Protein AF-A0A7S3FZ83-F1 (afdb_monomer_lite)

Sequence (489 aa):
MMGGQDGSRRNSRKSINAGSGVDVETMQKQYRMMEENQAQYNKETQAILRKQMKTIKRIKDESEQIKEQIAVLQRQQNSGNMAQIQTKIADMQDQADQFTKKIEVEKRLLEEIDKQLKVGKARLEDKRQFVGGVNASKESTKQTMKQIRILENRLDKALVKFNESLSFNKTLRDEIDNLRRERVVFDNIYKKLGKELQEKKASMAEKVELSNLAYEARDQALAETTALRTLMDKEQSAFEDEWSELGRQLETDKKSIKDIGRGTPAKDARGDLSKDDEDKLRKKLVKGSWGLAKDKVSKAVVLERVQSYEEAFNRIQASTGIADIDELVTSFIEAEDKNFSLYNYVNEMNNEVEKLEEQNAELRVEIEKYKGQGGNTENQRKKLLKDLEDKLAKTEAKAAQYEEKALKATKTVESLISGIQNIFNRLGLNQSSVVDMLGDDGVTENNMMKVGTYPVLNPATVSVDAPVKAVIIESYFFVFSNPWFDLLA

Secondary structure (DSSP, 8-state):
-----------------------THHHHHHHHHHHHHHHHHHHHHHHHHHHHHHHHHHHHHHHHHHHHHHHHHHHHHTSTHHHHHHHHHHHHHHHHHHHHHHHHHHHHHHHHHHHHHHHHHHHHHHHHHHTT-TTHHHHHHHHHHHHHHHHHHHHHHHHHHHHHHHHHHHHHHHHHHHHHHHHHHHHHHHHHHHHHHHHHHHHHHHHHHHHHHHHHHHHHHHHHHHHHHHHHHHHHHHHHHHHHHHHHHHHHHHHHHHHH--------------HHHHHHHHHHHHHHHHHHHHHHHHHHHHHHHHHHHHHHHHHHHHHH----HHHHHHHHHHHHHHHHHHHHHHHHHHHHHHHHHHHHHHHHHHHHHHHHHHHHHHHHHHHHHHHHHHHHHHHHHHHHHHHHHHHHHHHHHHHHHHHHHHHHHHTT--SHHHHHHHSSSS--TTTHHHHHT------SS-----S-TTHHHHHHHTTS--TT-SS--

pLDDT: mean 75.82, std 20.8, range [28.14, 98.38]

Foldseek 3Di:
DDDDDDDDDDDDDDDDDDDDDDDPVVVVVVVVVVVVVVVVVVVVVVVVVVVVVVVVVVVVVVVVVVVVVVVVVVVVVPPCVVVVVVVVVVVVVVVVVVVVVVVVVVVVVVVVVVVVVVVVVVVVVVVCVVVVHPCPVVVVVVVVVVVVVVVVVVVVVVVVVVVVVVVVVVVVVVVVVVVVVVVVVVVVVVVVVVVVVVVVVVVVVVVVVVVVVVVVVVVVVVVVVVVVVVVVVVVVVVVVVVVVVVVVVVVVVVVVCVVVDPDDDDDDDDDDDDPVNVVVVVVVVVVVVVVVVVVVVVVVVVVVVVVVVVVVVVVVCVVVVDPDPVVVVVVVVVVVVVVVVVVVVVVVVVVVVVVVVVVVVVVVVVVVVVVVVVVVVVVVVVVVVVVVVVVVVVVVVVVVVVVVVVVVVVVVLVVVQVVLQVVCVVVVVQDPVVCVVQVDNGRDPVCVVVSVPDPPPDPPDDDDDDDDPPPPVVVPVVVPPDPPPPPDD

Structure (mmCIF, N/CA/C/O backbone):
data_AF-A0A7S3FZ83-F1
#
_entry.id   AF-A0A7S3FZ83-F1
#
loop_
_atom_site.group_PDB
_atom_site.id
_atom_site.type_symbol
_atom_site.label_atom_id
_atom_site.label_alt_id
_atom_site.label_comp_id
_atom_site.label_asym_id
_atom_site.label_entity_id
_atom_site.label_seq_id
_atom_site.pdbx_PDB_ins_code
_atom_site.Cartn_x
_atom_site.Cartn_y
_atom_site.Cartn_z
_atom_site.occupancy
_atom_site.B_iso_or_equiv
_atom_site.auth_seq_id
_atom_site.auth_comp_id
_atom_site.auth_asym_id
_atom_site.auth_atom_id
_atom_site.pdbx_PDB_model_num
ATOM 1 N N . MET A 1 1 ? 49.092 33.254 -133.769 1.00 37.66 1 MET A N 1
ATOM 2 C CA . MET A 1 1 ? 48.187 34.416 -133.683 1.00 37.66 1 MET A CA 1
ATOM 3 C C . MET A 1 1 ? 49.041 35.665 -133.779 1.00 37.66 1 MET A C 1
ATOM 5 O O . MET A 1 1 ? 50.034 35.722 -133.072 1.00 37.66 1 MET A O 1
ATOM 9 N N . MET A 1 2 ? 48.688 36.522 -134.745 1.00 36.62 2 MET A N 1
ATOM 10 C CA . MET A 1 2 ? 48.951 37.967 -134.907 1.00 36.62 2 MET A CA 1
ATOM 11 C C . MET A 1 2 ? 50.119 38.564 -134.106 1.00 36.62 2 MET A C 1
ATOM 13 O O . MET A 1 2 ? 50.131 38.493 -132.888 1.00 36.62 2 MET A O 1
ATOM 17 N N . GLY A 1 3 ? 51.151 39.112 -134.751 1.00 32.31 3 GLY A N 1
ATOM 18 C CA . GLY A 1 3 ? 51.134 40.435 -135.407 1.00 32.31 3 GLY A CA 1
ATOM 19 C C . GLY A 1 3 ? 51.897 41.395 -134.475 1.00 32.31 3 GLY A C 1
ATOM 20 O O . GLY A 1 3 ? 51.628 41.407 -133.287 1.00 32.31 3 GLY A O 1
ATOM 21 N N . GLY A 1 4 ? 52.958 42.102 -134.853 1.00 36.28 4 GLY A N 1
ATOM 22 C CA . GLY A 1 4 ? 53.166 42.878 -136.067 1.00 36.28 4 GLY A CA 1
ATOM 23 C C . GLY A 1 4 ? 53.135 44.361 -135.678 1.00 36.28 4 GLY A C 1
ATOM 24 O O . GLY A 1 4 ? 52.076 44.832 -135.288 1.00 36.28 4 GLY A O 1
ATOM 25 N N . GLN A 1 5 ? 54.286 45.041 -135.746 1.00 33.66 5 GLN A N 1
ATOM 26 C CA . GLN A 1 5 ? 54.505 46.454 -136.130 1.00 33.66 5 GLN A CA 1
ATOM 27 C C . GLN A 1 5 ? 56.001 46.769 -135.905 1.00 33.66 5 GLN A C 1
ATOM 29 O O . GLN A 1 5 ? 56.511 46.577 -134.804 1.00 33.66 5 GLN A O 1
ATOM 34 N N . ASP A 1 6 ? 56.813 46.932 -136.961 1.00 32.09 6 ASP A N 1
ATOM 35 C CA . ASP A 1 6 ? 57.020 48.165 -137.764 1.00 32.09 6 ASP A CA 1
ATOM 36 C C . ASP A 1 6 ? 57.403 49.359 -136.887 1.00 32.09 6 ASP A C 1
ATOM 38 O O . ASP A 1 6 ? 56.743 49.637 -135.900 1.00 32.09 6 ASP A O 1
ATOM 42 N N . GLY A 1 7 ? 58.437 50.156 -137.127 1.00 35.31 7 GLY A N 1
ATOM 43 C CA . GLY A 1 7 ? 59.276 50.538 -138.268 1.00 35.31 7 GLY A CA 1
ATOM 44 C C . GLY A 1 7 ? 60.110 51.723 -137.712 1.00 35.31 7 GLY A C 1
ATOM 45 O O . GLY A 1 7 ? 59.829 52.227 -136.634 1.00 35.31 7 GLY A O 1
ATOM 46 N N . SER A 1 8 ? 61.163 52.276 -138.292 1.00 31.64 8 SER A N 1
ATOM 47 C CA . SER A 1 8 ? 61.432 52.554 -139.683 1.00 31.64 8 SER A CA 1
ATOM 48 C C . SER A 1 8 ? 62.856 53.124 -139.754 1.00 31.64 8 SER A C 1
ATOM 50 O O . SER A 1 8 ? 63.286 53.892 -138.893 1.00 31.64 8 SER A O 1
ATOM 52 N N . ARG A 1 9 ? 63.593 52.759 -140.801 1.00 35.88 9 ARG A N 1
ATOM 53 C CA . ARG A 1 9 ? 64.824 53.439 -141.222 1.00 35.88 9 ARG A CA 1
ATOM 54 C C . ARG A 1 9 ? 64.462 54.809 -141.800 1.00 35.88 9 ARG A C 1
ATOM 56 O O . ARG A 1 9 ? 63.566 54.870 -142.637 1.00 35.88 9 ARG A O 1
ATOM 63 N N . ARG A 1 10 ? 65.297 55.835 -141.593 1.00 33.94 10 ARG A N 1
ATOM 64 C CA . ARG A 1 10 ? 65.698 56.687 -142.728 1.00 33.94 10 ARG A CA 1
ATOM 65 C C . ARG A 1 10 ? 67.019 57.417 -142.519 1.00 33.94 10 ARG A C 1
ATOM 67 O O . ARG A 1 10 ? 67.288 58.049 -141.511 1.00 33.94 10 ARG A O 1
ATOM 74 N N . ASN A 1 11 ? 67.812 57.255 -143.562 1.00 31.94 11 ASN A N 1
ATOM 75 C CA . ASN A 1 11 ? 69.109 57.806 -143.887 1.00 31.94 11 ASN A CA 1
ATOM 76 C C . ASN A 1 11 ? 68.909 59.102 -144.700 1.00 31.94 11 ASN A C 1
ATOM 78 O O . ASN A 1 11 ? 68.076 59.080 -145.603 1.00 31.94 11 ASN A O 1
ATOM 82 N N . SER A 1 12 ? 69.697 60.157 -144.471 1.00 32.31 12 SER A N 1
ATOM 83 C CA . SER A 1 12 ? 70.221 61.065 -145.521 1.00 32.31 12 SER A CA 1
ATOM 84 C C . SER A 1 12 ? 71.157 62.100 -144.876 1.00 32.31 12 SER A C 1
ATOM 86 O O . SER A 1 12 ? 70.743 62.792 -143.958 1.00 32.31 12 SER A O 1
ATOM 88 N N . ARG A 1 13 ? 72.463 62.121 -145.162 1.00 28.14 13 ARG A N 1
ATOM 89 C CA . ARG A 1 13 ? 73.170 62.614 -146.369 1.00 28.14 13 ARG A CA 1
ATOM 90 C C . ARG A 1 13 ? 73.208 64.146 -146.537 1.00 28.14 13 ARG A C 1
ATOM 92 O O . ARG A 1 13 ? 72.180 64.758 -146.781 1.00 28.14 13 ARG A O 1
ATOM 99 N N . LYS A 1 14 ? 74.464 64.613 -146.671 1.00 31.72 14 LYS A N 1
ATOM 100 C CA . LYS A 1 14 ? 75.010 65.721 -147.493 1.00 31.72 14 LYS A CA 1
ATOM 101 C C . LYS A 1 14 ? 74.986 67.153 -146.936 1.00 31.72 14 LYS A C 1
ATOM 103 O O . LYS A 1 14 ? 73.948 67.786 -146.880 1.00 31.72 14 LYS A O 1
ATOM 108 N N . SER A 1 15 ? 76.175 67.726 -146.741 1.00 30.98 15 SER A N 1
ATOM 109 C CA . SER A 1 15 ? 76.943 68.571 -147.697 1.00 30.98 15 SER A CA 1
ATOM 110 C C . SER A 1 15 ? 78.360 68.726 -147.094 1.00 30.98 15 SER A C 1
ATOM 112 O O . SER A 1 15 ? 78.470 68.719 -145.875 1.00 30.98 15 SER A O 1
ATOM 114 N N . ILE A 1 16 ? 79.526 68.643 -147.747 1.00 31.45 16 ILE A N 1
ATOM 115 C CA . ILE A 1 16 ? 80.084 69.070 -149.047 1.00 31.45 16 ILE A CA 1
ATOM 116 C C . ILE A 1 16 ? 80.039 70.586 -149.276 1.00 31.45 16 ILE A C 1
ATOM 118 O O . ILE A 1 16 ? 79.056 71.086 -149.809 1.00 31.45 16 ILE A O 1
ATOM 122 N N . ASN A 1 17 ? 81.155 71.254 -148.954 1.00 34.41 17 ASN A N 1
ATOM 123 C CA . ASN A 1 17 ? 81.839 72.279 -149.766 1.00 34.41 17 ASN A CA 1
ATOM 124 C C . ASN A 1 17 ? 83.255 72.450 -149.156 1.00 34.41 17 ASN A C 1
ATOM 126 O O . ASN A 1 17 ? 83.345 72.755 -147.974 1.00 34.41 17 ASN A O 1
ATOM 130 N N . ALA A 1 18 ? 84.392 72.041 -149.727 1.00 31.94 18 ALA A N 1
ATOM 131 C CA . ALA A 1 18 ? 85.012 72.230 -151.044 1.00 31.94 18 ALA A CA 1
ATOM 132 C C . ALA A 1 18 ? 85.552 73.652 -151.288 1.00 31.94 18 ALA A C 1
ATOM 134 O O . ALA A 1 18 ? 84.804 74.622 -151.337 1.00 31.94 18 ALA A O 1
ATOM 135 N N . GLY A 1 19 ? 86.872 73.701 -151.492 1.00 29.17 19 GLY A N 1
ATOM 136 C CA . GLY A 1 19 ? 87.674 74.834 -151.954 1.00 29.17 19 GLY A CA 1
ATOM 137 C C . GLY A 1 19 ? 88.923 74.986 -151.081 1.00 29.17 19 GLY A C 1
ATOM 138 O O . GLY A 1 19 ? 88.801 75.150 -149.878 1.00 29.17 19 GLY A O 1
ATOM 139 N N . SER A 1 20 ? 90.161 74.929 -151.556 1.00 33.75 20 SER A N 1
ATOM 140 C CA . SER A 1 20 ? 90.752 74.698 -152.879 1.00 33.75 20 SER A CA 1
ATOM 141 C C . SER A 1 20 ? 92.268 74.761 -152.655 1.00 33.75 20 SER A C 1
ATOM 143 O O . SER A 1 20 ? 92.719 75.660 -151.949 1.00 33.75 20 SER A O 1
ATOM 145 N N . GLY A 1 21 ? 93.054 73.871 -153.254 1.00 34.97 21 GLY A N 1
ATOM 146 C CA . GLY A 1 21 ? 94.515 73.962 -153.198 1.00 34.97 21 GLY A CA 1
ATOM 147 C C . GLY A 1 21 ? 95.154 72.607 -153.438 1.00 34.97 21 GLY A C 1
ATOM 148 O O . GLY A 1 21 ? 95.297 71.813 -152.518 1.00 34.97 21 GLY A O 1
ATOM 149 N N . VAL A 1 22 ? 95.434 72.324 -154.704 1.00 41.19 22 VAL A N 1
ATOM 150 C CA . VAL A 1 22 ? 95.982 71.064 -155.210 1.00 41.19 22 VAL A CA 1
ATOM 151 C C . VAL A 1 22 ? 97.456 70.948 -154.822 1.00 41.19 22 VAL A C 1
ATOM 153 O O . VAL A 1 22 ? 98.220 71.851 -155.144 1.00 41.19 22 VAL A O 1
ATOM 156 N N . ASP A 1 23 ? 97.854 69.823 -154.216 1.00 48.16 23 ASP A N 1
ATOM 157 C CA . ASP A 1 23 ? 99.258 69.401 -154.195 1.00 48.16 23 ASP A CA 1
ATOM 158 C C . ASP A 1 23 ? 99.391 67.870 -154.319 1.00 48.16 23 ASP A C 1
ATOM 160 O O . ASP A 1 23 ? 98.828 67.089 -153.541 1.00 48.16 23 ASP A O 1
ATOM 164 N N . VAL A 1 24 ? 100.093 67.446 -155.369 1.00 54.50 24 VAL A N 1
ATOM 165 C CA . VAL A 1 24 ? 100.083 66.103 -155.982 1.00 54.50 24 VAL A CA 1
ATOM 166 C C . VAL A 1 24 ? 100.733 65.026 -155.093 1.00 54.50 24 VAL A C 1
ATOM 168 O O . VAL A 1 24 ? 100.443 63.839 -155.247 1.00 54.50 24 VAL A O 1
ATOM 171 N N . GLU A 1 25 ? 101.507 65.409 -154.075 1.00 54.91 25 GLU A N 1
ATOM 172 C CA . GLU A 1 25 ? 102.080 64.480 -153.086 1.00 54.91 25 GLU A CA 1
ATOM 173 C C . GLU A 1 25 ? 101.049 63.890 -152.105 1.00 54.91 25 GLU A C 1
ATOM 175 O O . GLU A 1 25 ? 101.249 62.801 -151.554 1.00 54.91 25 GLU A O 1
ATOM 180 N N . THR A 1 26 ? 99.909 64.557 -151.897 1.00 57.53 26 THR A N 1
ATOM 181 C CA . THR A 1 26 ? 98.881 64.087 -150.949 1.00 57.53 26 THR A CA 1
ATOM 182 C C . THR A 1 26 ? 98.129 62.853 -151.459 1.00 57.53 26 THR A C 1
ATOM 184 O O . THR A 1 26 ? 97.798 61.961 -150.675 1.00 57.53 26 THR A O 1
ATOM 187 N N . MET A 1 27 ? 97.946 62.733 -152.778 1.00 55.41 27 MET A N 1
ATOM 188 C CA . MET A 1 27 ? 97.239 61.617 -153.420 1.00 55.41 27 MET A CA 1
ATOM 189 C C . MET A 1 27 ? 98.021 60.294 -153.369 1.00 55.41 27 MET A C 1
ATOM 191 O O . MET A 1 27 ? 97.418 59.237 -153.188 1.00 55.41 27 MET A O 1
ATOM 195 N N . GLN A 1 28 ? 99.358 60.320 -153.441 1.00 59.00 28 GLN A N 1
ATOM 196 C CA . GLN A 1 28 ? 100.168 59.096 -153.318 1.00 59.00 28 GLN A CA 1
ATOM 197 C C . GLN A 1 28 ? 100.251 58.585 -151.871 1.00 59.00 28 GLN A C 1
ATOM 199 O O . GLN A 1 28 ? 100.186 57.375 -151.643 1.00 59.00 28 GLN A O 1
ATOM 204 N N . LYS A 1 29 ? 100.302 59.482 -150.874 1.00 60.78 29 LYS A N 1
ATOM 205 C CA . LYS A 1 29 ? 100.183 59.092 -149.455 1.00 60.78 29 LYS A CA 1
ATOM 206 C C . LYS A 1 29 ? 98.790 58.553 -149.119 1.00 60.78 29 LYS A C 1
ATOM 208 O O . LYS A 1 29 ? 98.683 57.601 -148.347 1.00 60.78 29 LYS A O 1
ATOM 213 N N . GLN A 1 30 ? 97.735 59.108 -149.719 1.00 59.06 30 GLN A N 1
ATOM 214 C CA . GLN A 1 30 ? 96.372 58.609 -149.526 1.00 59.06 30 GLN A CA 1
ATOM 215 C C . GLN A 1 30 ? 96.143 57.228 -150.153 1.00 59.06 30 GLN A C 1
ATOM 217 O O . GLN A 1 30 ? 95.429 56.430 -149.554 1.00 59.06 30 GLN A O 1
ATOM 222 N N . TYR A 1 31 ? 96.783 56.892 -151.279 1.00 61.88 31 TYR A N 1
ATOM 223 C CA . TYR A 1 31 ? 96.646 55.557 -151.878 1.00 61.88 31 TYR A CA 1
ATOM 224 C C . TYR A 1 31 ? 97.312 54.459 -151.029 1.00 61.88 31 TYR A C 1
ATOM 226 O O . TYR A 1 31 ? 96.709 53.414 -150.797 1.00 61.88 31 TYR A O 1
ATOM 234 N N . ARG A 1 32 ? 98.500 54.726 -150.459 1.00 64.81 32 ARG A N 1
ATOM 235 C CA . ARG A 1 32 ? 99.167 53.798 -149.522 1.00 64.81 32 ARG A CA 1
ATOM 236 C C . ARG A 1 32 ? 98.382 53.599 -148.226 1.00 64.81 32 ARG A C 1
ATOM 238 O O . ARG A 1 32 ? 98.207 52.466 -147.791 1.00 64.81 32 ARG A O 1
ATOM 245 N N . MET A 1 33 ? 97.858 54.683 -147.647 1.00 62.00 33 MET A N 1
ATOM 246 C CA . MET A 1 33 ? 96.984 54.581 -146.472 1.00 62.00 33 MET A CA 1
ATOM 247 C C . MET A 1 33 ? 95.674 53.848 -146.783 1.00 62.00 33 MET A C 1
ATOM 249 O O . MET A 1 33 ? 95.117 53.201 -145.901 1.00 62.00 33 MET A O 1
ATOM 253 N N . MET A 1 34 ? 95.168 53.923 -148.018 1.00 60.78 34 MET A N 1
ATOM 254 C CA . MET A 1 34 ? 93.959 53.201 -148.410 1.00 60.78 34 MET A CA 1
ATOM 255 C C . MET A 1 34 ? 94.221 51.698 -148.578 1.00 60.78 34 MET A C 1
ATOM 257 O O . MET A 1 34 ? 93.410 50.914 -148.096 1.00 60.78 34 MET A O 1
ATOM 261 N N . GLU A 1 35 ? 95.354 51.287 -149.160 1.00 68.06 35 GLU A N 1
ATOM 262 C CA . GLU A 1 35 ? 95.756 49.869 -149.224 1.00 68.06 35 GLU A CA 1
ATOM 263 C C . GLU A 1 35 ? 96.027 49.274 -147.834 1.00 68.06 35 GLU A C 1
ATOM 265 O O . GLU A 1 35 ? 95.547 48.177 -147.534 1.00 68.06 35 GLU A O 1
ATOM 270 N N . GLU A 1 36 ? 96.725 50.002 -146.953 1.00 66.31 36 GLU A N 1
ATOM 271 C CA . GLU A 1 36 ? 96.928 49.566 -145.566 1.00 66.31 36 GLU A CA 1
ATOM 272 C C . GLU A 1 36 ? 95.596 49.452 -144.815 1.00 66.31 36 GLU A C 1
ATOM 274 O O . GLU A 1 36 ? 95.346 48.426 -144.180 1.00 66.31 36 GLU A O 1
ATOM 279 N N . ASN A 1 37 ? 94.684 50.420 -144.962 1.00 69.88 37 ASN A N 1
ATOM 280 C CA . ASN A 1 37 ? 93.352 50.346 -144.357 1.00 69.88 37 ASN A CA 1
ATOM 281 C C . ASN A 1 37 ? 92.497 49.212 -144.937 1.00 69.88 37 ASN A C 1
ATOM 283 O O . ASN A 1 37 ? 91.750 48.576 -144.196 1.00 69.88 37 ASN A O 1
ATOM 287 N N . GLN A 1 38 ? 92.599 48.911 -146.235 1.00 66.69 38 GLN A N 1
ATOM 288 C CA . GLN A 1 38 ? 91.850 47.811 -146.848 1.00 66.69 38 GLN A CA 1
ATOM 289 C C . GLN A 1 38 ? 92.364 46.446 -146.358 1.00 66.69 38 GLN A C 1
ATOM 291 O O . GLN A 1 38 ? 91.571 45.545 -146.068 1.00 66.69 38 GLN A O 1
ATOM 296 N N . ALA A 1 39 ? 93.682 46.303 -146.183 1.00 71.44 39 ALA A N 1
ATOM 297 C CA . ALA A 1 39 ? 94.294 45.117 -145.589 1.00 71.44 39 ALA A CA 1
ATOM 298 C C . ALA A 1 39 ? 93.956 44.976 -144.094 1.00 71.44 39 ALA A C 1
ATOM 300 O O . ALA A 1 39 ? 93.642 43.875 -143.629 1.00 71.44 39 ALA A O 1
ATOM 301 N N . GLN A 1 40 ? 93.965 46.079 -143.343 1.00 74.06 40 GLN A N 1
ATOM 302 C CA . GLN A 1 40 ? 93.633 46.105 -141.919 1.00 74.06 40 GLN A CA 1
ATOM 303 C C . GLN A 1 40 ? 92.146 45.799 -141.689 1.00 74.06 40 GLN A C 1
ATOM 305 O O . GLN A 1 40 ? 91.828 44.957 -140.849 1.00 74.06 40 GLN A O 1
ATOM 310 N N . TYR A 1 41 ? 91.254 46.344 -142.522 1.00 75.44 41 TYR A N 1
ATOM 311 C CA . TYR A 1 41 ? 89.822 46.036 -142.515 1.00 75.44 41 TYR A CA 1
ATOM 312 C C . TYR A 1 41 ? 89.541 44.567 -142.851 1.00 75.44 41 TYR A C 1
ATOM 314 O O . TYR A 1 41 ? 88.748 43.913 -142.171 1.00 75.44 41 TYR A O 1
ATOM 322 N N . ASN A 1 42 ? 90.226 43.989 -143.844 1.00 78.62 42 ASN A N 1
ATOM 323 C CA . ASN A 1 42 ? 90.097 42.560 -144.151 1.00 78.62 42 ASN A CA 1
ATOM 324 C C . ASN A 1 42 ? 90.600 41.672 -143.004 1.00 78.62 42 ASN A C 1
ATOM 326 O O . ASN A 1 42 ? 89.978 40.654 -142.686 1.00 78.62 42 ASN A O 1
ATOM 330 N N . LYS A 1 43 ? 91.694 42.062 -142.341 1.00 79.88 43 LYS A N 1
ATOM 331 C CA . LYS A 1 43 ? 92.245 41.337 -141.189 1.00 79.88 43 LYS A CA 1
ATOM 332 C C . LYS A 1 43 ? 91.321 41.424 -139.970 1.00 79.88 43 LYS A C 1
ATOM 334 O O . LYS A 1 43 ? 91.097 40.407 -139.312 1.00 79.88 43 LYS A O 1
ATOM 339 N N . GLU A 1 44 ? 90.730 42.589 -139.706 1.00 78.56 44 GLU A N 1
ATOM 340 C CA . GLU A 1 44 ? 89.704 42.764 -138.671 1.00 78.56 44 GLU A CA 1
ATOM 341 C C . GLU A 1 44 ? 88.430 41.978 -138.988 1.00 78.56 44 GLU A C 1
ATOM 343 O O . GLU A 1 44 ? 87.917 41.273 -138.120 1.00 78.56 44 GLU A O 1
ATOM 348 N N . THR A 1 45 ? 87.964 41.995 -140.238 1.00 78.81 45 THR A N 1
ATOM 349 C CA . THR A 1 45 ? 86.770 41.249 -140.664 1.00 78.81 45 THR A CA 1
ATOM 350 C C . THR A 1 45 ? 86.975 39.739 -140.513 1.00 78.81 45 THR A C 1
ATOM 352 O O . THR A 1 45 ? 86.115 39.043 -139.966 1.00 78.81 45 THR A O 1
ATOM 355 N N . GLN A 1 46 ? 88.145 39.210 -140.893 1.00 79.81 46 GLN A N 1
ATOM 356 C CA . GLN A 1 46 ? 88.488 37.805 -140.649 1.00 79.81 46 GLN A CA 1
ATOM 357 C C . GLN A 1 46 ? 88.639 37.478 -139.155 1.00 79.81 46 GLN A C 1
ATOM 359 O O . GLN A 1 46 ? 88.255 36.387 -138.723 1.00 79.81 46 GLN A O 1
ATOM 364 N N . ALA A 1 47 ? 89.168 38.398 -138.343 1.00 81.50 47 ALA A N 1
ATOM 365 C CA . ALA A 1 47 ? 89.253 38.217 -136.895 1.00 81.50 47 ALA A CA 1
ATOM 366 C C . ALA A 1 47 ? 87.859 38.173 -136.242 1.00 81.50 47 ALA A C 1
ATOM 368 O O . ALA A 1 47 ? 87.622 37.337 -135.365 1.00 81.50 47 ALA A O 1
ATOM 369 N N . ILE A 1 48 ? 86.925 39.012 -136.700 1.00 82.75 48 ILE A N 1
ATOM 370 C CA . ILE A 1 48 ? 85.519 39.006 -136.274 1.00 82.75 48 ILE A CA 1
ATOM 371 C C . ILE A 1 48 ? 84.845 37.694 -136.684 1.00 82.75 48 ILE A C 1
ATOM 373 O O . ILE A 1 48 ? 84.245 37.044 -135.831 1.00 82.75 48 ILE A O 1
ATOM 377 N N . LEU A 1 49 ? 85.015 37.238 -137.928 1.00 80.44 49 LEU A N 1
ATOM 378 C CA . LEU A 1 49 ? 84.481 35.953 -138.400 1.00 80.44 49 LEU A CA 1
ATOM 379 C C . LEU A 1 49 ? 85.012 34.763 -137.589 1.00 80.44 49 LEU A C 1
ATOM 381 O O . LEU A 1 49 ? 84.245 33.876 -137.217 1.00 80.44 49 LEU A O 1
ATOM 385 N N . ARG A 1 50 ? 86.305 34.751 -137.234 1.00 83.88 50 ARG A N 1
ATOM 386 C CA . ARG A 1 50 ? 86.873 33.716 -136.349 1.00 83.88 50 ARG A CA 1
ATOM 387 C C . ARG A 1 50 ? 86.288 33.772 -134.939 1.00 83.88 50 ARG A C 1
ATOM 389 O O . ARG A 1 50 ? 86.023 32.719 -134.358 1.00 83.88 50 ARG A O 1
ATOM 396 N N . LYS A 1 51 ? 86.076 34.971 -134.382 1.00 85.38 51 LYS A N 1
ATOM 397 C CA . LYS A 1 51 ? 85.399 35.138 -133.084 1.00 85.38 51 LYS A CA 1
ATOM 398 C C . LYS A 1 51 ? 83.953 34.642 -133.154 1.00 85.38 51 LYS A C 1
ATOM 400 O O . LYS A 1 51 ? 83.561 33.866 -132.290 1.00 85.38 51 LYS A O 1
ATOM 405 N N . GLN A 1 52 ? 83.212 34.997 -134.203 1.00 84.00 52 GLN A N 1
ATOM 406 C CA . GLN A 1 52 ? 81.832 34.555 -134.420 1.00 84.00 52 GLN A CA 1
ATOM 407 C C . GLN A 1 52 ? 81.726 33.032 -134.603 1.00 84.00 52 GLN A C 1
ATOM 409 O O . GLN A 1 52 ? 80.855 32.395 -134.016 1.00 84.00 52 GLN A O 1
ATOM 414 N N . MET A 1 53 ? 82.649 32.407 -135.338 1.00 84.31 53 MET A N 1
ATOM 415 C CA . MET A 1 53 ? 82.712 30.944 -135.466 1.00 84.31 53 MET A CA 1
ATOM 416 C C . MET A 1 53 ? 83.000 30.256 -134.125 1.00 84.31 53 MET A C 1
ATOM 418 O O . MET A 1 53 ? 82.363 29.254 -133.799 1.00 84.31 53 MET A O 1
ATOM 422 N N . LYS A 1 54 ? 83.904 30.812 -133.304 1.00 87.31 54 LYS A N 1
ATOM 423 C CA . LYS A 1 54 ? 84.152 30.304 -131.944 1.00 87.31 54 LYS A CA 1
ATOM 424 C C . LYS A 1 54 ? 82.924 30.443 -131.043 1.00 87.31 54 LYS A C 1
ATOM 426 O O . LYS A 1 54 ? 82.620 29.506 -130.311 1.00 87.31 54 LYS A O 1
ATOM 431 N N . THR A 1 55 ? 82.201 31.563 -131.103 1.00 85.12 55 THR A N 1
ATOM 432 C CA . THR A 1 55 ? 80.979 31.737 -130.302 1.00 85.12 55 THR A CA 1
ATOM 433 C C . THR A 1 55 ? 79.865 30.803 -130.755 1.00 85.12 55 THR A C 1
ATOM 435 O O . THR A 1 55 ? 79.190 30.239 -129.904 1.00 85.12 55 THR A O 1
ATOM 438 N N . ILE A 1 56 ? 79.701 30.575 -132.063 1.00 84.94 56 ILE A N 1
ATOM 439 C CA . ILE A 1 56 ? 78.717 29.615 -132.586 1.00 84.94 56 ILE A CA 1
ATOM 440 C C . ILE A 1 56 ? 79.046 28.193 -132.131 1.00 84.94 56 ILE A C 1
ATOM 442 O O . ILE A 1 56 ? 78.143 27.472 -131.716 1.00 84.94 56 ILE A O 1
ATOM 446 N N . LYS A 1 57 ? 80.323 27.790 -132.178 1.00 88.88 57 LYS A N 1
ATOM 447 C CA . LYS A 1 57 ? 80.734 26.466 -131.698 1.00 88.88 57 LYS A CA 1
ATOM 448 C C . LYS A 1 57 ? 80.455 26.308 -130.201 1.00 88.88 57 LYS A C 1
ATOM 450 O O . LYS A 1 57 ? 79.808 25.347 -129.821 1.00 88.88 57 LYS A O 1
ATOM 455 N N . ARG A 1 58 ? 80.813 27.311 -129.389 1.00 90.12 58 ARG A N 1
ATOM 456 C CA . ARG A 1 58 ? 80.501 27.327 -127.950 1.00 90.12 58 ARG A CA 1
ATOM 457 C C . ARG A 1 58 ? 78.999 27.196 -127.680 1.00 90.12 58 ARG A C 1
ATOM 459 O O . ARG A 1 58 ? 78.610 26.379 -126.864 1.00 90.12 58 ARG A O 1
ATOM 466 N N . ILE A 1 59 ? 78.159 27.955 -128.389 1.00 86.00 59 ILE A N 1
ATOM 467 C CA . ILE A 1 59 ? 76.696 27.891 -128.221 1.00 86.00 59 ILE A CA 1
ATOM 468 C C . ILE A 1 59 ? 76.142 26.529 -128.661 1.00 86.00 59 ILE A C 1
ATOM 470 O O . ILE A 1 59 ? 75.195 26.034 -128.056 1.00 86.00 59 ILE A O 1
ATOM 474 N N . LYS A 1 60 ? 76.710 25.905 -129.701 1.00 89.25 60 LYS A N 1
ATOM 475 C CA . LYS A 1 60 ? 76.325 24.544 -130.100 1.00 89.25 60 LYS A CA 1
ATOM 476 C C . LYS A 1 60 ? 76.677 23.522 -129.024 1.00 89.25 60 LYS A C 1
ATOM 478 O O . LYS A 1 60 ? 75.797 22.751 -128.661 1.00 89.25 60 LYS A O 1
ATOM 483 N N . ASP A 1 61 ? 77.897 23.573 -128.498 1.00 88.38 61 ASP A N 1
ATOM 484 C CA . ASP A 1 61 ? 78.356 22.664 -127.445 1.00 88.38 61 ASP A CA 1
ATOM 485 C C . ASP A 1 61 ? 77.512 22.855 -126.161 1.00 88.38 61 ASP A C 1
ATOM 487 O O . ASP A 1 61 ? 77.044 21.884 -125.572 1.00 88.38 61 ASP A O 1
ATOM 491 N N . GLU A 1 62 ? 77.210 24.103 -125.774 1.00 88.62 62 GLU A N 1
ATOM 492 C CA . GLU A 1 62 ? 76.304 24.425 -124.654 1.00 88.62 62 GLU A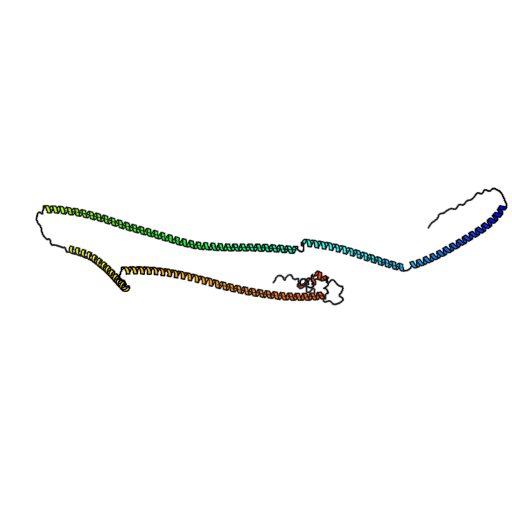 CA 1
ATOM 493 C C . GLU A 1 62 ? 74.868 23.929 -124.916 1.00 88.62 62 GLU A C 1
ATOM 495 O O . GLU A 1 62 ? 74.214 23.391 -124.023 1.00 88.62 62 GLU A O 1
ATOM 500 N N . SER A 1 63 ? 74.363 24.061 -126.147 1.00 84.88 63 SER A N 1
ATOM 501 C CA . SER A 1 63 ? 73.032 23.563 -126.513 1.00 84.88 63 SER A CA 1
ATOM 502 C C . SER A 1 63 ? 72.954 22.036 -126.479 1.00 84.88 63 SER A C 1
ATOM 504 O O . SER A 1 63 ? 71.915 21.491 -126.102 1.00 84.88 63 SER A O 1
ATOM 506 N N . GLU A 1 64 ? 74.026 21.347 -126.861 1.00 88.94 64 GLU A N 1
ATOM 507 C CA . GLU A 1 64 ? 74.122 19.890 -126.807 1.00 88.94 64 GLU A CA 1
ATOM 508 C C . GLU A 1 64 ? 74.175 19.398 -125.355 1.00 88.94 64 GLU A C 1
ATOM 510 O O . GLU A 1 64 ? 73.382 18.534 -124.982 1.00 88.94 64 GLU A O 1
ATOM 515 N N . GLN A 1 65 ? 74.967 20.053 -124.498 1.00 89.06 65 GLN A N 1
ATOM 516 C CA . GLN A 1 65 ? 74.997 19.775 -123.057 1.00 89.06 65 GLN A CA 1
ATOM 517 C C . GLN A 1 65 ? 73.633 19.985 -122.385 1.00 89.06 65 GLN A C 1
ATOM 519 O O . GLN A 1 65 ? 73.198 19.146 -121.597 1.00 89.06 65 GLN A O 1
ATOM 524 N N . ILE A 1 66 ? 72.918 21.070 -122.703 1.00 86.19 66 ILE A N 1
ATOM 525 C CA . ILE A 1 66 ? 71.580 21.320 -122.141 1.00 86.19 66 ILE A CA 1
ATOM 526 C C . ILE A 1 66 ? 70.583 20.256 -122.612 1.00 86.19 66 ILE A C 1
ATOM 528 O O . ILE A 1 66 ? 69.772 19.781 -121.818 1.00 86.19 66 ILE A O 1
ATOM 532 N N . LYS A 1 67 ? 70.637 19.840 -123.884 1.00 87.12 67 LYS A N 1
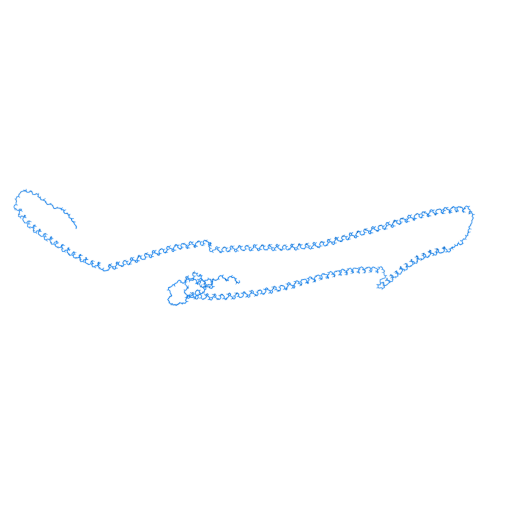ATOM 533 C CA . LYS A 1 67 ? 69.778 18.755 -124.386 1.00 87.12 67 LYS A CA 1
ATOM 534 C C . LYS A 1 67 ? 70.054 17.438 -123.671 1.00 87.12 67 LYS A C 1
ATOM 536 O O . LYS A 1 67 ? 69.109 16.729 -123.335 1.00 87.12 67 LYS A O 1
ATOM 541 N N . GLU A 1 68 ? 71.319 17.130 -123.416 1.00 85.38 68 GLU A N 1
ATOM 542 C CA . GLU A 1 68 ? 71.713 15.925 -122.693 1.00 85.38 68 GLU A CA 1
ATOM 543 C C . GLU A 1 68 ? 71.245 15.971 -121.228 1.00 85.38 68 GLU A C 1
ATOM 545 O O . GLU A 1 68 ? 70.646 15.011 -120.740 1.00 85.38 68 GLU A O 1
ATOM 550 N N . GLN A 1 69 ? 71.375 17.121 -120.555 1.00 85.25 69 GLN A N 1
ATOM 551 C CA . GLN A 1 69 ? 70.834 17.331 -119.206 1.00 85.25 69 GLN A CA 1
ATOM 552 C C . GLN A 1 69 ? 69.304 17.203 -119.157 1.00 85.25 69 GLN A C 1
ATOM 554 O O . GLN A 1 69 ? 68.776 16.547 -118.258 1.00 85.25 69 GLN A O 1
ATOM 559 N N . ILE A 1 70 ? 68.580 17.763 -120.132 1.00 81.25 70 ILE A N 1
ATOM 560 C CA . ILE A 1 70 ? 67.119 17.614 -120.231 1.00 81.25 70 ILE A CA 1
ATOM 561 C C . ILE A 1 70 ? 66.743 16.144 -120.437 1.00 81.25 70 ILE A C 1
ATOM 563 O O . ILE A 1 70 ? 65.813 15.663 -119.792 1.00 81.25 70 ILE A O 1
ATOM 567 N N . ALA A 1 71 ? 67.470 15.410 -121.281 1.00 82.06 71 ALA A N 1
ATOM 568 C CA . ALA A 1 71 ? 67.208 13.992 -121.512 1.00 82.06 71 ALA A CA 1
ATOM 569 C C . ALA A 1 71 ? 67.421 13.149 -120.241 1.00 82.06 71 ALA A C 1
ATOM 571 O O . ALA A 1 71 ? 66.629 12.247 -119.957 1.00 82.06 71 ALA A O 1
ATOM 572 N N . VAL A 1 72 ? 68.452 13.456 -119.447 1.00 81.62 72 VAL A N 1
ATOM 573 C CA . VAL A 1 72 ? 68.695 12.802 -118.151 1.00 81.62 72 VAL A CA 1
ATOM 574 C C . VAL A 1 72 ? 67.593 13.142 -117.145 1.00 81.62 72 VAL A C 1
ATOM 576 O O . VAL A 1 72 ? 67.053 12.234 -116.511 1.00 81.62 72 VAL A O 1
ATOM 579 N N . LEU A 1 73 ? 67.202 14.414 -117.037 1.00 75.75 73 LEU A N 1
ATOM 580 C CA . LEU A 1 73 ? 66.139 14.849 -116.127 1.00 75.75 73 LEU A CA 1
ATOM 581 C C . LEU A 1 73 ? 64.775 14.267 -116.509 1.00 75.75 73 LEU A C 1
ATOM 583 O O . LEU A 1 73 ? 64.059 13.800 -115.632 1.00 75.75 73 LEU A O 1
ATOM 587 N N . GLN A 1 74 ? 64.430 14.198 -117.797 1.00 74.38 74 GLN A N 1
ATOM 588 C CA . GLN A 1 74 ? 63.189 13.559 -118.251 1.00 74.38 74 GLN A CA 1
ATOM 589 C C . GLN A 1 74 ? 63.177 12.052 -117.965 1.00 74.38 74 GLN A C 1
ATOM 591 O O . GLN A 1 74 ? 62.144 11.510 -117.573 1.00 74.38 74 GLN A O 1
ATOM 596 N N . ARG A 1 75 ? 64.321 11.365 -118.096 1.00 70.12 75 ARG A N 1
ATOM 597 C CA . ARG A 1 75 ? 64.444 9.954 -117.689 1.00 70.12 75 ARG A CA 1
ATOM 598 C C . ARG A 1 75 ? 64.308 9.774 -116.176 1.00 70.12 75 ARG A C 1
ATOM 600 O O . ARG A 1 75 ? 63.694 8.803 -115.749 1.00 70.12 75 ARG A O 1
ATOM 607 N N . GLN A 1 76 ? 64.830 10.700 -115.371 1.00 68.44 76 GLN A N 1
ATOM 608 C CA . GLN A 1 76 ? 64.648 10.687 -113.915 1.00 68.44 76 GLN A CA 1
ATOM 609 C C . GLN A 1 76 ? 63.213 11.025 -113.497 1.00 68.44 76 GLN A C 1
ATOM 611 O O . GLN A 1 76 ? 62.695 10.406 -112.574 1.00 68.44 76 GLN A O 1
ATOM 616 N N . GLN A 1 77 ? 62.546 11.948 -114.189 1.00 63.81 77 GLN A N 1
ATOM 617 C CA . GLN A 1 77 ? 61.166 12.341 -113.900 1.00 63.81 77 GLN A CA 1
ATOM 618 C C . GLN A 1 77 ? 60.165 11.226 -114.251 1.00 63.81 77 GLN A C 1
ATOM 620 O O . GLN A 1 77 ? 59.169 11.059 -113.554 1.00 63.81 77 GLN A O 1
ATOM 625 N N . ASN A 1 78 ? 60.476 10.413 -115.269 1.00 60.94 78 ASN A N 1
ATOM 626 C CA . ASN A 1 78 ? 59.730 9.200 -115.627 1.00 60.94 78 ASN A CA 1
ATOM 627 C C . ASN A 1 78 ? 60.211 7.934 -114.889 1.00 60.94 78 ASN A C 1
ATOM 629 O O . ASN A 1 78 ? 59.766 6.830 -115.208 1.00 60.94 78 ASN A O 1
ATOM 633 N N . SER A 1 79 ? 61.097 8.064 -113.895 1.00 61.03 79 SER A N 1
ATOM 634 C CA . SER A 1 79 ? 61.367 6.980 -112.951 1.00 61.03 79 SER A CA 1
ATOM 635 C C . SER A 1 79 ? 60.086 6.687 -112.167 1.00 61.03 79 SER A C 1
ATOM 637 O O . SER A 1 79 ? 59.548 7.568 -111.495 1.00 61.03 79 SER A O 1
ATOM 639 N N . GLY A 1 80 ? 59.594 5.446 -112.229 1.00 61.22 80 GLY A N 1
ATOM 640 C CA . GLY A 1 80 ? 58.343 4.992 -111.597 1.00 61.22 80 GLY A CA 1
ATOM 641 C C . GLY A 1 80 ? 58.234 5.210 -110.077 1.00 61.22 80 GLY A C 1
ATOM 642 O O . GLY A 1 80 ? 57.176 4.968 -109.499 1.00 61.22 80 GLY A O 1
ATOM 643 N N . ASN A 1 81 ? 59.283 5.725 -109.430 1.00 66.38 81 ASN A N 1
ATOM 644 C CA . ASN A 1 81 ? 59.310 6.072 -108.012 1.00 66.38 81 ASN A CA 1
ATOM 645 C C . ASN A 1 81 ? 58.356 7.223 -107.641 1.00 66.38 81 ASN A C 1
ATOM 647 O O . ASN A 1 81 ? 57.858 7.236 -106.519 1.00 66.38 81 ASN A O 1
ATOM 651 N N . MET A 1 82 ? 58.048 8.166 -108.542 1.00 67.25 82 MET A N 1
ATOM 652 C CA . MET A 1 82 ? 57.140 9.280 -108.207 1.00 67.25 82 MET A CA 1
ATOM 653 C C . MET A 1 82 ? 55.695 8.805 -107.990 1.00 67.25 82 MET A C 1
ATOM 655 O O . MET A 1 82 ? 55.036 9.243 -107.050 1.00 67.25 82 MET A O 1
ATOM 659 N N . ALA A 1 83 ? 55.225 7.852 -108.802 1.00 70.88 83 ALA A N 1
ATOM 660 C CA . ALA A 1 83 ? 53.894 7.265 -108.648 1.00 70.88 83 ALA A CA 1
ATOM 661 C C . ALA A 1 83 ? 53.769 6.479 -107.330 1.00 70.88 83 ALA A C 1
ATOM 663 O O . ALA A 1 83 ? 52.769 6.609 -106.632 1.00 70.88 83 ALA A O 1
ATOM 664 N N . GLN A 1 84 ? 54.814 5.736 -106.945 1.00 76.00 84 GLN A N 1
ATOM 665 C CA . GLN A 1 84 ? 54.859 4.998 -105.674 1.00 76.00 84 GLN A CA 1
ATOM 666 C C . GLN A 1 84 ? 54.934 5.919 -104.445 1.00 76.00 84 GLN A C 1
ATOM 668 O O . GLN A 1 84 ? 54.362 5.621 -103.396 1.00 76.00 84 GLN A O 1
ATOM 673 N N . ILE A 1 85 ? 55.631 7.054 -104.553 1.00 76.88 85 ILE A N 1
ATOM 674 C CA . ILE A 1 85 ? 55.657 8.073 -103.496 1.00 76.88 85 ILE A CA 1
ATOM 675 C C . ILE A 1 85 ? 54.277 8.724 -103.365 1.00 76.88 85 ILE A C 1
ATOM 677 O O . ILE A 1 85 ? 53.806 8.926 -102.250 1.00 76.88 85 ILE A O 1
ATOM 681 N N . GLN A 1 86 ? 53.600 8.998 -104.480 1.00 78.94 86 GLN A N 1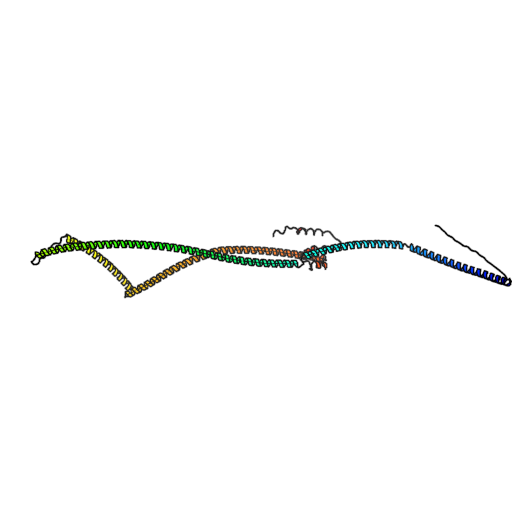
ATOM 682 C CA . GLN A 1 86 ? 52.275 9.612 -104.476 1.00 78.94 86 GLN A CA 1
ATOM 683 C C . GLN A 1 86 ? 51.204 8.688 -103.877 1.00 78.94 86 GLN A C 1
ATOM 685 O O . GLN A 1 86 ? 50.391 9.158 -103.084 1.00 78.94 86 GLN A O 1
ATOM 690 N N . THR A 1 87 ? 51.246 7.380 -104.162 1.00 83.12 87 THR A N 1
ATOM 691 C CA . THR A 1 87 ? 50.364 6.400 -103.501 1.00 83.12 87 THR A CA 1
ATOM 692 C C . THR A 1 87 ? 50.651 6.309 -102.007 1.00 83.12 87 THR A C 1
ATOM 694 O O . THR A 1 87 ? 49.728 6.340 -101.206 1.00 83.12 87 THR A O 1
ATOM 697 N N . LYS A 1 88 ? 51.928 6.299 -101.601 1.00 85.38 88 LYS A N 1
ATOM 698 C CA . LYS A 1 88 ? 52.295 6.247 -100.178 1.00 85.38 88 LYS A CA 1
ATOM 699 C C . LYS A 1 88 ? 51.892 7.514 -99.415 1.00 85.38 88 LYS A C 1
ATOM 701 O O . LYS A 1 88 ? 51.515 7.427 -98.253 1.00 85.38 88 LYS A O 1
ATOM 706 N N . ILE A 1 89 ? 51.961 8.685 -100.053 1.00 85.50 89 ILE A N 1
ATOM 707 C CA . ILE A 1 89 ? 51.467 9.946 -99.479 1.00 85.50 89 ILE A CA 1
ATOM 708 C C . ILE A 1 89 ? 49.947 9.894 -99.310 1.00 85.50 89 ILE A C 1
ATOM 710 O O . ILE A 1 89 ? 49.467 10.292 -98.253 1.00 85.50 89 ILE A O 1
ATOM 714 N N . ALA A 1 90 ? 49.210 9.377 -100.297 1.00 86.88 90 ALA A N 1
ATOM 715 C CA . ALA A 1 90 ? 47.762 9.202 -100.193 1.00 86.88 90 ALA A CA 1
ATOM 716 C C . ALA A 1 90 ? 47.390 8.235 -99.054 1.00 86.88 90 ALA A C 1
ATOM 718 O O . ALA A 1 90 ? 46.582 8.587 -98.202 1.00 86.88 90 ALA A O 1
ATOM 719 N N . ASP A 1 91 ? 48.066 7.085 -98.949 1.00 87.94 91 ASP A N 1
ATOM 720 C CA . ASP A 1 91 ? 47.848 6.127 -97.857 1.00 87.94 91 ASP A CA 1
ATOM 721 C C . ASP A 1 91 ? 48.145 6.747 -96.479 1.00 87.94 91 ASP A C 1
ATOM 723 O O . ASP A 1 91 ? 47.424 6.518 -95.507 1.00 87.94 91 ASP A O 1
ATOM 727 N N . MET A 1 92 ? 49.208 7.553 -96.371 1.00 88.19 92 MET A N 1
ATOM 728 C CA . MET A 1 92 ? 49.546 8.263 -95.133 1.00 88.19 92 MET A CA 1
ATOM 729 C C . MET A 1 92 ? 48.544 9.376 -94.800 1.00 88.19 92 MET A C 1
ATOM 731 O O . MET A 1 92 ? 48.268 9.600 -93.622 1.00 88.19 92 MET A O 1
ATOM 735 N N . GLN A 1 93 ? 47.993 10.062 -95.805 1.00 90.94 93 GLN A N 1
ATOM 736 C CA . GLN A 1 93 ? 46.924 11.048 -95.626 1.00 90.94 93 GLN A CA 1
ATOM 737 C C . GLN A 1 93 ? 45.635 10.373 -95.150 1.00 90.94 93 GLN A C 1
ATOM 739 O O . GLN A 1 93 ? 45.069 10.804 -94.150 1.00 90.94 93 GLN A O 1
ATOM 744 N N . ASP A 1 94 ? 45.245 9.254 -95.760 1.00 91.81 94 ASP A N 1
ATOM 745 C CA . ASP A 1 94 ? 44.088 8.466 -95.331 1.00 91.81 94 ASP A CA 1
ATOM 746 C C . ASP A 1 94 ? 44.256 7.949 -93.895 1.00 91.81 94 ASP A C 1
ATOM 748 O O . ASP A 1 94 ? 43.317 7.988 -93.096 1.00 91.81 94 ASP A O 1
ATOM 752 N N . GLN A 1 95 ? 45.459 7.504 -93.520 1.00 92.56 95 GLN A N 1
ATOM 753 C CA . GLN A 1 95 ? 45.761 7.113 -92.139 1.00 92.56 95 GLN A CA 1
ATOM 754 C C . GLN A 1 95 ? 45.684 8.301 -91.171 1.00 92.56 95 GLN A C 1
ATOM 756 O O . GLN A 1 95 ? 45.120 8.163 -90.082 1.00 92.56 95 GLN A O 1
ATOM 761 N N . ALA A 1 96 ? 46.207 9.469 -91.550 1.00 90.69 96 ALA A N 1
ATOM 762 C CA . ALA A 1 96 ? 46.120 10.682 -90.740 1.00 90.69 96 ALA A CA 1
ATOM 763 C C . ALA A 1 96 ? 44.661 11.120 -90.538 1.00 90.69 96 ALA A C 1
ATOM 765 O O . ALA A 1 96 ? 44.265 11.431 -89.411 1.00 90.69 96 ALA A O 1
ATOM 766 N N . ASP A 1 97 ? 43.835 11.060 -91.580 1.00 93.62 97 ASP A N 1
ATOM 767 C CA . ASP A 1 97 ? 42.406 11.366 -91.508 1.00 93.62 97 ASP A CA 1
ATOM 768 C C . ASP A 1 97 ? 41.649 10.353 -90.639 1.00 93.62 97 ASP A C 1
ATOM 770 O O . ASP A 1 97 ? 40.795 10.730 -89.830 1.00 93.62 97 ASP A O 1
ATOM 774 N N . GLN A 1 98 ? 41.982 9.062 -90.737 1.00 94.06 98 GLN A N 1
ATOM 775 C CA . GLN A 1 98 ? 41.412 8.024 -89.874 1.00 94.06 98 GLN A CA 1
ATOM 776 C C . GLN A 1 98 ? 41.763 8.244 -88.400 1.00 94.06 98 GLN A C 1
ATOM 778 O O . GLN A 1 98 ? 40.880 8.158 -87.540 1.00 94.06 98 GLN A O 1
ATOM 783 N N . PHE A 1 99 ? 43.027 8.537 -88.083 1.00 93.88 99 PHE A N 1
ATOM 784 C CA . PHE A 1 99 ? 43.433 8.833 -86.709 1.00 93.88 99 PHE A CA 1
ATOM 785 C C . PHE A 1 99 ? 42.821 10.137 -86.204 1.00 93.88 99 PHE A C 1
ATOM 787 O O . PHE A 1 99 ? 42.394 10.186 -85.054 1.00 93.88 99 PHE A O 1
ATOM 794 N N . THR A 1 100 ? 42.682 11.152 -87.055 1.00 94.75 100 THR A N 1
ATOM 795 C CA . THR A 1 100 ? 42.025 12.415 -86.697 1.00 94.75 100 THR A CA 1
ATOM 796 C C . THR A 1 100 ? 40.560 12.183 -86.322 1.00 94.75 100 THR A C 1
ATOM 798 O O . THR A 1 100 ? 40.123 12.635 -85.264 1.00 94.75 100 THR A O 1
ATOM 801 N N . LYS A 1 101 ? 39.825 11.382 -87.108 1.00 95.00 101 LYS A N 1
ATOM 802 C CA . LYS A 1 101 ? 38.446 10.971 -86.782 1.00 95.00 101 LYS A CA 1
ATOM 803 C C . LYS A 1 101 ? 38.369 10.180 -85.475 1.00 95.00 101 LYS A C 1
ATOM 805 O O . LYS A 1 101 ? 37.493 10.448 -84.659 1.00 95.00 101 LYS A O 1
ATOM 810 N N . LYS A 1 102 ? 39.284 9.230 -85.243 1.00 95.56 102 LYS A N 1
ATOM 811 C CA . LYS A 1 102 ? 39.342 8.467 -83.980 1.00 95.56 102 LYS A CA 1
ATOM 812 C C . LYS A 1 102 ? 39.603 9.373 -82.777 1.00 95.56 102 LYS A C 1
ATOM 814 O O . LYS A 1 102 ? 38.894 9.268 -81.786 1.00 95.56 102 LYS A O 1
ATOM 819 N N . ILE A 1 103 ? 40.558 10.298 -82.880 1.00 94.75 103 ILE A N 1
ATOM 820 C CA . ILE A 1 103 ? 40.854 11.278 -81.825 1.00 94.75 103 ILE A CA 1
ATOM 821 C C . ILE A 1 103 ? 39.627 12.149 -81.540 1.00 94.75 103 ILE A C 1
ATOM 823 O O . ILE A 1 103 ? 39.348 12.451 -80.384 1.00 94.75 103 ILE A O 1
ATOM 827 N N . GLU A 1 104 ? 38.881 12.555 -82.568 1.00 94.75 104 GLU A N 1
ATOM 828 C CA . GLU A 1 104 ? 37.668 13.350 -82.380 1.00 94.75 104 GLU A CA 1
ATOM 829 C C . GLU A 1 104 ? 36.560 12.563 -81.664 1.00 94.75 104 GLU A C 1
ATOM 831 O O . GLU A 1 104 ? 35.916 13.094 -80.760 1.00 94.75 104 GLU A O 1
ATOM 836 N N . VAL A 1 105 ? 36.373 11.285 -82.009 1.00 95.44 105 VAL A N 1
ATOM 837 C CA . VAL A 1 105 ? 35.430 10.395 -81.313 1.00 95.44 105 VAL A CA 1
ATOM 838 C C . VAL A 1 105 ? 35.833 10.200 -79.849 1.00 95.44 105 VAL A C 1
ATOM 840 O O . VAL A 1 105 ? 34.990 10.359 -78.969 1.00 95.44 105 VAL A O 1
ATOM 843 N N . GLU A 1 106 ? 37.110 9.933 -79.574 1.00 92.25 106 GLU A N 1
ATOM 844 C CA . GLU A 1 106 ? 37.622 9.780 -78.205 1.00 92.25 106 GLU A CA 1
ATOM 845 C C . GLU A 1 106 ? 37.486 11.073 -77.388 1.00 92.25 106 GLU A C 1
ATOM 847 O O . GLU A 1 106 ? 37.107 11.034 -76.221 1.00 92.25 106 GLU A O 1
ATOM 852 N N . LYS A 1 107 ? 37.705 12.248 -77.997 1.00 95.12 107 LYS A N 1
ATOM 853 C CA . LYS A 1 107 ? 37.456 13.541 -77.337 1.00 95.12 107 LYS A CA 1
ATOM 854 C C . LYS A 1 107 ? 35.990 13.708 -76.943 1.00 95.12 107 LYS A C 1
ATOM 856 O O . LYS A 1 107 ? 35.714 14.123 -75.822 1.00 95.12 107 LYS A O 1
ATOM 861 N N . ARG A 1 108 ? 35.052 13.347 -77.826 1.00 94.50 108 ARG A N 1
ATOM 862 C CA . ARG A 1 108 ? 33.613 13.387 -77.507 1.00 94.50 108 ARG A CA 1
ATOM 863 C C . ARG A 1 108 ? 33.255 12.411 -76.386 1.00 94.50 108 ARG A C 1
ATOM 865 O O . ARG A 1 108 ? 32.441 12.748 -75.531 1.00 94.50 108 ARG A O 1
ATOM 872 N N . LEU A 1 109 ? 33.871 11.227 -76.366 1.00 95.75 109 LEU A N 1
ATOM 873 C CA . LEU A 1 109 ? 33.683 10.254 -75.291 1.00 95.75 109 LEU A CA 1
ATOM 874 C C . LEU A 1 109 ? 34.223 10.779 -73.954 1.00 95.75 109 LEU A C 1
ATOM 876 O O . LEU A 1 109 ? 33.530 10.676 -72.944 1.00 95.75 109 LEU A O 1
ATOM 880 N N . LEU A 1 110 ? 35.412 11.386 -73.944 1.00 94.00 110 LEU A N 1
ATOM 881 C CA . LEU A 1 110 ? 35.984 12.017 -72.752 1.00 94.00 110 LEU A CA 1
ATOM 882 C C . LEU A 1 110 ? 35.084 13.131 -72.212 1.00 94.00 110 LEU A C 1
ATOM 884 O O . LEU A 1 110 ? 34.816 13.163 -71.014 1.00 94.00 110 LEU A O 1
ATOM 888 N N . GLU A 1 111 ? 34.559 13.997 -73.081 1.00 95.56 111 GLU A N 1
ATOM 889 C CA . GLU A 1 111 ? 33.619 15.049 -72.676 1.00 95.56 111 GLU A CA 1
ATOM 890 C C . GLU A 1 111 ? 32.331 14.483 -72.064 1.00 95.56 111 GLU A C 1
ATOM 892 O O . GLU A 1 111 ? 31.794 15.047 -71.107 1.00 95.56 111 GLU A O 1
ATOM 897 N N . GLU A 1 112 ? 31.821 13.374 -72.600 1.00 95.00 112 GLU A N 1
ATOM 898 C CA . GLU A 1 112 ? 30.636 12.708 -72.061 1.00 95.00 112 GLU A CA 1
ATOM 899 C C . GLU A 1 112 ? 30.919 12.056 -70.702 1.00 95.00 112 GLU A C 1
ATOM 901 O O . GLU A 1 112 ? 30.155 12.245 -69.753 1.00 95.00 112 GLU A O 1
ATOM 906 N N . ILE A 1 113 ? 32.054 11.369 -70.560 1.00 95.12 113 ILE A N 1
ATOM 907 C CA . ILE A 1 113 ? 32.491 10.807 -69.277 1.00 95.12 113 ILE A CA 1
ATOM 908 C C . ILE A 1 113 ? 32.688 11.925 -68.247 1.00 95.12 113 ILE A C 1
ATOM 910 O O . ILE A 1 113 ? 32.222 11.793 -67.117 1.00 95.12 113 ILE A O 1
ATOM 914 N N . ASP A 1 114 ? 33.286 13.058 -68.618 1.00 95.19 114 ASP A N 1
ATOM 915 C CA . ASP A 1 114 ? 33.461 14.208 -67.725 1.00 95.19 114 ASP A CA 1
ATOM 916 C C . ASP A 1 114 ? 32.123 14.806 -67.270 1.00 95.19 114 ASP A C 1
ATOM 918 O O . ASP A 1 114 ? 31.976 15.198 -66.105 1.00 95.19 114 ASP A O 1
ATOM 922 N N . LYS A 1 115 ? 31.114 14.857 -68.151 1.00 95.81 115 LYS A N 1
ATOM 923 C CA . LYS A 1 115 ? 29.748 15.253 -67.769 1.00 95.81 115 LYS A CA 1
ATOM 924 C C . LYS A 1 115 ? 29.151 14.267 -66.772 1.00 95.81 115 LYS A C 1
ATOM 926 O O . LYS A 1 115 ? 28.632 14.692 -65.738 1.00 95.81 115 LYS A O 1
ATOM 931 N N . GLN A 1 116 ? 29.259 12.967 -67.035 1.00 95.06 116 GLN A N 1
ATOM 932 C CA . GLN A 1 116 ? 28.757 11.932 -66.129 1.00 95.06 116 GLN A CA 1
ATOM 933 C C . GLN A 1 116 ? 29.474 11.964 -64.777 1.00 95.06 116 GLN A C 1
ATOM 935 O O . GLN A 1 116 ? 28.835 11.838 -63.734 1.00 95.06 116 GLN A O 1
ATOM 940 N N . LEU A 1 117 ? 30.779 12.227 -64.773 1.00 94.00 117 LEU A N 1
ATOM 941 C CA . LEU A 1 117 ? 31.595 12.356 -63.573 1.00 94.00 117 LEU A CA 1
ATOM 942 C C . LEU A 1 117 ? 31.184 13.593 -62.760 1.00 94.00 117 LEU A C 1
ATOM 944 O O . LEU A 1 117 ? 31.045 13.504 -61.538 1.00 94.00 117 LEU A O 1
ATOM 948 N N . LYS A 1 118 ? 30.897 14.728 -63.413 1.00 95.94 118 LYS A N 1
ATOM 949 C CA . LYS A 1 118 ? 30.335 15.922 -62.754 1.00 95.94 118 LYS A CA 1
ATOM 950 C C . LYS A 1 118 ? 28.973 15.639 -62.120 1.00 95.94 118 LYS A C 1
ATOM 952 O O . LYS A 1 118 ? 28.774 15.974 -60.954 1.00 95.94 118 LYS A O 1
ATOM 957 N N . VAL A 1 119 ? 28.064 14.981 -62.842 1.00 95.69 119 VAL A N 1
ATOM 958 C CA . VAL A 1 119 ? 26.743 14.596 -62.311 1.00 95.69 119 VAL A CA 1
ATOM 959 C C . VAL A 1 119 ? 26.884 13.612 -61.147 1.00 95.69 119 VAL A C 1
ATOM 961 O O . VAL A 1 119 ? 26.219 13.765 -60.123 1.00 95.69 119 VAL A O 1
ATOM 964 N N . GLY A 1 120 ? 27.772 12.624 -61.266 1.00 93.19 120 GLY A N 1
ATOM 965 C CA . GLY A 1 120 ? 28.061 11.658 -60.208 1.00 93.19 120 GLY A CA 1
ATOM 966 C C . GLY A 1 120 ? 28.606 12.322 -58.943 1.00 93.19 120 GLY A C 1
ATOM 967 O O . GLY A 1 120 ? 28.127 12.031 -57.848 1.00 93.19 120 GLY A O 1
ATOM 968 N N . LYS A 1 121 ? 29.546 13.265 -59.087 1.00 93.38 121 LYS A N 1
ATOM 969 C CA . LYS A 1 121 ? 30.086 14.059 -57.972 1.00 93.38 121 LYS A CA 1
ATOM 970 C C . LYS A 1 121 ? 29.018 14.927 -57.309 1.00 93.38 121 LYS A C 1
ATOM 972 O O . LYS A 1 121 ? 28.938 14.916 -56.087 1.00 93.38 121 LYS A O 1
ATOM 977 N N . ALA A 1 122 ? 28.179 15.614 -58.087 1.00 92.31 122 ALA A N 1
ATOM 978 C CA . ALA A 1 122 ? 27.083 16.419 -57.545 1.00 92.31 122 ALA A CA 1
ATOM 979 C C . ALA A 1 122 ? 26.101 15.557 -56.732 1.00 92.31 122 ALA A C 1
ATOM 981 O O . ALA A 1 122 ? 25.819 15.861 -55.579 1.00 92.31 122 ALA A O 1
ATOM 982 N N . ARG A 1 123 ? 25.683 14.402 -57.269 1.00 92.81 123 ARG A N 1
ATOM 983 C CA . ARG A 1 123 ? 24.816 13.453 -56.547 1.00 92.81 123 ARG A CA 1
ATOM 984 C C . ARG A 1 123 ? 25.460 12.900 -55.274 1.00 92.81 123 ARG A C 1
ATOM 986 O O . ARG A 1 123 ? 24.756 12.620 -54.305 1.00 92.81 123 ARG A O 1
ATOM 993 N N . LEU A 1 124 ? 26.774 12.668 -55.285 1.00 86.56 124 LEU A N 1
ATOM 994 C CA . LEU A 1 124 ? 27.504 12.213 -54.102 1.00 86.56 124 LEU A CA 1
ATOM 995 C C . LEU A 1 124 ? 27.533 13.301 -53.024 1.00 86.56 124 LEU A C 1
ATOM 997 O O . LEU A 1 124 ? 27.349 12.985 -51.851 1.00 86.56 124 LEU A O 1
ATOM 1001 N N . GLU A 1 125 ? 27.745 14.552 -53.423 1.00 85.56 125 GLU A N 1
ATOM 1002 C CA . GLU A 1 125 ? 27.758 15.698 -52.519 1.00 85.56 125 GLU A CA 1
ATOM 1003 C C . GLU A 1 125 ? 26.376 15.936 -51.897 1.00 85.56 125 GLU A C 1
ATOM 1005 O O . GLU A 1 125 ? 26.274 16.003 -50.674 1.00 85.56 125 GLU A O 1
ATOM 1010 N N . ASP A 1 126 ? 25.303 15.906 -52.694 1.00 86.62 126 ASP A N 1
ATOM 1011 C CA . ASP A 1 126 ? 23.922 16.014 -52.199 1.00 86.62 126 ASP A CA 1
ATOM 1012 C C . ASP A 1 126 ? 23.609 14.929 -51.156 1.00 86.62 126 ASP A C 1
ATOM 1014 O O . ASP A 1 126 ? 23.055 15.200 -50.088 1.00 86.62 126 ASP A O 1
ATOM 1018 N N . LYS A 1 127 ? 24.017 13.679 -51.423 1.00 83.00 127 LYS A N 1
ATOM 1019 C CA . LYS A 1 127 ? 23.855 12.578 -50.463 1.00 83.00 127 LYS A CA 1
ATOM 1020 C C . LYS A 1 127 ? 24.701 12.784 -49.208 1.00 83.00 127 LYS A C 1
ATOM 1022 O O . LYS A 1 127 ? 24.220 12.509 -48.115 1.00 83.00 127 LYS A O 1
ATOM 1027 N N . ARG A 1 128 ? 25.943 13.258 -49.328 1.00 77.44 128 ARG A N 1
ATOM 1028 C CA . ARG A 1 128 ? 26.815 13.531 -48.171 1.00 77.44 128 ARG A CA 1
ATOM 1029 C C . ARG A 1 128 ? 26.252 14.633 -47.278 1.00 77.44 128 ARG A C 1
ATOM 1031 O O . ARG A 1 128 ? 26.287 14.472 -46.058 1.00 77.44 128 ARG A O 1
ATOM 1038 N N . GLN A 1 129 ? 25.699 15.690 -47.872 1.00 77.06 129 GLN A N 1
ATOM 1039 C CA . GLN A 1 129 ? 25.008 16.755 -47.146 1.00 77.06 129 GLN A CA 1
ATOM 1040 C C . GLN A 1 129 ? 23.741 16.231 -46.462 1.00 77.06 129 GLN A C 1
ATOM 1042 O O . GLN A 1 129 ? 23.533 16.503 -45.283 1.00 77.06 129 GLN A O 1
ATOM 1047 N N . PHE A 1 130 ? 22.945 15.403 -47.149 1.00 76.69 130 PHE A N 1
ATOM 1048 C CA . PHE A 1 130 ? 21.739 14.801 -46.573 1.00 76.69 130 PHE A CA 1
ATOM 1049 C C . PHE A 1 130 ? 22.032 13.872 -45.385 1.00 76.69 130 PHE A C 1
ATOM 1051 O O . PHE A 1 130 ? 21.317 13.898 -44.387 1.00 76.69 130 PHE A O 1
ATOM 1058 N N . VAL A 1 131 ? 23.090 13.057 -45.460 1.00 73.88 131 VAL A N 1
ATOM 1059 C CA . VAL A 1 131 ? 23.423 12.086 -44.397 1.00 73.88 131 VAL A CA 1
ATOM 1060 C C . VAL A 1 131 ? 24.130 12.772 -43.207 1.00 73.88 131 VAL A C 1
ATOM 1062 O O . VAL A 1 131 ? 24.386 12.133 -42.191 1.00 73.88 131 VAL A O 1
ATOM 1065 N N . GLY A 1 132 ? 24.428 14.077 -43.288 1.00 69.50 132 GLY A N 1
ATOM 1066 C CA . GLY A 1 132 ? 24.955 14.861 -42.161 1.00 69.50 132 GLY A CA 1
ATOM 1067 C C . GLY A 1 132 ? 26.360 14.450 -41.698 1.00 69.50 132 GLY A C 1
ATOM 1068 O O . GLY A 1 132 ? 26.768 14.758 -40.581 1.00 69.50 132 GLY A O 1
ATOM 1069 N N . GLY A 1 133 ? 27.118 13.751 -42.547 1.00 75.44 133 GLY A N 1
ATOM 1070 C CA . GLY A 1 133 ? 28.441 13.215 -42.223 1.00 75.44 133 GLY A CA 1
ATOM 1071 C C . GLY A 1 133 ? 28.420 11.875 -41.472 1.00 75.44 133 GLY A C 1
ATOM 1072 O O . GLY A 1 133 ? 27.426 11.447 -40.893 1.00 75.44 133 GLY A O 1
ATOM 1073 N N . VAL A 1 134 ? 29.569 11.191 -41.465 1.00 68.94 134 VAL A N 1
ATOM 1074 C CA . VAL A 1 134 ? 29.722 9.810 -40.948 1.00 68.94 134 VAL A CA 1
ATOM 1075 C C . VAL A 1 134 ? 29.405 9.690 -39.445 1.00 68.94 134 VAL A C 1
ATOM 1077 O O . VAL A 1 134 ? 29.038 8.618 -38.963 1.00 68.94 134 VAL A O 1
ATOM 1080 N N . ASN A 1 135 ? 29.490 10.796 -38.699 1.00 75.44 135 ASN A N 1
ATOM 1081 C CA . ASN A 1 135 ? 29.246 10.824 -37.257 1.00 75.44 135 ASN A CA 1
ATOM 1082 C C . ASN A 1 135 ? 27.810 11.202 -36.862 1.00 75.44 135 ASN A C 1
ATOM 1084 O O . ASN A 1 135 ? 27.437 10.920 -35.724 1.00 75.44 135 ASN A O 1
ATOM 1088 N N . ALA A 1 136 ? 26.987 11.751 -37.764 1.00 78.94 136 ALA A N 1
ATOM 1089 C CA . ALA A 1 136 ? 25.624 12.177 -37.426 1.00 78.94 136 ALA A CA 1
ATOM 1090 C C . ALA A 1 136 ? 24.742 11.011 -36.958 1.00 78.94 136 ALA A C 1
ATOM 1092 O O . ALA A 1 136 ? 24.024 11.134 -35.969 1.00 78.94 136 ALA A O 1
ATOM 1093 N N . SER A 1 137 ? 24.859 9.840 -37.591 1.00 78.94 137 SER A N 1
ATOM 1094 C CA . SER A 1 137 ? 24.126 8.637 -37.169 1.00 78.94 137 SER A CA 1
ATOM 1095 C C . SER A 1 137 ? 24.561 8.145 -35.776 1.00 78.94 137 SER A C 1
ATOM 1097 O O . SER A 1 137 ? 23.733 7.845 -34.910 1.00 78.94 137 SER A O 1
ATOM 1099 N N . LYS A 1 138 ? 25.873 8.151 -35.494 1.00 84.06 138 LYS A N 1
ATOM 1100 C CA . LYS A 1 138 ? 26.412 7.776 -34.173 1.00 84.06 138 LYS A CA 1
ATOM 1101 C C . LYS A 1 138 ? 26.030 8.780 -33.082 1.00 84.06 138 LYS A C 1
ATOM 1103 O O . LYS A 1 138 ? 25.845 8.399 -31.930 1.00 84.06 138 LYS A O 1
ATOM 1108 N N . GLU A 1 139 ? 25.937 10.062 -33.411 1.00 84.56 139 GLU A N 1
ATOM 1109 C CA . GLU A 1 139 ? 25.522 11.090 -32.460 1.00 84.56 139 GLU A CA 1
ATOM 1110 C C . GLU A 1 139 ? 24.014 11.047 -32.194 1.00 84.56 139 GLU A C 1
ATOM 1112 O O . GLU A 1 139 ? 23.609 11.075 -31.032 1.00 84.56 139 GLU A O 1
ATOM 1117 N N . SER A 1 140 ? 23.198 10.865 -33.236 1.00 83.12 140 SER A N 1
ATOM 1118 C CA . SER A 1 140 ? 21.746 10.687 -33.122 1.00 83.12 140 SER A CA 1
ATOM 1119 C C . SER A 1 140 ? 21.397 9.490 -32.233 1.00 83.12 140 SER A C 1
ATOM 1121 O O . SER A 1 140 ? 20.682 9.641 -31.246 1.00 83.12 140 SER A O 1
ATOM 1123 N N . THR A 1 141 ? 22.005 8.327 -32.478 1.00 87.56 141 THR A N 1
ATOM 1124 C CA . THR A 1 141 ? 21.817 7.133 -31.632 1.00 87.56 141 THR A CA 1
ATOM 1125 C C . THR A 1 141 ? 22.244 7.365 -30.179 1.00 87.56 141 THR A C 1
ATOM 1127 O O . THR A 1 141 ? 21.525 6.978 -29.257 1.00 87.56 141 THR A O 1
ATOM 1130 N N . LYS A 1 142 ? 23.365 8.062 -29.931 1.00 91.88 142 LYS A N 1
ATOM 1131 C CA . LYS A 1 142 ? 23.774 8.459 -28.569 1.00 91.88 142 LYS A CA 1
ATOM 1132 C C . LYS A 1 142 ? 22.767 9.403 -27.904 1.00 91.88 142 LYS A C 1
ATOM 1134 O O . LYS A 1 142 ? 22.533 9.274 -26.703 1.00 91.88 142 LYS A O 1
ATOM 1139 N N . GLN A 1 143 ? 22.190 10.353 -28.640 1.00 91.38 143 GLN A N 1
ATOM 1140 C CA . GLN A 1 143 ? 21.155 11.252 -28.120 1.00 91.38 143 GLN A CA 1
ATOM 1141 C C . GLN A 1 143 ? 19.874 10.483 -27.777 1.00 91.38 143 GLN A C 1
ATOM 1143 O O . GLN A 1 143 ? 19.352 10.654 -26.675 1.00 91.38 143 GLN A O 1
ATOM 1148 N N . THR A 1 144 ? 19.427 9.574 -28.647 1.00 93.69 144 THR A N 1
ATOM 1149 C CA . THR A 1 144 ? 18.281 8.693 -28.384 1.00 93.69 144 THR A CA 1
ATOM 1150 C C . THR A 1 144 ? 18.516 7.830 -27.146 1.00 93.69 144 THR A C 1
ATOM 1152 O O . THR A 1 144 ? 17.665 7.790 -26.264 1.00 93.69 144 THR A O 1
ATOM 1155 N N . MET A 1 145 ? 19.698 7.223 -26.994 1.00 94.88 145 MET A N 1
ATOM 1156 C CA . MET A 1 145 ? 20.035 6.433 -25.799 1.00 94.88 145 MET A CA 1
ATOM 1157 C C . MET A 1 145 ? 20.017 7.265 -24.509 1.00 94.88 145 MET A C 1
ATOM 1159 O O . MET A 1 145 ? 19.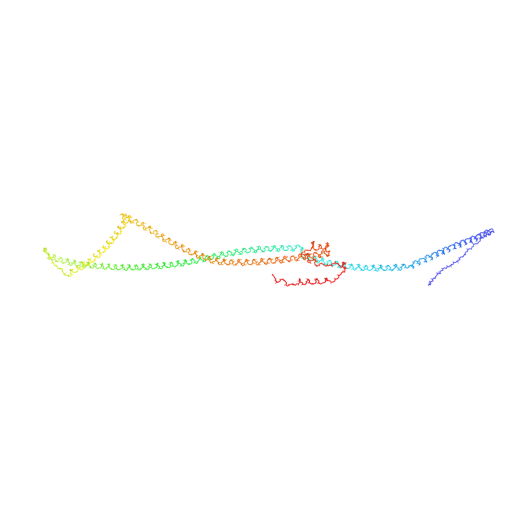569 6.789 -23.466 1.00 94.88 145 MET A O 1
ATOM 1163 N N . LYS A 1 146 ? 20.466 8.527 -24.559 1.00 96.44 146 LYS A N 1
ATOM 1164 C CA . LYS A 1 146 ? 20.350 9.444 -23.412 1.00 96.44 146 LYS A CA 1
ATOM 1165 C C . LYS A 1 146 ? 18.889 9.744 -23.081 1.00 96.44 146 LYS A C 1
ATOM 1167 O O . LYS A 1 146 ? 18.539 9.760 -21.904 1.00 96.44 146 LYS A O 1
ATOM 1172 N N . GLN A 1 147 ? 18.047 9.967 -24.089 1.00 96.00 147 GLN A N 1
ATOM 1173 C CA . GLN A 1 147 ? 16.615 10.197 -23.887 1.00 96.00 147 GLN A CA 1
ATOM 1174 C C . GLN A 1 147 ? 15.923 8.971 -23.285 1.00 96.00 147 GLN A C 1
ATOM 1176 O O . GLN A 1 147 ? 15.187 9.131 -22.315 1.00 96.00 147 GLN A O 1
ATOM 1181 N N . ILE A 1 148 ? 16.221 7.766 -23.785 1.00 96.25 148 ILE A N 1
ATOM 1182 C CA . ILE A 1 148 ? 15.721 6.500 -23.226 1.00 96.25 148 ILE A CA 1
ATOM 1183 C C . ILE A 1 148 ? 16.065 6.420 -21.737 1.00 96.25 148 ILE A C 1
ATOM 1185 O O . ILE A 1 148 ? 15.163 6.311 -20.913 1.00 96.25 148 ILE A O 1
ATOM 1189 N N . ARG A 1 149 ? 17.335 6.633 -21.368 1.00 97.56 149 ARG A N 1
ATOM 1190 C CA . ARG A 1 149 ? 17.770 6.590 -19.962 1.00 97.56 149 ARG A CA 1
ATOM 1191 C C . ARG A 1 149 ? 17.070 7.629 -19.075 1.00 97.56 149 ARG A C 1
ATOM 1193 O O . ARG A 1 149 ? 16.800 7.376 -17.904 1.00 97.56 149 ARG A O 1
ATOM 1200 N N . ILE A 1 150 ? 16.790 8.827 -19.594 1.00 97.44 150 ILE A N 1
ATOM 1201 C CA . ILE A 1 150 ? 16.052 9.860 -18.844 1.00 97.44 150 ILE A CA 1
ATOM 1202 C C . ILE A 1 150 ? 14.597 9.432 -18.621 1.00 97.44 150 ILE A C 1
ATOM 1204 O O . ILE A 1 150 ? 14.064 9.637 -17.529 1.00 97.44 150 ILE A O 1
ATOM 1208 N N . LEU A 1 151 ? 13.960 8.850 -19.638 1.00 97.31 151 LEU A N 1
ATOM 1209 C CA . LEU A 1 151 ? 12.585 8.365 -19.551 1.00 97.31 151 LEU A CA 1
ATOM 1210 C C . LEU A 1 151 ? 12.467 7.164 -18.610 1.00 97.31 151 LEU A C 1
ATOM 1212 O O . LEU A 1 151 ? 11.559 7.159 -17.785 1.00 97.31 151 LEU A O 1
ATOM 1216 N N . GLU A 1 152 ? 13.411 6.224 -18.659 1.00 96.50 152 GLU A N 1
ATOM 1217 C CA . GLU A 1 152 ? 13.514 5.101 -17.716 1.00 96.50 152 GLU A CA 1
ATOM 1218 C C . GLU A 1 152 ? 13.627 5.608 -16.274 1.00 96.50 152 GLU A C 1
ATOM 1220 O O . GLU A 1 152 ? 12.781 5.302 -15.441 1.00 96.50 152 GLU A O 1
ATOM 1225 N N . ASN A 1 153 ? 14.567 6.519 -15.999 1.00 98.00 153 ASN A N 1
ATOM 1226 C CA . ASN A 1 153 ? 14.715 7.114 -14.667 1.00 98.00 153 ASN A CA 1
ATOM 1227 C C . ASN A 1 153 ? 13.455 7.860 -14.196 1.00 98.00 153 ASN A C 1
ATOM 1229 O O . ASN A 1 153 ? 13.173 7.940 -12.997 1.00 98.00 153 ASN A O 1
ATOM 1233 N N . ARG A 1 154 ? 12.711 8.482 -15.117 1.00 97.88 154 ARG A N 1
ATOM 1234 C CA . ARG A 1 154 ? 11.455 9.168 -14.790 1.00 97.88 154 ARG A CA 1
ATOM 1235 C C . ARG A 1 154 ? 10.341 8.167 -14.492 1.00 97.88 154 ARG A C 1
ATOM 1237 O O . ARG A 1 154 ? 9.559 8.423 -13.578 1.00 97.88 154 ARG A O 1
ATOM 1244 N N . LEU A 1 155 ? 10.285 7.062 -15.233 1.00 97.75 155 LEU A N 1
ATOM 1245 C CA . LEU A 1 155 ? 9.359 5.962 -14.993 1.00 97.75 155 LEU A CA 1
ATOM 1246 C C . LEU A 1 155 ? 9.634 5.320 -13.632 1.00 97.75 155 LEU A C 1
ATOM 1248 O O . LEU A 1 155 ? 8.710 5.214 -12.833 1.00 97.75 155 LEU A O 1
ATOM 1252 N N . ASP A 1 156 ? 10.891 5.015 -13.317 1.00 98.00 156 ASP A N 1
ATOM 1253 C CA . ASP A 1 156 ? 11.276 4.432 -12.030 1.00 98.00 156 ASP A CA 1
ATOM 1254 C C . ASP A 1 156 ? 10.882 5.337 -10.862 1.00 98.00 156 ASP A C 1
ATOM 1256 O O . ASP A 1 156 ? 10.250 4.896 -9.903 1.00 98.00 156 ASP A O 1
ATOM 1260 N N . LYS A 1 157 ? 11.153 6.644 -10.964 1.00 98.06 157 LYS A N 1
ATOM 1261 C CA . LYS A 1 157 ? 10.716 7.615 -9.947 1.00 98.06 157 LYS A CA 1
ATOM 1262 C C . LYS A 1 157 ? 9.194 7.677 -9.808 1.00 98.06 157 LYS A C 1
ATOM 1264 O O . LYS A 1 157 ? 8.698 7.878 -8.701 1.00 98.06 157 LYS A O 1
ATOM 1269 N N . ALA A 1 158 ? 8.452 7.548 -10.906 1.00 97.88 158 ALA A N 1
ATOM 1270 C CA . ALA A 1 158 ? 6.993 7.512 -10.866 1.00 97.88 158 ALA A CA 1
ATOM 1271 C C . ALA A 1 158 ? 6.480 6.217 -10.217 1.00 97.88 158 ALA A C 1
ATOM 1273 O O . ALA A 1 158 ? 5.559 6.279 -9.406 1.00 97.88 158 ALA A O 1
ATOM 1274 N N . LEU A 1 159 ? 7.106 5.073 -10.508 1.00 97.75 159 LEU A N 1
ATOM 1275 C CA . LEU A 1 159 ? 6.781 3.778 -9.911 1.00 97.75 159 LEU A CA 1
ATOM 1276 C C . LEU A 1 159 ? 7.061 3.752 -8.408 1.00 97.75 159 LEU A C 1
ATOM 1278 O O . LEU A 1 159 ? 6.217 3.290 -7.646 1.00 97.75 159 LEU A O 1
ATOM 1282 N N . VAL A 1 160 ? 8.194 4.303 -7.964 1.00 98.19 160 VAL A N 1
ATOM 1283 C CA . VAL A 1 160 ? 8.505 4.435 -6.532 1.00 98.19 160 VAL A CA 1
ATOM 1284 C C . VAL A 1 160 ? 7.432 5.269 -5.830 1.00 98.19 160 VAL A C 1
ATOM 1286 O O . VAL A 1 160 ? 6.825 4.786 -4.880 1.00 98.19 160 VAL A O 1
ATOM 1289 N N . LYS A 1 161 ? 7.098 6.456 -6.354 1.00 98.06 161 LYS A N 1
ATOM 1290 C CA . LYS A 1 161 ? 6.036 7.309 -5.785 1.00 98.06 161 LYS A CA 1
ATOM 1291 C C . LYS A 1 161 ? 4.663 6.639 -5.779 1.00 98.06 161 LYS A C 1
ATOM 1293 O O . LYS A 1 161 ? 3.877 6.834 -4.851 1.00 98.06 161 LYS A O 1
ATOM 1298 N N . PHE A 1 162 ? 4.354 5.871 -6.820 1.00 97.75 162 PHE A N 1
ATOM 1299 C CA . PHE A 1 162 ? 3.111 5.114 -6.905 1.00 97.75 162 PHE A CA 1
ATOM 1300 C C . PHE A 1 162 ? 3.056 4.019 -5.833 1.00 97.75 162 PHE A C 1
ATOM 1302 O O . PHE A 1 162 ? 2.058 3.913 -5.124 1.00 97.75 162 PHE A O 1
ATOM 1309 N N . ASN A 1 163 ? 4.141 3.266 -5.654 1.00 97.81 163 ASN A N 1
ATOM 1310 C CA . ASN A 1 163 ? 4.246 2.232 -4.627 1.00 97.81 163 ASN A CA 1
ATOM 1311 C C . ASN A 1 163 ? 4.217 2.819 -3.207 1.00 97.81 163 ASN A C 1
ATOM 1313 O O . ASN A 1 163 ? 3.542 2.271 -2.339 1.00 97.81 163 ASN A O 1
ATOM 1317 N N . GLU A 1 164 ? 4.877 3.957 -2.975 1.00 98.00 164 GLU A N 1
ATOM 1318 C CA . GLU A 1 164 ? 4.788 4.713 -1.717 1.00 98.00 164 GLU A CA 1
ATOM 1319 C C . GLU A 1 164 ? 3.342 5.131 -1.429 1.00 98.00 164 GLU A C 1
ATOM 1321 O O . GLU A 1 164 ? 2.827 4.888 -0.338 1.00 98.00 164 GLU A O 1
ATOM 1326 N N . SER A 1 165 ? 2.651 5.684 -2.431 1.00 97.94 165 SER A N 1
ATOM 1327 C CA . SER A 1 165 ? 1.245 6.087 -2.312 1.00 97.94 165 SER A CA 1
ATOM 1328 C C . SER A 1 165 ? 0.326 4.890 -2.054 1.00 97.94 165 SER A C 1
ATOM 1330 O O . SER A 1 165 ? -0.603 4.992 -1.256 1.00 97.94 165 SER A O 1
ATOM 1332 N N . LEU A 1 166 ? 0.586 3.741 -2.685 1.00 98.12 166 LEU A N 1
ATOM 1333 C CA . LEU A 1 166 ? -0.142 2.497 -2.428 1.00 98.12 166 LEU A CA 1
ATOM 1334 C C . LEU A 1 166 ? 0.088 1.983 -1.007 1.00 98.12 166 LEU A C 1
ATOM 1336 O O . LEU A 1 166 ? -0.872 1.586 -0.348 1.00 98.12 166 LEU A O 1
ATOM 1340 N N . SER A 1 167 ? 1.333 2.008 -0.527 1.00 98.00 167 SER A N 1
ATOM 1341 C CA . SER A 1 167 ? 1.665 1.615 0.843 1.00 98.00 167 SER A CA 1
ATOM 1342 C C . SER A 1 167 ? 0.973 2.527 1.852 1.00 98.00 167 SER A C 1
ATOM 1344 O O . SER A 1 167 ? 0.341 2.036 2.782 1.00 98.00 167 SER A O 1
ATOM 1346 N N . PHE A 1 168 ? 1.014 3.842 1.632 1.00 98.25 168 PHE A N 1
ATOM 1347 C CA . PHE A 1 168 ? 0.323 4.813 2.477 1.00 98.25 168 PHE A CA 1
ATOM 1348 C C . PHE A 1 168 ? -1.202 4.638 2.438 1.00 98.25 168 PHE A C 1
ATOM 1350 O O . PHE A 1 168 ? -1.887 4.718 3.455 1.00 98.25 168 PHE A O 1
ATOM 1357 N N . ASN A 1 169 ? -1.769 4.333 1.270 1.00 98.00 169 ASN A N 1
ATOM 1358 C CA . ASN A 1 169 ? -3.196 4.052 1.169 1.00 98.00 169 ASN A CA 1
ATOM 1359 C C . ASN A 1 169 ? -3.576 2.756 1.899 1.00 98.00 169 ASN A C 1
ATOM 1361 O O . ASN A 1 169 ? -4.639 2.689 2.509 1.00 98.00 169 ASN A O 1
ATOM 1365 N N . LYS A 1 170 ? -2.703 1.742 1.873 1.00 98.38 170 LYS A N 1
ATOM 1366 C CA . LYS A 1 170 ? -2.886 0.509 2.640 1.00 98.38 170 LYS A CA 1
ATOM 1367 C C . LYS A 1 170 ? -2.887 0.791 4.143 1.00 98.38 170 LYS A C 1
ATOM 1369 O O . LYS A 1 170 ? -3.826 0.375 4.808 1.00 98.38 170 LYS A O 1
ATOM 1374 N N . THR A 1 171 ? -1.921 1.557 4.653 1.00 98.06 171 THR A N 1
ATOM 1375 C CA . THR A 1 171 ? -1.880 1.907 6.084 1.00 98.06 171 THR A CA 1
ATOM 1376 C C . THR A 1 171 ? -3.114 2.693 6.519 1.00 98.06 171 THR A C 1
ATOM 1378 O O . THR A 1 171 ? -3.673 2.401 7.568 1.00 98.06 171 THR A O 1
ATOM 1381 N N . LEU A 1 172 ? -3.600 3.629 5.693 1.00 98.31 172 LEU A N 1
ATOM 1382 C CA . LEU A 1 172 ? -4.842 4.356 5.978 1.00 98.31 172 LEU A CA 1
ATOM 1383 C C . LEU A 1 172 ? -6.074 3.442 5.987 1.00 98.31 172 LEU A C 1
ATOM 1385 O O . LEU A 1 172 ? -6.976 3.637 6.794 1.00 98.31 172 LEU A O 1
ATOM 1389 N N . ARG A 1 173 ? -6.141 2.445 5.095 1.00 98.19 173 ARG A N 1
ATOM 1390 C CA . ARG A 1 173 ? -7.230 1.453 5.112 1.00 98.19 173 ARG A CA 1
ATOM 1391 C C . ARG A 1 173 ? -7.194 0.612 6.383 1.00 98.19 173 ARG A C 1
ATOM 1393 O O . ARG A 1 173 ? -8.237 0.443 7.005 1.00 98.19 173 ARG A O 1
ATOM 1400 N N . ASP A 1 174 ? -6.010 0.159 6.784 1.00 97.94 174 ASP A N 1
ATOM 1401 C CA . ASP A 1 174 ? -5.829 -0.607 8.018 1.00 97.94 174 ASP A CA 1
ATOM 1402 C C . ASP A 1 174 ? -6.226 0.235 9.250 1.00 97.94 174 ASP A C 1
ATOM 1404 O O . ASP A 1 174 ? -6.911 -0.259 10.146 1.00 97.94 174 ASP A O 1
ATOM 1408 N N . GLU A 1 175 ? -5.882 1.528 9.272 1.00 98.38 175 GLU A N 1
ATOM 1409 C CA . GLU A 1 175 ? -6.303 2.472 10.316 1.00 98.38 175 GLU A CA 1
ATOM 1410 C C . GLU A 1 175 ? -7.828 2.666 10.340 1.00 98.38 175 GLU A C 1
ATOM 1412 O O . GLU A 1 175 ? -8.445 2.583 11.401 1.00 98.38 175 GLU A O 1
ATOM 1417 N N . ILE A 1 176 ? -8.465 2.842 9.178 1.00 98.12 176 ILE A N 1
ATOM 1418 C CA . ILE A 1 176 ? -9.928 2.939 9.071 1.00 98.12 176 ILE A CA 1
ATOM 1419 C C . ILE A 1 176 ? -10.599 1.669 9.608 1.00 98.12 176 ILE A C 1
ATOM 1421 O O . ILE A 1 176 ? -11.597 1.758 10.326 1.00 98.12 176 ILE A O 1
ATOM 1425 N N . ASP A 1 177 ? -10.075 0.491 9.280 1.00 98.12 177 ASP A N 1
ATOM 1426 C CA . ASP A 1 177 ? -10.638 -0.777 9.743 1.00 98.12 177 ASP A CA 1
ATOM 1427 C C . ASP A 1 177 ? -10.411 -0.997 11.248 1.00 98.12 177 ASP A C 1
ATOM 1429 O O . ASP A 1 177 ? -11.284 -1.548 11.927 1.00 98.12 177 ASP A O 1
ATOM 1433 N N . ASN A 1 178 ? -9.300 -0.510 11.807 1.00 97.75 178 ASN A N 1
ATOM 1434 C CA . ASN A 1 178 ? -9.087 -0.463 13.257 1.00 97.75 178 ASN A CA 1
ATOM 1435 C C . ASN A 1 178 ? -10.116 0.443 13.940 1.00 97.75 178 ASN A C 1
ATOM 1437 O O . ASN A 1 178 ? -10.839 -0.022 14.820 1.00 97.75 178 ASN A O 1
ATOM 1441 N N . LEU A 1 179 ? -10.276 1.682 13.467 1.00 97.88 179 LEU A N 1
ATOM 1442 C CA . LEU A 1 179 ? -11.253 2.631 14.008 1.00 97.88 179 LEU A CA 1
ATOM 1443 C C . LEU A 1 179 ? -12.692 2.106 13.899 1.00 97.88 179 LEU A C 1
ATOM 1445 O O . LEU A 1 179 ? -13.513 2.315 14.792 1.00 97.88 179 LEU A O 1
ATOM 1449 N N . ARG A 1 180 ? -13.024 1.381 12.825 1.00 98.19 180 ARG A N 1
ATOM 1450 C CA . ARG A 1 180 ? -14.332 0.722 12.678 1.00 98.19 180 ARG A CA 1
ATOM 1451 C C . ARG A 1 180 ? -14.538 -0.383 13.707 1.00 98.19 180 ARG A C 1
ATOM 1453 O O . ARG A 1 180 ? -15.624 -0.461 14.281 1.00 98.19 180 ARG A O 1
ATOM 1460 N N . ARG A 1 181 ? -13.526 -1.221 13.953 1.00 97.56 181 ARG A N 1
ATOM 1461 C CA . ARG A 1 181 ? -13.583 -2.263 14.992 1.00 97.56 181 ARG A CA 1
ATOM 1462 C C . ARG A 1 181 ? -13.749 -1.650 16.377 1.00 97.56 181 ARG A C 1
ATOM 1464 O O . ARG A 1 181 ? -14.651 -2.058 17.105 1.00 97.56 181 ARG A O 1
ATOM 1471 N N . GLU A 1 182 ? -12.961 -0.629 16.699 1.00 97.25 182 GLU A N 1
ATOM 1472 C CA . GLU A 1 182 ? -13.084 0.119 17.952 1.00 97.25 182 GLU A CA 1
ATOM 1473 C C . GLU A 1 182 ? -14.483 0.713 18.111 1.00 97.25 182 GLU A C 1
ATOM 1475 O O . GLU A 1 182 ? -15.121 0.518 19.143 1.00 97.25 182 GLU A O 1
ATOM 1480 N N . ARG A 1 183 ? -15.026 1.351 17.066 1.00 97.88 183 ARG A N 1
ATOM 1481 C CA . ARG A 1 183 ? -16.385 1.905 17.089 1.00 97.88 183 ARG A CA 1
ATOM 1482 C C . ARG A 1 183 ? -17.444 0.844 17.391 1.00 97.88 183 ARG A C 1
ATOM 1484 O O . ARG A 1 183 ? -18.366 1.117 18.150 1.00 97.88 183 ARG A O 1
ATOM 1491 N N . VAL A 1 184 ? -17.324 -0.361 16.832 1.00 98.00 184 VAL A N 1
ATOM 1492 C CA . VAL A 1 184 ? -18.253 -1.466 17.132 1.00 98.00 184 VAL A CA 1
ATOM 1493 C C . VAL A 1 184 ? -18.155 -1.888 18.601 1.00 98.00 184 VAL A C 1
ATOM 1495 O O . VAL A 1 184 ? -19.182 -2.119 19.240 1.00 98.00 184 VAL A O 1
ATOM 1498 N N . VAL A 1 185 ? -16.943 -1.956 19.158 1.00 97.50 185 VAL A N 1
ATOM 1499 C CA . VAL A 1 185 ? -16.736 -2.246 20.586 1.00 97.50 185 VAL A CA 1
ATOM 1500 C C . VAL A 1 185 ? -17.358 -1.148 21.454 1.00 97.50 185 VAL A C 1
ATOM 1502 O O . VAL A 1 185 ? -18.120 -1.464 22.370 1.00 97.50 185 VAL A O 1
ATOM 1505 N N . PHE A 1 186 ? -17.123 0.127 21.131 1.00 97.31 186 PHE A N 1
ATOM 1506 C CA . PHE A 1 186 ? -17.726 1.262 21.833 1.00 97.31 186 PHE A CA 1
ATOM 1507 C C . PHE A 1 186 ? -19.255 1.251 21.761 1.00 97.31 186 PHE A C 1
ATOM 1509 O O . PHE A 1 186 ? -19.904 1.397 22.795 1.00 97.31 186 PHE A O 1
ATOM 1516 N N . ASP A 1 187 ? -19.845 1.012 20.587 1.00 97.75 187 ASP A N 1
ATOM 1517 C CA . ASP A 1 187 ? -21.301 0.925 20.423 1.00 97.75 187 ASP A CA 1
ATOM 1518 C C . ASP A 1 187 ? -21.889 -0.216 21.276 1.00 97.75 187 ASP A C 1
ATOM 1520 O O . ASP A 1 187 ? -22.965 -0.076 21.864 1.00 97.75 187 ASP A O 1
ATOM 1524 N N . ASN A 1 188 ? -21.183 -1.346 21.386 1.00 97.75 188 ASN A N 1
ATOM 1525 C CA . ASN A 1 188 ? -21.603 -2.467 22.228 1.00 97.75 188 ASN A CA 1
ATOM 1526 C C . ASN A 1 188 ? -21.537 -2.128 23.722 1.00 97.75 188 ASN A C 1
ATOM 1528 O O . ASN A 1 188 ? -22.484 -2.431 24.451 1.00 97.75 188 ASN A O 1
ATOM 1532 N N . ILE A 1 189 ? -20.461 -1.481 24.178 1.00 97.56 189 ILE A N 1
ATOM 1533 C CA . ILE A 1 189 ? -20.327 -1.015 25.567 1.00 97.56 189 ILE A CA 1
ATOM 1534 C C . ILE A 1 189 ? -21.411 0.020 25.880 1.00 97.56 189 ILE A C 1
ATOM 1536 O O . ILE A 1 189 ? -22.094 -0.099 26.894 1.00 97.56 189 ILE A O 1
ATOM 1540 N N . TYR A 1 190 ? -21.642 0.980 24.984 1.00 98.06 190 TYR A N 1
ATOM 1541 C CA . TYR A 1 190 ? -22.672 2.003 25.150 1.00 98.06 190 TYR A CA 1
ATOM 1542 C C . TYR A 1 190 ? -24.071 1.390 25.277 1.00 98.06 190 TYR A C 1
ATOM 1544 O O . TYR A 1 190 ? -24.846 1.778 26.148 1.00 98.06 190 TYR A O 1
ATOM 1552 N N . LYS A 1 191 ? -24.393 0.375 24.463 1.00 98.06 191 LYS A N 1
ATOM 1553 C CA . LYS A 1 191 ? -25.659 -0.367 24.579 1.00 98.06 191 LYS A CA 1
ATOM 1554 C C . LYS A 1 191 ? -25.780 -1.123 25.903 1.00 98.06 191 LYS A C 1
ATOM 1556 O O . LYS A 1 191 ? -26.869 -1.130 26.472 1.00 98.06 191 LYS A O 1
ATOM 1561 N N . LYS A 1 192 ? -24.705 -1.760 26.385 1.00 97.94 192 LYS A N 1
ATOM 1562 C CA . LYS A 1 192 ? -24.692 -2.449 27.690 1.00 97.94 192 LYS A CA 1
ATOM 1563 C C . LYS A 1 192 ? -24.924 -1.461 28.832 1.00 97.94 192 LYS A C 1
ATOM 1565 O O . LYS A 1 192 ? -25.884 -1.626 29.573 1.00 97.94 192 LYS A O 1
ATOM 1570 N N . LEU A 1 193 ? -24.149 -0.377 28.877 1.00 97.06 193 LEU A N 1
ATOM 1571 C CA . LEU A 1 193 ? -24.311 0.693 29.866 1.00 97.06 193 LEU A CA 1
ATOM 1572 C C . LEU A 1 193 ? -25.704 1.332 29.804 1.00 97.06 193 LEU A C 1
ATOM 1574 O O . LEU A 1 193 ? -26.300 1.624 30.835 1.00 97.06 193 LEU A O 1
ATOM 1578 N N . GLY A 1 194 ? -26.259 1.516 28.604 1.00 97.56 194 GLY A N 1
ATOM 1579 C CA . GLY A 1 194 ? -27.623 2.011 28.424 1.00 97.56 194 GLY A CA 1
ATOM 1580 C C . GLY A 1 194 ? -28.684 1.073 29.011 1.00 97.56 194 GLY A C 1
ATOM 1581 O O . GLY A 1 194 ? -29.630 1.545 29.641 1.00 97.56 194 GLY A O 1
ATOM 1582 N N . LYS A 1 195 ? -28.519 -0.248 28.849 1.00 98.00 195 LYS A N 1
ATOM 1583 C CA . LYS A 1 195 ? -29.399 -1.252 29.469 1.00 98.00 195 LYS A CA 1
ATOM 1584 C C . LYS A 1 195 ? -29.261 -1.264 30.987 1.00 98.00 195 LYS A C 1
ATOM 1586 O O . LYS A 1 195 ? -30.272 -1.150 31.670 1.00 98.00 195 LYS A O 1
ATOM 1591 N N . GLU A 1 196 ? -28.035 -1.309 31.503 1.00 97.81 196 GLU A N 1
ATOM 1592 C CA . GLU A 1 196 ? -27.764 -1.277 32.945 1.00 97.81 196 GLU A CA 1
ATOM 1593 C C . GLU A 1 196 ? -28.345 -0.017 33.597 1.00 97.81 196 GLU A C 1
ATOM 1595 O O . GLU A 1 196 ? -28.978 -0.086 34.649 1.00 97.81 196 GLU A O 1
ATOM 1600 N N . LEU A 1 197 ? -28.208 1.144 32.948 1.00 97.81 197 LEU A N 1
ATOM 1601 C CA . LEU A 1 197 ? -28.807 2.388 33.424 1.00 97.81 197 LEU A CA 1
ATOM 1602 C C . LEU A 1 197 ? -30.335 2.284 33.503 1.00 97.81 197 LEU A C 1
ATOM 1604 O O . LEU A 1 197 ? -30.935 2.765 34.466 1.00 97.81 197 LEU A O 1
ATOM 1608 N N . GLN A 1 198 ? -30.969 1.673 32.503 1.00 97.69 198 GLN A N 1
ATOM 1609 C CA . GLN A 1 198 ? -32.417 1.499 32.482 1.00 97.69 198 GLN A CA 1
ATOM 1610 C C . GLN A 1 198 ? -32.888 0.518 33.565 1.00 97.69 198 GLN A C 1
ATOM 1612 O O . GLN A 1 198 ? -33.863 0.804 34.257 1.00 97.69 198 GLN A O 1
ATOM 1617 N N . GLU A 1 199 ? -32.167 -0.583 33.771 1.00 97.75 199 GLU A N 1
ATOM 1618 C CA . GLU A 1 199 ? -32.424 -1.544 34.849 1.00 97.75 199 GLU A CA 1
ATOM 1619 C C . GLU A 1 199 ? -32.275 -0.894 36.230 1.00 97.75 199 GLU A C 1
ATOM 1621 O O . GLU A 1 199 ? -33.135 -1.058 37.095 1.00 97.75 199 GLU A O 1
ATOM 1626 N N . LYS A 1 200 ? -31.233 -0.078 36.439 1.00 97.25 200 LYS A N 1
ATOM 1627 C CA . LYS A 1 200 ? -31.048 0.659 37.698 1.00 97.25 200 LYS A CA 1
ATOM 1628 C C . LYS A 1 200 ? -32.145 1.692 37.932 1.00 97.25 200 LYS A C 1
ATOM 1630 O O . LYS A 1 200 ? -32.602 1.822 39.065 1.00 97.25 200 LYS A O 1
ATOM 1635 N N . LYS A 1 201 ? -32.608 2.392 36.892 1.00 97.31 201 LYS A N 1
ATOM 1636 C CA . LYS A 1 201 ? -33.765 3.298 36.994 1.00 97.31 201 LYS A CA 1
ATOM 1637 C C . LYS A 1 201 ? -35.044 2.547 37.358 1.00 97.31 201 LYS A C 1
ATOM 1639 O O . LYS A 1 201 ? -35.789 3.032 38.203 1.00 97.31 201 LYS A O 1
ATOM 1644 N N . ALA A 1 202 ? -35.272 1.374 36.767 1.00 97.69 202 ALA A N 1
ATOM 1645 C CA . ALA A 1 202 ? -36.422 0.533 37.091 1.00 97.69 202 ALA A CA 1
ATOM 1646 C C . ALA A 1 202 ? -36.368 0.038 38.545 1.00 97.69 202 ALA A C 1
ATOM 1648 O O . ALA A 1 202 ? -37.326 0.231 39.284 1.00 97.69 202 ALA A O 1
ATOM 1649 N N . SER A 1 203 ? -35.222 -0.485 38.995 1.00 96.81 203 SER A N 1
ATOM 1650 C CA . SER A 1 203 ? -35.033 -0.906 40.392 1.00 96.81 203 SER A CA 1
ATOM 1651 C C . SER A 1 203 ? -35.152 0.264 41.377 1.00 96.81 203 SER A C 1
ATOM 1653 O O . SER A 1 203 ? -35.668 0.106 42.481 1.00 96.81 203 SER A O 1
ATOM 1655 N N . MET A 1 204 ? -34.703 1.465 40.996 1.00 96.19 204 MET A N 1
ATOM 1656 C CA . MET A 1 204 ? -34.905 2.666 41.807 1.00 96.19 204 MET A CA 1
ATOM 1657 C C . MET A 1 204 ? -36.392 3.021 41.919 1.00 96.19 204 MET A C 1
ATOM 1659 O O . MET A 1 204 ? -36.851 3.303 43.021 1.00 96.19 204 MET A O 1
ATOM 1663 N N . ALA A 1 205 ? -37.142 2.981 40.814 1.00 97.31 205 ALA A N 1
ATOM 1664 C CA . ALA A 1 205 ? -38.583 3.230 40.819 1.00 97.31 205 ALA A CA 1
ATOM 1665 C C . ALA A 1 205 ? -39.337 2.203 41.681 1.00 97.31 205 ALA A C 1
ATOM 1667 O O . ALA A 1 205 ? -40.145 2.595 42.515 1.00 97.31 205 ALA A O 1
ATOM 1668 N N . GLU A 1 206 ? -38.996 0.918 41.557 1.00 97.50 206 GLU A N 1
ATOM 1669 C CA . GLU A 1 206 ? -39.542 -0.166 42.383 1.00 97.50 206 GLU A CA 1
ATOM 1670 C C . GLU A 1 206 ? -39.281 0.069 43.879 1.00 97.50 206 GLU A C 1
ATOM 1672 O O . GLU A 1 206 ? -40.187 -0.038 44.701 1.00 97.50 206 GLU A O 1
ATOM 1677 N N . LYS A 1 207 ? -38.055 0.456 44.259 1.00 96.38 207 LYS A N 1
ATOM 1678 C CA . LYS A 1 207 ? -37.732 0.775 45.660 1.00 96.38 207 LYS A CA 1
ATOM 1679 C C . LYS A 1 207 ? -38.497 1.987 46.183 1.00 96.38 207 LYS A C 1
ATOM 1681 O O . LYS A 1 207 ? -38.867 2.000 47.354 1.00 96.38 207 LYS A O 1
ATOM 1686 N N . VAL A 1 208 ? -38.721 2.999 45.345 1.00 96.81 208 VAL A N 1
ATOM 1687 C CA . VAL A 1 208 ? -39.542 4.162 45.709 1.00 96.81 208 VAL A CA 1
ATOM 1688 C C . VAL A 1 208 ? -40.996 3.742 45.923 1.00 96.81 208 VAL A C 1
ATOM 1690 O O . VAL A 1 208 ? -41.596 4.147 46.913 1.00 96.81 208 VAL A O 1
ATOM 1693 N N . GLU A 1 209 ? -41.545 2.888 45.059 1.00 96.81 209 GLU A N 1
ATOM 1694 C CA . GLU A 1 209 ? -42.901 2.353 45.209 1.00 96.81 209 GLU A CA 1
ATOM 1695 C C . GLU A 1 209 ? -43.042 1.514 46.485 1.00 96.81 209 GLU A C 1
ATOM 1697 O O . GLU A 1 209 ? -43.941 1.761 47.288 1.00 96.81 209 GLU A O 1
ATOM 1702 N N . LEU A 1 210 ? -42.098 0.603 46.745 1.00 97.06 210 LEU A N 1
ATOM 1703 C CA . LEU A 1 210 ? -42.061 -0.173 47.986 1.00 97.06 210 LEU A CA 1
ATOM 1704 C C . LEU A 1 210 ? -41.955 0.734 49.221 1.00 97.06 210 LEU A C 1
ATOM 1706 O O . LEU A 1 210 ? -42.613 0.487 50.231 1.00 97.06 210 LEU A O 1
ATOM 1710 N N . SER A 1 211 ? -41.149 1.797 49.144 1.00 97.25 211 SER A N 1
ATOM 1711 C CA . SER A 1 211 ? -41.042 2.779 50.223 1.00 97.25 211 SER A CA 1
ATOM 1712 C C . SER A 1 211 ? -42.366 3.506 50.451 1.00 97.25 211 SER A C 1
ATOM 1714 O O . SER A 1 211 ? -42.743 3.699 51.603 1.00 97.25 211 SER A O 1
ATOM 1716 N N . ASN A 1 212 ? -43.082 3.887 49.390 1.00 96.31 212 ASN A N 1
ATOM 1717 C CA . ASN A 1 212 ? -44.396 4.522 49.504 1.00 96.31 212 ASN A CA 1
ATOM 1718 C C . ASN A 1 212 ? -45.416 3.577 50.147 1.00 96.31 212 ASN A C 1
ATOM 1720 O O . ASN A 1 212 ? -46.095 3.980 51.085 1.00 96.31 212 ASN A O 1
ATOM 1724 N N . LEU A 1 213 ? -45.452 2.306 49.733 1.00 97.25 213 LEU A N 1
ATOM 1725 C CA . LEU A 1 213 ? -46.315 1.289 50.345 1.00 97.25 213 LEU A CA 1
ATOM 1726 C C . LEU A 1 213 ? -46.011 1.099 51.839 1.00 97.25 213 LEU A C 1
ATOM 1728 O O . LEU A 1 213 ? -46.924 0.993 52.656 1.00 97.25 213 LEU A O 1
ATOM 1732 N N . ALA A 1 214 ? -44.731 1.097 52.222 1.00 96.44 214 ALA A N 1
ATOM 1733 C CA . ALA A 1 214 ? -44.337 1.023 53.627 1.00 96.44 214 ALA A CA 1
ATOM 1734 C C . ALA A 1 214 ? -44.768 2.270 54.423 1.00 96.44 214 ALA A C 1
ATOM 1736 O O . ALA A 1 214 ? -45.180 2.142 55.578 1.00 96.44 214 ALA A O 1
ATOM 1737 N N . TYR A 1 215 ? -44.707 3.465 53.820 1.00 96.19 215 TYR A N 1
ATOM 1738 C CA . TYR A 1 215 ? -45.225 4.691 54.434 1.00 96.19 215 TYR A CA 1
ATOM 1739 C C . TYR A 1 215 ? -46.745 4.649 54.606 1.00 96.19 215 TYR A C 1
ATOM 1741 O O . TYR A 1 215 ? -47.221 4.962 55.692 1.00 96.19 215 TYR A O 1
ATOM 1749 N N . GLU A 1 216 ? -47.494 4.193 53.601 1.00 96.50 216 GLU A N 1
ATOM 1750 C CA . GLU A 1 216 ? -48.949 4.026 53.699 1.00 96.50 216 GLU A CA 1
ATOM 1751 C C . GLU A 1 216 ? -49.332 3.036 54.804 1.00 96.50 216 GLU A C 1
ATOM 1753 O O . GLU A 1 216 ? -50.187 3.342 55.635 1.00 96.50 216 GLU A O 1
ATOM 1758 N N . ALA A 1 217 ? -48.661 1.882 54.875 1.00 96.44 217 ALA A N 1
ATOM 1759 C CA . ALA A 1 217 ? -48.898 0.889 55.921 1.00 96.44 217 ALA A CA 1
ATOM 1760 C C . ALA A 1 217 ? -48.588 1.442 57.323 1.00 96.44 217 ALA A C 1
ATOM 1762 O O . ALA A 1 217 ? -49.344 1.222 58.272 1.00 96.44 217 ALA A O 1
ATOM 1763 N N . ARG A 1 218 ? -47.491 2.199 57.463 1.00 97.06 218 ARG A N 1
ATOM 1764 C CA . ARG A 1 218 ? -47.148 2.881 58.717 1.00 97.06 218 ARG A CA 1
ATOM 1765 C C . ARG A 1 218 ? -48.212 3.909 59.095 1.00 97.06 218 ARG A C 1
ATOM 1767 O O . ARG A 1 218 ? -48.608 3.964 60.255 1.00 97.06 218 ARG A O 1
ATOM 1774 N N . ASP A 1 219 ? -48.655 4.724 58.147 1.00 97.06 219 ASP A N 1
ATOM 1775 C CA . ASP A 1 219 ? -49.622 5.790 58.399 1.00 97.06 219 ASP A CA 1
ATOM 1776 C C . ASP A 1 219 ? -51.003 5.215 58.756 1.00 97.06 219 ASP A C 1
ATOM 1778 O O . ASP A 1 219 ? -51.652 5.727 59.670 1.00 97.06 219 ASP A O 1
ATOM 1782 N N . GLN A 1 220 ? -51.406 4.092 58.148 1.00 96.50 220 GLN A N 1
ATOM 1783 C CA . GLN A 1 220 ? -52.585 3.319 58.561 1.00 96.50 220 GLN A CA 1
ATOM 1784 C C . GLN A 1 220 ? -52.454 2.812 60.003 1.00 96.50 220 GLN A C 1
ATOM 1786 O O . GLN A 1 220 ? -53.334 3.068 60.824 1.00 96.50 220 GLN A O 1
ATOM 1791 N N . ALA A 1 221 ? -51.334 2.173 60.352 1.00 95.75 221 ALA A N 1
ATOM 1792 C CA . ALA A 1 221 ? -51.105 1.690 61.714 1.00 95.75 221 ALA A CA 1
ATOM 1793 C C . ALA A 1 221 ? -51.088 2.838 62.742 1.00 95.75 221 ALA A C 1
ATOM 1795 O O . ALA A 1 221 ? -51.631 2.707 63.840 1.00 95.75 221 ALA A O 1
ATOM 1796 N N . LEU A 1 222 ? -50.508 3.993 62.399 1.00 96.19 222 LEU A N 1
ATOM 1797 C CA . LEU A 1 222 ? -50.544 5.189 63.246 1.00 96.19 222 LEU A CA 1
ATOM 1798 C C . LEU A 1 222 ? -51.972 5.730 63.409 1.00 96.19 222 LEU A C 1
ATOM 1800 O O . LEU A 1 222 ? -52.357 6.097 64.523 1.00 96.19 222 LEU A O 1
ATOM 1804 N N . ALA A 1 223 ? -52.773 5.748 62.342 1.00 96.44 223 ALA A N 1
ATOM 1805 C CA . ALA A 1 223 ? -54.180 6.140 62.401 1.00 96.44 223 ALA A CA 1
ATOM 1806 C C . ALA A 1 223 ? -54.999 5.200 63.305 1.00 96.44 223 ALA A C 1
ATOM 1808 O O . ALA A 1 223 ? -55.759 5.665 64.151 1.00 96.44 223 ALA A O 1
ATOM 1809 N N . GLU A 1 224 ? -54.790 3.886 63.211 1.00 95.81 224 GLU A N 1
ATOM 1810 C CA . GLU A 1 224 ? -55.427 2.908 64.103 1.00 95.81 224 GLU A CA 1
ATOM 1811 C C . GLU A 1 224 ? -54.988 3.093 65.560 1.00 95.81 224 GLU A C 1
ATOM 1813 O O . GLU A 1 224 ? -55.818 3.121 66.469 1.00 95.81 224 GLU A O 1
ATOM 1818 N N . THR A 1 225 ? -53.688 3.290 65.798 1.00 94.50 225 THR A N 1
ATOM 1819 C CA . THR A 1 225 ? -53.146 3.483 67.152 1.00 94.50 225 THR A CA 1
ATOM 1820 C C . THR A 1 225 ? -53.689 4.762 67.792 1.00 94.50 225 THR A C 1
ATOM 1822 O O . THR A 1 225 ? -54.010 4.780 68.981 1.00 94.50 225 THR A O 1
ATOM 1825 N N . THR A 1 226 ? -53.805 5.845 67.021 1.00 96.00 226 THR A N 1
ATOM 1826 C CA . THR A 1 226 ? -54.394 7.102 67.505 1.00 96.00 226 THR A CA 1
ATOM 1827 C C . THR A 1 226 ? -55.889 6.953 67.762 1.00 96.00 226 THR A C 1
ATOM 1829 O O . THR A 1 226 ? -56.346 7.370 68.824 1.00 96.00 226 THR A O 1
ATOM 1832 N N . ALA A 1 227 ? -56.637 6.283 66.882 1.00 95.94 227 ALA A N 1
ATOM 1833 C CA . ALA A 1 227 ? -58.049 5.986 67.109 1.00 95.94 227 ALA A CA 1
ATOM 1834 C C . ALA A 1 227 ? -58.264 5.158 68.389 1.00 95.94 227 ALA A C 1
ATOM 1836 O O . ALA A 1 227 ? -59.083 5.533 69.230 1.00 95.94 227 ALA A O 1
ATOM 1837 N N . LEU A 1 228 ? -57.479 4.095 68.593 1.00 94.88 228 LEU A N 1
ATOM 1838 C CA . LEU A 1 228 ? -57.528 3.276 69.808 1.00 94.88 228 LEU A CA 1
ATOM 1839 C C . LEU A 1 228 ? -57.198 4.084 71.065 1.00 94.88 228 LEU A C 1
ATOM 1841 O O . LEU A 1 228 ? -57.907 3.952 72.056 1.00 94.88 228 LEU A O 1
ATOM 1845 N N . ARG A 1 229 ? -56.186 4.962 71.025 1.00 94.56 229 ARG A N 1
ATOM 1846 C CA . ARG A 1 229 ? -55.898 5.876 72.144 1.00 94.56 229 ARG A CA 1
ATOM 1847 C C . ARG A 1 229 ? -57.088 6.772 72.460 1.00 94.56 229 ARG A C 1
ATOM 1849 O O . ARG A 1 229 ? -57.503 6.826 73.606 1.00 94.56 229 ARG A O 1
ATOM 1856 N N . THR A 1 230 ? -57.695 7.400 71.451 1.00 95.12 230 THR A N 1
ATOM 1857 C CA . THR A 1 230 ? -58.869 8.257 71.686 1.00 95.12 230 THR A CA 1
ATOM 1858 C C . THR A 1 230 ? -60.072 7.487 72.231 1.00 95.12 230 THR A C 1
ATOM 1860 O O . THR A 1 230 ? -60.869 8.057 72.972 1.00 95.12 230 THR A O 1
ATOM 1863 N N . LEU A 1 231 ? -60.226 6.206 71.874 1.00 95.38 231 LEU A N 1
ATOM 1864 C CA . LEU A 1 231 ? -61.257 5.342 72.443 1.00 95.38 231 LEU A CA 1
ATOM 1865 C C . LEU A 1 231 ? -60.945 5.017 73.906 1.00 95.38 231 LEU A C 1
ATOM 1867 O O . LEU A 1 231 ? -61.818 5.183 74.750 1.00 95.38 231 LEU A O 1
ATOM 1871 N N . MET A 1 232 ? -59.704 4.626 74.206 1.00 93.12 232 MET A N 1
ATOM 1872 C CA . MET A 1 232 ? -59.257 4.353 75.572 1.00 93.12 232 MET A CA 1
ATOM 1873 C C . MET A 1 232 ? -59.404 5.572 76.483 1.00 93.12 232 MET A C 1
ATOM 1875 O O . MET A 1 232 ? -59.901 5.427 77.591 1.00 93.12 232 MET A O 1
ATOM 1879 N N . ASP A 1 233 ? -59.040 6.767 76.015 1.00 94.00 233 ASP A N 1
ATOM 1880 C CA . ASP A 1 233 ? -59.185 8.004 76.789 1.00 94.00 233 ASP A CA 1
ATOM 1881 C C . ASP A 1 233 ? -60.666 8.307 77.083 1.00 94.00 233 ASP A C 1
ATOM 1883 O O . ASP A 1 233 ? -61.013 8.733 78.184 1.00 94.00 233 ASP A O 1
ATOM 1887 N N . LYS A 1 234 ? -61.567 8.045 76.123 1.00 95.31 234 LYS A N 1
ATOM 1888 C CA . LYS A 1 234 ? -63.019 8.181 76.326 1.00 95.31 234 LYS A CA 1
ATOM 1889 C C . LYS A 1 234 ? -63.567 7.148 77.305 1.00 95.31 234 LYS A C 1
ATOM 1891 O O . LYS A 1 234 ? -64.368 7.512 78.158 1.00 95.31 234 LYS A O 1
ATOM 1896 N N . GLU A 1 235 ? -63.163 5.885 77.182 1.00 93.12 235 GLU A N 1
ATOM 1897 C CA . GLU A 1 235 ? -63.562 4.821 78.110 1.00 93.12 235 GLU A CA 1
ATOM 1898 C C . GLU A 1 235 ? -63.034 5.089 79.520 1.00 93.12 235 GLU A C 1
ATOM 1900 O O . GLU A 1 235 ? -63.766 4.907 80.488 1.00 93.12 235 GLU A O 1
ATOM 1905 N N . GLN A 1 236 ? -61.799 5.581 79.645 1.00 92.88 236 GLN A N 1
ATOM 1906 C CA . GLN A 1 236 ? -61.221 5.974 80.924 1.00 92.88 236 GLN A CA 1
ATOM 1907 C C . GLN A 1 236 ? -61.971 7.163 81.529 1.00 92.88 236 GLN A C 1
ATOM 1909 O O . GLN A 1 236 ? -62.326 7.104 82.701 1.00 92.88 236 GLN A O 1
ATOM 1914 N N . SER A 1 237 ? -62.266 8.203 80.744 1.00 93.44 237 SER A N 1
ATOM 1915 C CA . SER A 1 237 ? -63.075 9.337 81.207 1.00 93.44 237 SER A CA 1
ATOM 1916 C C . SER A 1 237 ? -64.464 8.883 81.660 1.00 93.44 237 SER A C 1
ATOM 1918 O O . SER A 1 237 ? -64.910 9.281 82.728 1.00 93.44 237 SER A O 1
ATOM 1920 N N . ALA A 1 238 ? -65.131 8.018 80.889 1.00 92.81 238 ALA A N 1
ATOM 1921 C CA . ALA A 1 238 ? -66.437 7.476 81.258 1.00 92.81 238 ALA A CA 1
ATOM 1922 C C . ALA A 1 238 ? -66.364 6.635 82.543 1.00 92.81 238 ALA A C 1
ATOM 1924 O O . ALA A 1 238 ? -67.228 6.753 83.407 1.00 92.81 238 ALA A O 1
ATOM 1925 N N . PHE A 1 239 ? -65.313 5.826 82.704 1.00 92.44 239 PHE A N 1
ATOM 1926 C CA . PHE A 1 239 ? -65.076 5.063 83.927 1.00 92.44 239 PHE A CA 1
ATOM 1927 C C . PHE A 1 239 ? -64.800 5.972 85.131 1.00 92.44 239 PHE A C 1
ATOM 1929 O O . PHE A 1 239 ? -65.304 5.705 86.217 1.00 92.44 239 PHE A O 1
ATOM 1936 N N . GLU A 1 240 ? -64.021 7.042 84.965 1.00 91.69 240 GLU A N 1
ATOM 1937 C CA . GLU A 1 240 ? -63.768 8.033 86.017 1.00 91.69 240 GLU A CA 1
ATOM 1938 C C . GLU A 1 240 ? -65.056 8.770 86.418 1.00 91.69 240 GLU A C 1
ATOM 1940 O O . GLU A 1 240 ? -65.294 8.962 87.614 1.00 91.69 240 GLU A O 1
ATOM 1945 N N . ASP A 1 241 ? -65.919 9.107 85.455 1.00 91.44 241 ASP A N 1
ATOM 1946 C CA . ASP A 1 241 ? -67.238 9.701 85.703 1.00 91.44 241 ASP A CA 1
ATOM 1947 C C . ASP A 1 241 ? -68.157 8.734 86.473 1.00 91.44 241 ASP A C 1
ATOM 1949 O O . ASP A 1 241 ? -68.738 9.108 87.497 1.00 91.44 241 ASP A O 1
ATOM 1953 N N . GLU A 1 242 ? -68.252 7.472 86.036 1.00 91.50 242 GLU A N 1
ATOM 1954 C CA . GLU A 1 242 ? -69.008 6.422 86.734 1.00 91.50 242 GLU A CA 1
ATOM 1955 C C . GLU A 1 242 ? -68.457 6.161 88.143 1.00 91.50 242 GLU A C 1
ATOM 1957 O O . GLU A 1 242 ? -69.220 6.030 89.103 1.00 91.50 242 GLU A O 1
ATOM 1962 N N . TRP A 1 243 ? -67.131 6.123 88.293 1.00 88.81 243 TRP A N 1
ATOM 1963 C CA . TRP A 1 243 ? -66.453 5.946 89.574 1.00 88.81 243 TRP A CA 1
ATOM 1964 C C . TRP A 1 243 ? -66.723 7.110 90.526 1.00 88.81 243 TRP A C 1
ATOM 1966 O O . TRP A 1 243 ? -66.976 6.898 91.714 1.00 88.81 243 TRP A O 1
ATOM 1976 N N . SER A 1 244 ? -66.700 8.340 90.013 1.00 90.00 244 SER A N 1
ATOM 1977 C CA . SER A 1 244 ? -67.031 9.546 90.769 1.00 90.00 244 SER A CA 1
ATOM 1978 C C . SER A 1 244 ? -68.488 9.528 91.236 1.00 90.00 244 SER A C 1
ATOM 1980 O O . SER A 1 244 ? -68.757 9.795 92.409 1.00 90.00 244 SER A O 1
ATOM 1982 N N . GLU A 1 245 ? -69.434 9.134 90.374 1.00 88.00 245 GLU A N 1
ATOM 1983 C CA . GLU A 1 245 ? -70.852 9.044 90.742 1.00 88.00 245 GLU A CA 1
ATOM 1984 C C . GLU A 1 245 ? -71.120 7.918 91.752 1.00 88.00 245 GLU A C 1
ATOM 1986 O O . GLU A 1 245 ? -71.808 8.148 92.748 1.00 88.00 245 GLU A O 1
ATOM 1991 N N . LEU A 1 246 ? -70.523 6.733 91.576 1.00 86.12 246 LEU A N 1
ATOM 1992 C CA . LEU A 1 246 ? -70.580 5.652 92.571 1.00 86.12 246 LEU A CA 1
ATOM 1993 C C . LEU A 1 246 ? -69.931 6.069 93.898 1.00 86.12 246 LEU A C 1
ATOM 1995 O O . LEU A 1 246 ? -70.463 5.774 94.968 1.00 86.12 246 LEU A O 1
ATOM 1999 N N . GLY A 1 247 ? -68.812 6.793 93.850 1.00 85.00 247 GLY A N 1
ATOM 2000 C CA . GLY A 1 247 ? -68.164 7.375 95.023 1.00 85.00 247 GLY A CA 1
ATOM 2001 C C . GLY A 1 247 ? -69.059 8.390 95.734 1.00 85.00 247 GLY A C 1
ATOM 2002 O O . GLY A 1 247 ? -69.147 8.383 96.962 1.00 85.00 247 GLY A O 1
ATOM 2003 N N . ARG A 1 248 ? -69.787 9.220 94.978 1.00 85.38 248 ARG A N 1
ATOM 2004 C CA . ARG A 1 248 ? -70.768 10.172 95.511 1.00 85.38 248 ARG A CA 1
ATOM 2005 C C . ARG A 1 248 ? -71.939 9.452 96.177 1.00 85.38 248 ARG A C 1
ATOM 2007 O O . ARG A 1 248 ? -72.308 9.837 97.284 1.00 85.38 248 ARG A O 1
ATOM 2014 N N . GLN A 1 249 ? -72.466 8.398 95.550 1.00 82.38 249 GLN A N 1
ATOM 2015 C CA . GLN A 1 249 ? -73.526 7.550 96.108 1.00 82.38 249 GLN A CA 1
ATOM 2016 C C . GLN A 1 249 ? -73.073 6.842 97.393 1.00 82.38 249 GLN A C 1
ATOM 2018 O O . GLN A 1 249 ? -73.785 6.862 98.397 1.00 82.38 249 GLN A O 1
ATOM 2023 N N . LEU A 1 250 ? -71.850 6.306 97.416 1.00 76.88 250 LEU A N 1
ATOM 2024 C CA . LEU A 1 250 ? -71.249 5.721 98.614 1.00 76.88 250 LEU A CA 1
ATOM 2025 C C . LEU A 1 250 ? -71.010 6.751 99.716 1.00 76.88 250 LEU A C 1
ATOM 2027 O O . LEU A 1 250 ? -71.195 6.422 100.878 1.00 76.88 250 LEU A O 1
ATOM 2031 N N . GLU A 1 251 ? -70.603 7.982 99.406 1.00 76.56 251 GLU A N 1
ATOM 2032 C CA . GLU A 1 251 ? -70.424 9.031 100.416 1.00 76.56 251 GLU A CA 1
ATOM 2033 C C . GLU A 1 251 ? -71.777 9.507 100.970 1.00 76.56 251 GLU A C 1
ATOM 2035 O O . GLU A 1 251 ? -71.882 9.782 102.167 1.00 76.56 251 GLU A O 1
ATOM 2040 N N . THR A 1 252 ? -72.834 9.552 100.146 1.00 74.19 252 THR A N 1
ATOM 2041 C CA . THR A 1 252 ? -74.205 9.785 100.628 1.00 74.19 252 THR A CA 1
ATOM 2042 C C . THR A 1 252 ? -74.711 8.638 101.496 1.00 74.19 252 THR A C 1
ATOM 2044 O O . THR A 1 252 ? -75.265 8.906 102.561 1.00 74.19 252 THR A O 1
ATOM 2047 N N . ASP A 1 253 ? -74.445 7.387 101.118 1.00 68.25 253 ASP A N 1
ATOM 2048 C CA . ASP A 1 253 ? -74.781 6.206 101.919 1.00 68.25 253 ASP A CA 1
ATOM 2049 C C . ASP A 1 253 ? -73.942 6.129 103.195 1.00 68.25 253 ASP A C 1
ATOM 2051 O O . ASP A 1 253 ? -74.422 5.777 104.264 1.00 68.25 253 ASP A O 1
ATOM 2055 N N . LYS A 1 254 ? -72.674 6.526 103.144 1.00 69.31 254 LYS A N 1
ATOM 2056 C CA . LYS A 1 254 ? -71.801 6.582 104.312 1.00 69.31 254 LYS A CA 1
ATOM 2057 C C . LYS A 1 254 ? -72.207 7.715 105.238 1.00 69.31 254 LYS A C 1
ATOM 2059 O O . LYS A 1 254 ? -72.147 7.518 106.443 1.00 69.31 254 LYS A O 1
ATOM 2064 N N . LYS A 1 255 ? -72.640 8.873 104.727 1.00 64.00 255 LYS A N 1
ATOM 2065 C CA . LYS A 1 255 ? -73.253 9.932 105.545 1.00 64.00 255 LYS A CA 1
ATOM 2066 C C . LYS A 1 255 ? -74.560 9.457 106.170 1.00 64.00 255 LYS A C 1
ATOM 2068 O O . LYS A 1 255 ? -74.705 9.616 107.374 1.00 64.00 255 LYS A O 1
ATOM 2073 N N . SER A 1 256 ? -75.442 8.798 105.420 1.00 61.19 256 SER A N 1
ATOM 2074 C CA . SER A 1 256 ? -76.695 8.265 105.970 1.00 61.19 256 SER A CA 1
ATOM 2075 C C . SER A 1 256 ? -76.451 7.159 107.010 1.00 61.19 256 SER A C 1
ATOM 2077 O O . SER A 1 256 ? -77.103 7.139 108.049 1.00 61.19 256 SER A O 1
ATOM 2079 N N . ILE A 1 257 ? -75.434 6.310 106.822 1.00 58.28 257 ILE A N 1
ATOM 2080 C CA . ILE A 1 257 ? -74.984 5.310 107.804 1.00 58.28 257 ILE A CA 1
ATOM 2081 C C . ILE A 1 257 ? -74.287 5.967 109.008 1.00 58.28 257 ILE A C 1
ATOM 2083 O O . ILE A 1 257 ? -74.465 5.516 110.138 1.00 58.28 257 ILE A O 1
ATOM 2087 N N . LYS A 1 258 ? -73.514 7.043 108.817 1.00 52.97 258 LYS A N 1
ATOM 2088 C CA . LYS A 1 258 ? -72.834 7.781 109.899 1.00 52.97 258 LYS A CA 1
ATOM 2089 C C . LYS A 1 258 ? -73.817 8.612 110.733 1.00 52.97 258 LYS A C 1
ATOM 2091 O O . LYS A 1 258 ? -73.579 8.779 111.927 1.00 52.97 258 LYS A O 1
ATOM 2096 N N . ASP A 1 259 ? -74.930 9.035 110.139 1.00 50.31 259 ASP A N 1
ATOM 2097 C CA . ASP A 1 259 ? -76.054 9.678 110.827 1.00 50.31 259 ASP A CA 1
ATOM 2098 C C . ASP A 1 259 ? -76.957 8.660 111.564 1.00 50.31 259 ASP A C 1
ATOM 2100 O O . ASP A 1 259 ? -77.668 9.036 112.494 1.00 50.31 259 ASP A O 1
ATOM 2104 N N . ILE A 1 260 ? -76.881 7.361 111.231 1.00 52.78 260 ILE A N 1
ATOM 2105 C CA . ILE A 1 260 ? -77.668 6.279 111.866 1.00 52.78 260 ILE A CA 1
ATOM 2106 C C . ILE A 1 260 ? -76.833 5.404 112.839 1.00 52.78 260 ILE A C 1
ATOM 2108 O O . ILE A 1 260 ? -77.389 4.769 113.734 1.00 52.78 260 ILE A O 1
ATOM 2112 N N . GLY A 1 261 ? -75.499 5.382 112.747 1.00 40.22 261 GLY A N 1
ATOM 2113 C CA . GLY A 1 261 ? -74.653 4.358 113.381 1.00 40.22 261 GLY A CA 1
ATOM 2114 C C . GLY A 1 261 ? -73.646 4.852 114.423 1.00 40.22 261 GLY A C 1
ATOM 2115 O O . GLY A 1 261 ? -72.437 4.737 114.224 1.00 40.22 261 GLY A O 1
ATOM 2116 N N . ARG A 1 262 ? -74.111 5.337 115.582 1.00 39.00 262 ARG A N 1
ATOM 2117 C CA . ARG A 1 262 ? -73.287 5.470 116.799 1.00 39.00 262 ARG A CA 1
ATOM 2118 C C . ARG A 1 262 ? -73.371 4.157 117.592 1.00 39.00 262 ARG A C 1
ATOM 2120 O O . ARG A 1 262 ? -74.238 4.019 118.444 1.00 39.00 262 ARG A O 1
ATOM 2127 N N . GLY A 1 263 ? -72.487 3.192 117.323 1.00 31.48 263 GLY A N 1
ATOM 2128 C CA . GLY A 1 263 ? -72.426 1.961 118.123 1.00 31.48 263 GLY A CA 1
ATOM 2129 C C . GLY A 1 263 ? -71.632 0.804 117.515 1.00 31.48 263 GLY A C 1
ATOM 2130 O O . GLY A 1 263 ? -72.156 0.102 116.669 1.00 31.48 263 GLY A O 1
ATOM 2131 N N . THR A 1 264 ? -70.414 0.613 118.038 1.00 32.47 264 THR A N 1
ATOM 2132 C CA . THR A 1 264 ? -69.697 -0.653 118.344 1.00 32.47 264 THR A CA 1
ATOM 2133 C C . THR A 1 264 ? -69.538 -1.793 117.310 1.00 32.47 264 THR A C 1
ATOM 2135 O O . THR A 1 264 ? -70.341 -1.963 116.403 1.00 32.47 264 THR A O 1
ATOM 2138 N N . PRO A 1 265 ? -68.456 -2.595 117.443 1.00 48.34 265 PRO A N 1
ATOM 2139 C CA . PRO A 1 265 ? -67.866 -3.358 116.346 1.00 48.34 265 PRO A CA 1
ATOM 2140 C C . PRO A 1 265 ? -68.292 -4.836 116.299 1.00 48.34 265 PRO A C 1
ATOM 2142 O O . PRO A 1 265 ? -68.906 -5.360 117.224 1.00 48.34 265 PRO A O 1
ATOM 2145 N N . ALA A 1 266 ? -67.783 -5.493 115.250 1.00 32.28 266 ALA A N 1
ATOM 2146 C CA . ALA A 1 266 ? -67.673 -6.934 115.015 1.00 32.28 266 ALA A CA 1
ATOM 2147 C C . ALA A 1 266 ? -68.907 -7.637 114.428 1.00 32.28 266 ALA A C 1
ATOM 2149 O O . ALA A 1 266 ? -69.954 -7.731 115.059 1.00 32.28 266 ALA A O 1
ATOM 2150 N N . LYS A 1 267 ? -68.709 -8.298 113.281 1.00 32.56 267 LYS A N 1
ATOM 2151 C CA . LYS A 1 267 ? -68.524 -9.757 113.248 1.00 32.56 267 LYS A CA 1
ATOM 2152 C C . LYS A 1 267 ? -68.230 -10.267 111.842 1.00 32.56 267 LYS A C 1
ATOM 2154 O O . LYS A 1 267 ? -68.689 -9.717 110.847 1.00 32.56 267 LYS A O 1
ATOM 2159 N N . ASP A 1 268 ? -67.462 -11.347 111.838 1.00 41.94 268 ASP A N 1
ATOM 2160 C CA . ASP A 1 268 ? -67.169 -12.229 110.722 1.00 41.94 268 ASP A CA 1
ATOM 2161 C C . ASP A 1 268 ? -68.425 -12.605 109.928 1.00 41.94 268 ASP A C 1
ATOM 2163 O O . ASP A 1 268 ? -69.392 -13.129 110.485 1.00 41.94 268 ASP A O 1
ATOM 2167 N N . ALA A 1 269 ? -68.366 -12.412 108.612 1.00 36.09 269 ALA A N 1
ATOM 2168 C CA . ALA A 1 269 ? -69.300 -12.994 107.661 1.00 36.09 269 ALA A CA 1
ATOM 2169 C C . ALA A 1 269 ? -68.514 -13.933 106.738 1.00 36.09 269 ALA A C 1
ATOM 2171 O O . ALA A 1 269 ? -67.919 -13.534 105.740 1.00 36.09 269 ALA A O 1
ATOM 2172 N N . ARG A 1 270 ? -68.474 -15.203 107.150 1.00 39.75 270 ARG A N 1
ATOM 2173 C CA . ARG A 1 270 ? -68.241 -16.343 106.262 1.00 39.75 270 ARG A CA 1
ATOM 2174 C C . ARG A 1 270 ? -69.473 -16.537 105.371 1.00 39.75 270 ARG A C 1
ATOM 2176 O O . ARG A 1 270 ? -70.592 -16.425 105.862 1.00 39.75 270 ARG A O 1
ATOM 2183 N N . GLY A 1 271 ? -69.230 -16.948 104.129 1.00 36.75 271 GLY A N 1
ATOM 2184 C CA . GLY A 1 271 ? -70.233 -17.318 103.123 1.00 36.75 271 GLY A CA 1
ATOM 2185 C C . GLY A 1 271 ? -70.168 -16.345 101.946 1.00 36.75 271 GLY A C 1
ATOM 2186 O O . GLY A 1 271 ? -70.057 -15.149 102.156 1.00 36.75 271 GLY A O 1
ATOM 2187 N N . ASP A 1 272 ? -70.182 -16.743 100.686 1.00 42.53 272 ASP A N 1
ATOM 2188 C CA . ASP A 1 272 ? -70.568 -18.005 100.069 1.00 42.53 272 ASP A CA 1
ATOM 2189 C C . ASP A 1 272 ? -70.060 -17.895 98.620 1.00 42.53 272 ASP A C 1
ATOM 2191 O O . ASP A 1 272 ? -70.451 -16.964 97.913 1.00 42.53 272 ASP A O 1
ATOM 2195 N N . LEU A 1 273 ? -69.107 -18.735 98.195 1.00 40.94 273 LEU A N 1
ATOM 2196 C CA . LEU A 1 273 ? -68.700 -18.743 96.787 1.00 40.94 273 LEU A CA 1
ATOM 2197 C C . LEU A 1 273 ? -69.702 -19.603 96.021 1.00 40.94 273 LEU A C 1
ATOM 2199 O O . LEU A 1 273 ? -69.736 -20.823 96.172 1.00 40.94 273 LEU A O 1
ATOM 2203 N N . SER A 1 274 ? -70.485 -18.958 95.160 1.00 59.56 274 SER A N 1
ATOM 2204 C CA . SER A 1 274 ? -71.242 -19.650 94.124 1.00 59.56 274 SER A CA 1
ATOM 2205 C C . SER A 1 274 ? -70.283 -20.458 93.240 1.00 59.56 274 SER A C 1
ATOM 2207 O O . SER A 1 274 ? -69.201 -19.982 92.882 1.00 59.56 274 SER A O 1
ATOM 2209 N N . LYS A 1 275 ? -70.697 -21.669 92.844 1.00 56.75 275 LYS A N 1
ATOM 2210 C CA . LYS A 1 275 ? -69.968 -22.549 91.907 1.00 56.75 275 LYS A CA 1
ATOM 2211 C C . LYS A 1 275 ? -69.520 -21.828 90.625 1.00 56.75 275 LYS A C 1
ATOM 2213 O O . LYS A 1 275 ? -68.479 -22.168 90.069 1.00 56.75 275 LYS A O 1
ATOM 2218 N N . ASP A 1 276 ? -70.245 -20.791 90.206 1.00 57.69 276 ASP A N 1
ATOM 2219 C CA . ASP A 1 276 ? -69.917 -19.993 89.020 1.00 57.69 276 ASP A CA 1
ATOM 2220 C C . ASP A 1 276 ? -68.705 -19.059 89.205 1.00 57.69 276 ASP A C 1
ATOM 2222 O O . ASP A 1 276 ? -68.006 -18.753 88.231 1.00 57.69 276 ASP A O 1
ATOM 2226 N N . ASP A 1 277 ? -68.411 -18.623 90.433 1.00 57.19 277 ASP A N 1
ATOM 2227 C CA . ASP A 1 277 ? -67.237 -17.791 90.724 1.00 57.19 277 ASP A CA 1
ATOM 2228 C C . ASP A 1 277 ? -65.972 -18.642 90.913 1.00 57.19 277 ASP A C 1
ATOM 2230 O O . ASP A 1 277 ? -64.884 -18.228 90.497 1.00 57.19 277 ASP A O 1
ATOM 2234 N N . GLU A 1 278 ? -66.110 -19.875 91.416 1.00 55.69 278 GLU A N 1
ATOM 2235 C CA . GLU A 1 278 ? -65.023 -20.862 91.451 1.00 55.69 278 GLU A CA 1
ATOM 2236 C C . GLU A 1 278 ? -64.613 -21.306 90.031 1.00 55.69 278 GLU A C 1
ATOM 2238 O O . GLU A 1 278 ? -63.418 -21.407 89.732 1.00 55.69 278 GLU A O 1
ATOM 2243 N N . ASP A 1 279 ? -65.570 -21.460 89.109 1.00 60.59 279 ASP A N 1
ATOM 2244 C CA . ASP A 1 279 ? -65.289 -21.820 87.714 1.00 60.59 279 ASP A CA 1
ATOM 2245 C C . ASP A 1 279 ? -64.665 -20.671 86.906 1.00 60.59 279 ASP A C 1
ATOM 2247 O O . ASP A 1 279 ? -63.759 -20.901 86.095 1.00 60.59 279 ASP A O 1
ATOM 2251 N N . LYS A 1 280 ? -65.053 -19.412 87.151 1.00 64.50 280 LYS A N 1
ATOM 2252 C CA . LYS A 1 280 ? -64.389 -18.243 86.539 1.00 64.50 280 LYS A CA 1
ATOM 2253 C C . LYS A 1 280 ? -62.964 -18.051 87.059 1.00 64.50 280 LYS A C 1
ATOM 2255 O O . LYS A 1 280 ? -62.070 -17.738 86.260 1.00 64.50 280 LYS A O 1
ATOM 2260 N N . LEU A 1 281 ? -62.723 -18.275 88.355 1.00 58.41 281 LEU A N 1
ATOM 2261 C CA . LEU A 1 281 ? -61.371 -18.258 88.921 1.00 58.41 281 LEU A CA 1
ATOM 2262 C C . LEU A 1 281 ? -60.521 -19.405 88.372 1.00 58.41 281 LEU A C 1
ATOM 2264 O O . LEU A 1 281 ? -59.395 -19.153 87.948 1.00 58.41 281 LEU A O 1
ATOM 2268 N N . ARG A 1 282 ? -61.063 -20.627 88.266 1.00 59.66 282 ARG A N 1
ATOM 2269 C CA . ARG A 1 282 ? -60.388 -21.764 87.613 1.00 59.66 282 ARG A CA 1
ATOM 2270 C C . ARG A 1 282 ? -60.048 -21.465 86.156 1.00 59.66 282 ARG A C 1
ATOM 2272 O O . ARG A 1 282 ? -58.930 -21.737 85.733 1.00 59.66 282 ARG A O 1
ATOM 2279 N N . LYS A 1 283 ? -60.944 -20.838 85.391 1.00 62.94 283 LYS A N 1
ATOM 2280 C CA . LYS A 1 283 ? -60.696 -20.490 83.980 1.00 62.94 283 LYS A CA 1
ATOM 2281 C C . LYS A 1 283 ? -59.610 -19.417 83.821 1.00 62.94 283 LYS A C 1
ATOM 2283 O O . LYS A 1 283 ? -58.802 -19.512 82.897 1.00 62.94 283 LYS A O 1
ATOM 2288 N N . LYS A 1 284 ? -59.531 -18.439 84.736 1.00 62.03 284 LYS A N 1
ATOM 2289 C CA . LYS A 1 284 ? -58.416 -17.470 84.807 1.00 62.03 284 LYS A CA 1
ATOM 2290 C C . LYS A 1 284 ? -57.105 -18.129 85.255 1.00 62.03 284 LYS A C 1
ATOM 2292 O O . LYS A 1 284 ? -56.073 -17.854 84.647 1.00 62.03 284 LYS A O 1
ATOM 2297 N N . LEU A 1 285 ? -57.139 -19.037 86.236 1.00 56.19 285 LEU A N 1
ATOM 2298 C CA . LEU A 1 285 ? -55.963 -19.788 86.692 1.00 56.19 285 LEU A CA 1
ATOM 2299 C C . LEU A 1 285 ? -55.409 -20.704 85.591 1.00 56.19 285 LEU A C 1
ATOM 2301 O O . LEU A 1 285 ? -54.200 -20.778 85.409 1.00 56.19 285 LEU A O 1
ATOM 2305 N N . VAL A 1 286 ? -56.281 -21.351 84.810 1.00 59.94 286 VAL A N 1
ATOM 2306 C CA . VAL A 1 286 ? -55.908 -22.195 83.662 1.00 59.94 286 VAL A CA 1
ATOM 2307 C C . VAL A 1 286 ? -55.329 -21.352 82.519 1.00 59.94 286 VAL A C 1
ATOM 2309 O O . VAL A 1 286 ? -54.323 -21.740 81.928 1.00 59.94 286 VAL A O 1
ATOM 2312 N N . LYS A 1 287 ? -55.875 -20.154 82.249 1.00 60.53 287 LYS A N 1
ATOM 2313 C CA . LYS A 1 287 ? -55.291 -19.211 81.273 1.00 60.53 287 LYS A CA 1
ATOM 2314 C C . LYS A 1 287 ? -53.917 -18.683 81.714 1.00 60.53 287 LYS A C 1
ATOM 2316 O O . LYS A 1 287 ? -53.014 -18.603 80.887 1.00 60.53 287 LYS A O 1
ATOM 2321 N N . GLY A 1 288 ? -53.738 -18.378 83.002 1.00 57.03 288 GLY A N 1
ATOM 2322 C CA . GLY A 1 288 ? -52.438 -17.997 83.574 1.00 57.03 288 GLY A CA 1
ATOM 2323 C C . GLY A 1 288 ? -51.431 -19.154 83.602 1.00 57.03 288 GLY A C 1
ATOM 2324 O O . GLY A 1 288 ? -50.252 -18.963 83.314 1.00 57.03 288 GLY A O 1
ATOM 2325 N N . SER A 1 289 ? -51.903 -20.377 83.857 1.00 54.03 289 SER A N 1
ATOM 2326 C CA . SER A 1 289 ? -51.102 -21.606 83.825 1.00 54.03 289 SER A CA 1
ATOM 2327 C C . SER A 1 289 ? -50.593 -21.933 82.415 1.00 54.03 289 SER A C 1
ATOM 2329 O O . SER A 1 289 ? -49.458 -22.380 82.271 1.00 54.03 289 SER A O 1
ATOM 2331 N N . TRP A 1 290 ? -51.364 -21.628 81.364 1.00 54.56 290 TRP A N 1
ATOM 2332 C CA . TRP A 1 290 ? -50.927 -21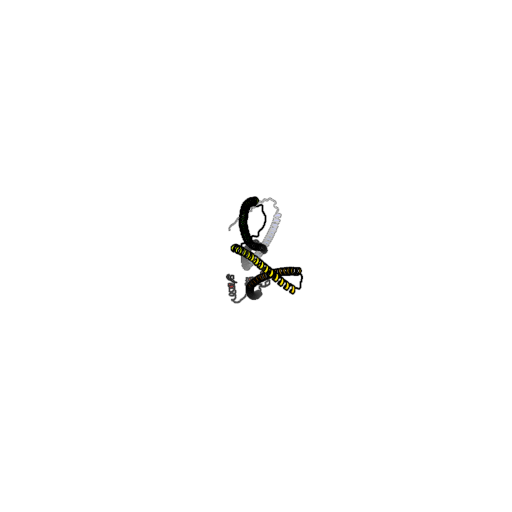.826 79.978 1.00 54.56 290 TRP A CA 1
ATOM 2333 C C . TRP A 1 290 ? -49.837 -20.830 79.542 1.00 54.56 290 TRP A C 1
ATOM 2335 O O . TRP A 1 290 ? -48.899 -21.219 78.846 1.00 54.56 290 TRP A O 1
ATOM 2345 N N . GLY A 1 291 ? -49.888 -19.581 80.023 1.00 60.50 291 GLY A N 1
ATOM 2346 C CA . GLY A 1 291 ? -48.803 -18.603 79.849 1.00 60.50 291 GLY A CA 1
ATOM 2347 C C . GLY A 1 291 ? -47.516 -19.015 80.575 1.00 60.50 291 GLY A C 1
ATOM 2348 O O . GLY A 1 291 ? -46.441 -19.008 79.984 1.00 60.50 291 GLY A O 1
ATOM 2349 N N . LEU A 1 292 ? -47.638 -19.496 81.818 1.00 56.75 292 LEU A N 1
ATOM 2350 C CA . LEU A 1 292 ? -46.517 -20.027 82.608 1.00 56.75 292 LEU A CA 1
ATOM 2351 C C . LEU A 1 292 ? -45.920 -21.317 82.025 1.00 56.75 292 LEU A C 1
ATOM 2353 O O . LEU A 1 292 ? -44.715 -21.530 82.125 1.00 56.75 292 LEU A O 1
ATOM 2357 N N . ALA A 1 293 ? -46.734 -22.184 81.420 1.00 58.38 293 ALA A N 1
ATOM 2358 C CA . ALA A 1 293 ? -46.260 -23.384 80.735 1.00 58.38 293 ALA A CA 1
ATOM 2359 C C . ALA A 1 293 ? -45.511 -23.033 79.443 1.00 58.38 293 ALA A C 1
ATOM 2361 O O . ALA A 1 293 ? -44.454 -23.603 79.188 1.00 58.38 293 ALA A O 1
ATOM 2362 N N . LYS A 1 294 ? -45.997 -22.053 78.669 1.00 61.00 294 LYS A N 1
ATOM 2363 C CA . LYS A 1 294 ? -45.302 -21.552 77.476 1.00 61.00 294 LYS A CA 1
ATOM 2364 C C . LYS A 1 294 ? -43.958 -20.910 77.833 1.00 61.00 294 LYS A C 1
ATOM 2366 O O . LYS A 1 294 ? -42.973 -21.212 77.170 1.00 61.00 294 LYS A O 1
ATOM 2371 N N . ASP A 1 295 ? -43.906 -20.131 78.915 1.00 58.00 295 ASP A N 1
ATOM 2372 C CA . ASP A 1 295 ? -42.665 -19.538 79.433 1.00 58.00 295 ASP A CA 1
ATOM 2373 C C . ASP A 1 295 ? -41.705 -20.569 80.043 1.00 58.00 295 ASP A C 1
ATOM 2375 O O . ASP A 1 295 ? -40.488 -20.416 79.964 1.00 58.00 295 ASP A O 1
ATOM 2379 N N . LYS A 1 296 ? -42.219 -21.650 80.642 1.00 61.91 296 LYS A N 1
ATOM 2380 C CA . LYS A 1 296 ? -41.386 -22.774 81.097 1.00 61.91 296 LYS A CA 1
ATOM 2381 C C . LYS A 1 296 ? -40.827 -23.582 79.932 1.00 61.91 296 LYS A C 1
ATOM 2383 O O . LYS A 1 296 ? -39.674 -23.988 80.003 1.00 61.91 296 LYS A O 1
ATOM 2388 N N . VAL A 1 297 ? -41.604 -23.793 78.870 1.00 64.38 297 VAL A N 1
ATOM 2389 C CA . VAL A 1 297 ? -41.149 -24.495 77.661 1.00 64.38 297 VAL A CA 1
ATOM 2390 C C . VAL A 1 297 ? -40.131 -23.651 76.898 1.00 64.38 297 VAL A C 1
ATOM 2392 O O . VAL A 1 297 ? -39.096 -24.177 76.509 1.00 64.38 297 VAL A O 1
ATOM 2395 N N . SER A 1 298 ? -40.341 -22.342 76.742 1.00 64.75 298 SER A N 1
ATOM 2396 C CA . SER A 1 298 ? -39.341 -21.467 76.117 1.00 64.75 298 SER A CA 1
ATOM 2397 C C . SER A 1 298 ? -38.064 -21.366 76.956 1.00 64.75 298 SER A C 1
ATOM 2399 O O . SER A 1 298 ? -36.975 -21.437 76.394 1.00 64.75 298 SER A O 1
ATOM 2401 N N . LYS A 1 299 ? -38.160 -21.314 78.293 1.00 64.75 299 LYS A N 1
ATOM 2402 C CA . LYS A 1 299 ? -36.982 -21.415 79.174 1.00 64.75 299 LYS A CA 1
ATOM 2403 C C . LYS A 1 299 ? -36.289 -22.775 79.088 1.00 64.75 299 LYS A C 1
ATOM 2405 O O . LYS A 1 299 ? -35.066 -22.805 79.117 1.00 64.75 299 LYS A O 1
ATOM 2410 N N . ALA A 1 300 ? -37.031 -23.872 78.950 1.00 67.81 300 ALA A N 1
ATOM 2411 C CA . ALA A 1 300 ? -36.459 -25.204 78.759 1.00 67.81 300 ALA A CA 1
ATOM 2412 C C . ALA A 1 300 ? -35.721 -25.319 77.415 1.00 67.81 300 ALA A C 1
ATOM 2414 O O . ALA A 1 300 ? -34.608 -25.821 77.393 1.00 67.81 300 ALA A O 1
ATOM 2415 N N . VAL A 1 301 ? -36.273 -24.765 76.329 1.00 72.00 301 VAL A N 1
ATOM 2416 C CA . VAL A 1 301 ? -35.612 -24.715 75.010 1.00 72.00 301 VAL A CA 1
ATOM 2417 C C . VAL A 1 301 ? -34.360 -23.831 75.038 1.00 72.00 301 VAL A C 1
ATOM 2419 O O . VAL A 1 301 ? -33.358 -24.146 74.399 1.00 72.00 301 VAL A O 1
ATOM 2422 N N . VAL A 1 302 ? -34.385 -22.723 75.786 1.00 71.25 302 VAL A N 1
ATOM 2423 C CA . VAL A 1 302 ? -33.192 -21.885 75.987 1.00 71.25 302 VAL A CA 1
ATOM 2424 C C . VAL A 1 302 ? -32.143 -22.629 76.816 1.00 71.25 302 VAL A C 1
ATOM 2426 O O . VAL A 1 302 ? -30.978 -22.611 76.440 1.00 71.25 302 VAL A O 1
ATOM 2429 N N . LEU A 1 303 ? -32.535 -23.324 77.886 1.00 72.06 303 LEU A N 1
ATOM 2430 C CA . LEU A 1 303 ? -31.628 -24.140 78.700 1.00 72.06 303 LEU A CA 1
ATOM 2431 C C . LEU A 1 303 ? -31.017 -25.299 77.909 1.00 72.06 303 LEU A C 1
ATOM 2433 O O . LEU A 1 303 ? -29.822 -25.530 78.025 1.00 72.06 303 LEU A O 1
ATOM 2437 N N . GLU A 1 304 ? -31.796 -25.976 77.069 1.00 75.44 304 GLU A N 1
ATOM 2438 C CA . GLU A 1 304 ? -31.307 -27.041 76.189 1.00 75.44 304 GLU A CA 1
ATOM 2439 C C . GLU A 1 304 ? -30.320 -26.495 75.148 1.00 75.44 304 GLU A C 1
ATOM 2441 O O . GLU A 1 304 ? -29.281 -27.102 74.898 1.00 75.44 304 GLU A O 1
ATOM 2446 N N . ARG A 1 305 ? -30.569 -25.294 74.605 1.00 74.12 305 ARG A N 1
ATOM 2447 C CA . ARG A 1 305 ? -29.595 -24.603 73.746 1.00 74.12 305 ARG A CA 1
ATOM 2448 C C . ARG A 1 305 ? -28.313 -24.253 74.492 1.00 74.12 305 ARG A C 1
ATOM 2450 O O . ARG A 1 305 ? -27.239 -24.512 73.960 1.00 74.12 305 ARG A O 1
ATOM 2457 N N . VAL A 1 306 ? -28.405 -23.708 75.706 1.00 77.44 306 VAL A N 1
ATOM 2458 C CA . VAL A 1 306 ? -27.220 -23.400 76.524 1.00 77.44 306 VAL A CA 1
ATOM 2459 C C . VAL A 1 306 ? -26.439 -24.673 76.847 1.00 77.44 306 VAL A C 1
ATOM 2461 O O . VAL A 1 306 ? -25.231 -24.679 76.654 1.00 77.44 306 VAL A O 1
ATOM 2464 N N . GLN A 1 307 ? -27.114 -25.765 77.212 1.00 79.69 307 GLN A N 1
ATOM 2465 C CA . GLN A 1 307 ? -26.476 -27.065 77.445 1.00 79.69 307 GLN A CA 1
ATOM 2466 C C . GLN A 1 307 ? -25.818 -27.618 76.178 1.00 79.69 307 GLN A C 1
ATOM 2468 O O . GLN A 1 307 ? -24.689 -28.091 76.236 1.00 79.69 307 GLN A O 1
ATOM 2473 N N . SER A 1 308 ? -26.467 -27.501 75.015 1.00 82.44 308 SER A N 1
ATOM 2474 C CA . SER A 1 308 ? -25.873 -27.929 73.743 1.00 82.44 308 SER A CA 1
ATOM 2475 C C . SER A 1 308 ? -24.619 -27.125 73.386 1.00 82.44 308 SER A C 1
ATOM 2477 O O . SER A 1 308 ? -23.653 -27.687 72.868 1.00 82.44 308 SER A O 1
ATOM 2479 N N . TYR A 1 309 ? -24.607 -25.825 73.704 1.00 79.00 309 TYR A N 1
ATOM 2480 C CA . TYR A 1 309 ? -23.439 -24.975 73.514 1.00 79.00 309 TYR A CA 1
ATOM 2481 C C . TYR A 1 309 ? -22.344 -25.293 74.529 1.00 79.00 309 TYR A C 1
ATOM 2483 O O . TYR A 1 309 ? -21.199 -25.402 74.115 1.00 79.00 309 TYR A O 1
ATOM 2491 N N . GLU A 1 310 ? -22.674 -25.530 75.801 1.00 79.31 310 GLU A N 1
ATOM 2492 C CA . GLU A 1 310 ? -21.728 -25.991 76.829 1.00 79.31 310 GLU A CA 1
ATOM 2493 C C . GLU A 1 310 ? -21.097 -27.341 76.467 1.00 79.31 310 GLU A C 1
ATOM 2495 O O . GLU A 1 310 ? -19.886 -27.510 76.586 1.00 79.31 310 GLU A O 1
ATOM 2500 N N . GLU A 1 311 ? -21.876 -28.307 75.975 1.00 82.25 311 GLU A N 1
ATOM 2501 C CA . GLU A 1 311 ? -21.356 -29.603 75.530 1.00 82.25 311 GLU A CA 1
ATOM 2502 C C . GLU A 1 311 ? -20.450 -29.475 74.301 1.00 82.25 311 GLU A C 1
ATOM 2504 O O . GLU A 1 311 ? -19.403 -30.126 74.235 1.00 82.25 311 GLU A O 1
ATOM 2509 N N . ALA A 1 312 ? -20.825 -28.637 73.329 1.00 79.69 312 ALA A N 1
ATOM 2510 C CA . ALA A 1 312 ? -19.982 -28.341 72.176 1.00 79.69 312 ALA A CA 1
ATOM 2511 C C . ALA A 1 312 ? -18.681 -27.641 72.603 1.00 79.69 312 ALA A C 1
ATOM 2513 O O . ALA A 1 312 ? -17.608 -28.013 72.127 1.00 79.69 312 ALA A O 1
ATOM 2514 N N . PHE A 1 313 ? -18.757 -26.705 73.552 1.00 74.38 313 PHE A N 1
ATOM 2515 C CA . PHE A 1 313 ? -17.599 -26.000 74.100 1.00 74.38 313 PHE A CA 1
ATOM 2516 C C . PHE A 1 313 ? -16.660 -26.945 74.843 1.00 74.38 313 PHE A C 1
ATOM 2518 O O . PHE A 1 313 ? -15.464 -26.946 74.578 1.00 74.38 313 PHE A O 1
ATOM 2525 N N . ASN A 1 314 ? -17.200 -27.817 75.696 1.00 77.50 314 ASN A N 1
ATOM 2526 C CA . ASN A 1 314 ? -16.420 -28.808 76.435 1.00 77.50 314 ASN A CA 1
ATOM 2527 C C . ASN A 1 314 ? -15.724 -29.803 75.495 1.00 77.50 314 ASN A C 1
ATOM 2529 O O . ASN A 1 314 ? -14.584 -30.195 75.744 1.00 77.50 314 ASN A O 1
ATOM 2533 N N . ARG A 1 315 ? -16.365 -30.191 74.381 1.00 79.88 315 ARG A N 1
ATOM 2534 C CA . ARG A 1 315 ? -15.708 -31.008 73.345 1.00 79.88 315 ARG A CA 1
ATOM 2535 C C . ARG A 1 315 ? -14.566 -30.257 72.674 1.00 79.88 315 ARG A C 1
ATOM 2537 O O . ARG A 1 315 ? -13.506 -30.844 72.468 1.00 79.88 315 ARG A O 1
ATOM 2544 N N . ILE A 1 316 ? -14.765 -28.983 72.341 1.00 74.69 316 ILE A N 1
ATOM 2545 C CA . ILE A 1 316 ? -13.728 -28.160 71.714 1.00 74.69 316 ILE A CA 1
ATOM 2546 C C . ILE A 1 316 ? -12.562 -27.957 72.690 1.00 74.69 316 ILE A C 1
ATOM 2548 O O . ILE A 1 316 ? -11.431 -28.247 72.322 1.00 74.69 316 ILE A O 1
ATOM 2552 N N . GLN A 1 317 ? -12.831 -27.605 73.948 1.00 76.00 317 GLN A N 1
ATOM 2553 C CA . GLN A 1 317 ? -11.839 -27.458 75.018 1.00 76.00 317 GLN A CA 1
ATOM 2554 C C . GLN A 1 317 ? -11.038 -28.746 75.262 1.00 76.00 317 GLN A C 1
ATOM 2556 O O . GLN A 1 317 ? -9.819 -28.694 75.407 1.00 76.00 317 GLN A O 1
ATOM 2561 N N . ALA A 1 318 ? -11.690 -29.913 75.250 1.00 78.75 318 ALA A N 1
ATOM 2562 C CA . ALA A 1 318 ? -11.009 -31.205 75.368 1.00 78.75 318 ALA A CA 1
ATOM 2563 C C . ALA A 1 318 ? -10.112 -31.529 74.157 1.00 78.75 318 ALA A C 1
ATOM 2565 O O . ALA A 1 318 ? -9.154 -32.287 74.290 1.00 78.75 318 ALA A O 1
ATOM 2566 N N . SER A 1 319 ? -10.421 -30.963 72.986 1.00 75.94 319 SER A N 1
ATOM 2567 C CA . SER A 1 319 ? -9.674 -31.170 71.738 1.00 75.94 319 SER A CA 1
ATOM 2568 C C . SER A 1 319 ? -8.505 -30.193 71.585 1.00 75.94 319 SER A C 1
ATOM 2570 O O . SER A 1 319 ? -7.457 -30.569 71.068 1.00 75.94 319 SER A O 1
ATOM 2572 N N . THR A 1 320 ? -8.690 -28.937 72.002 1.00 73.56 320 THR A N 1
ATOM 2573 C CA . THR A 1 320 ? -7.724 -27.843 71.817 1.00 73.56 320 THR A CA 1
ATOM 2574 C C . THR A 1 320 ? -6.839 -27.609 73.040 1.00 73.56 320 THR A C 1
ATOM 2576 O O . THR A 1 320 ? -5.742 -27.079 72.893 1.00 73.56 320 THR A O 1
ATOM 2579 N N . GLY A 1 321 ? -7.277 -28.011 74.240 1.00 72.06 321 GLY A N 1
ATOM 2580 C CA . GLY A 1 321 ? -6.531 -27.861 75.494 1.00 72.06 321 GLY A CA 1
ATOM 2581 C C . GLY A 1 321 ? -6.493 -26.437 76.067 1.00 72.06 321 GLY A C 1
ATOM 2582 O O . GLY A 1 321 ? -5.824 -26.215 77.074 1.00 72.06 321 GLY A O 1
ATOM 2583 N N . ILE A 1 322 ? -7.199 -25.481 75.455 1.00 72.75 322 ILE A N 1
ATOM 2584 C CA . ILE A 1 322 ? -7.246 -24.073 75.879 1.00 72.75 322 ILE A CA 1
ATOM 2585 C C . ILE A 1 322 ? -8.364 -23.911 76.913 1.00 72.75 322 ILE A C 1
ATOM 2587 O O . ILE A 1 322 ? -9.522 -24.203 76.623 1.00 72.75 322 ILE A O 1
ATOM 2591 N N . ALA A 1 323 ? -8.019 -23.489 78.132 1.00 70.31 323 ALA A N 1
ATOM 2592 C CA . ALA A 1 323 ? -8.969 -23.384 79.242 1.00 70.31 323 ALA A CA 1
ATOM 2593 C C . ALA A 1 323 ? -9.719 -22.043 79.308 1.00 70.31 323 ALA A C 1
ATOM 2595 O O . ALA A 1 323 ? -10.759 -21.977 79.962 1.00 70.31 323 ALA A O 1
ATOM 2596 N N . ASP A 1 324 ? -9.197 -21.005 78.649 1.00 78.06 324 ASP A N 1
ATOM 2597 C CA . ASP A 1 324 ? -9.795 -19.673 78.614 1.00 78.06 324 ASP A CA 1
ATOM 2598 C C . ASP A 1 324 ? -10.713 -19.508 77.390 1.00 78.06 324 ASP A C 1
ATOM 2600 O O . ASP A 1 324 ? -10.324 -19.758 76.245 1.00 78.06 324 ASP A O 1
ATOM 2604 N N . ILE A 1 325 ? -11.959 -19.108 77.649 1.00 71.25 325 ILE A N 1
ATOM 2605 C CA . ILE A 1 325 ? -13.024 -18.974 76.648 1.00 71.25 325 ILE A CA 1
ATOM 2606 C C . ILE A 1 325 ? -12.699 -17.833 75.681 1.00 71.25 325 ILE A C 1
ATOM 2608 O O . ILE A 1 325 ? -12.892 -17.982 74.473 1.00 71.25 325 ILE A O 1
ATOM 2612 N N . ASP A 1 326 ? -12.169 -16.724 76.196 1.00 78.94 326 ASP A N 1
ATOM 2613 C CA . ASP A 1 326 ? -11.853 -15.547 75.388 1.00 78.94 326 ASP A CA 1
ATOM 2614 C C . ASP A 1 326 ? -10.663 -15.824 74.452 1.00 78.94 326 ASP A C 1
ATOM 2616 O O . ASP A 1 326 ? -10.669 -15.420 73.285 1.00 78.94 326 ASP A O 1
ATOM 2620 N N . GLU A 1 327 ? -9.679 -16.603 74.911 1.00 80.06 327 GLU A N 1
ATOM 2621 C CA . GLU A 1 327 ? -8.545 -17.052 74.095 1.00 80.06 327 GLU A CA 1
ATOM 2622 C C . GLU A 1 327 ? -8.989 -18.025 72.990 1.00 80.06 327 GLU A C 1
ATOM 2624 O O . GLU A 1 327 ? -8.574 -17.888 71.835 1.00 80.06 327 GLU A O 1
ATOM 2629 N N . LEU A 1 328 ? -9.898 -18.960 73.300 1.00 78.56 328 LEU A N 1
ATOM 2630 C CA . LEU A 1 328 ? -10.459 -19.879 72.309 1.00 78.56 328 LEU A CA 1
ATOM 2631 C C . LEU A 1 328 ? -11.203 -19.119 71.204 1.00 78.56 328 LEU A C 1
ATOM 2633 O O . LEU A 1 328 ? -10.943 -19.362 70.025 1.00 78.56 328 LEU A O 1
ATOM 2637 N N . VAL A 1 329 ? -12.093 -18.192 71.575 1.00 81.44 329 VAL A N 1
ATOM 2638 C CA . VAL A 1 329 ? -12.869 -17.385 70.619 1.00 81.44 329 VAL A CA 1
ATOM 2639 C C . VAL A 1 329 ? -11.942 -16.544 69.748 1.00 81.44 329 VAL A C 1
ATOM 2641 O O . VAL A 1 329 ? -12.109 -16.529 68.531 1.00 81.44 329 VAL A O 1
ATOM 2644 N N . THR A 1 330 ? -10.920 -15.919 70.335 1.00 84.12 330 THR A N 1
ATOM 2645 C CA . THR A 1 330 ? -9.941 -15.125 69.578 1.00 84.12 330 THR A CA 1
ATOM 2646 C C . THR A 1 330 ? -9.170 -16.000 68.585 1.00 84.12 330 THR A C 1
ATOM 2648 O O . THR A 1 330 ? -9.068 -15.654 67.410 1.00 84.12 330 THR A O 1
ATOM 2651 N N . SER A 1 331 ? -8.714 -17.186 69.009 1.00 82.12 331 SER A N 1
ATOM 2652 C CA . SER A 1 331 ? -8.030 -18.136 68.121 1.00 82.12 331 SER A CA 1
ATOM 2653 C C . SER A 1 331 ? -8.928 -18.636 66.984 1.00 82.12 331 SER A C 1
ATOM 2655 O O . SER A 1 331 ? -8.454 -18.859 65.869 1.00 82.12 331 SER A O 1
ATOM 2657 N N . PHE A 1 332 ? -10.230 -18.788 67.249 1.00 83.12 332 PHE A N 1
ATOM 2658 C CA . PHE A 1 332 ? -11.201 -19.258 66.271 1.00 83.12 332 PHE A CA 1
ATOM 2659 C C . PHE A 1 332 ? -11.522 -18.175 65.246 1.00 83.12 332 PHE A C 1
ATOM 2661 O O . PHE A 1 332 ? -11.561 -18.483 64.062 1.00 83.12 332 PHE A O 1
ATOM 2668 N N . ILE A 1 333 ? -11.667 -16.919 65.680 1.00 86.50 333 ILE A N 1
ATOM 2669 C CA . ILE A 1 333 ? -11.828 -15.765 64.786 1.00 86.50 333 ILE A CA 1
ATOM 2670 C C . ILE A 1 333 ? -10.590 -15.622 63.898 1.00 86.50 333 ILE A C 1
ATOM 2672 O O . ILE A 1 333 ? -10.721 -15.505 62.687 1.00 86.50 333 ILE A O 1
ATOM 2676 N N . GLU A 1 334 ? -9.379 -15.724 64.452 1.00 88.31 334 GLU A N 1
ATOM 2677 C CA . GLU A 1 334 ? -8.159 -15.676 63.639 1.00 88.31 334 GLU A CA 1
ATOM 2678 C C . GLU A 1 334 ? -8.054 -16.846 62.650 1.00 88.31 334 GLU A C 1
ATOM 2680 O O . GLU A 1 334 ? -7.560 -16.681 61.531 1.00 88.31 334 GLU A O 1
ATOM 2685 N N . ALA A 1 335 ? -8.471 -18.047 63.055 1.00 86.44 335 ALA A N 1
ATOM 2686 C CA . ALA A 1 335 ? -8.512 -19.208 62.176 1.00 86.44 335 ALA A CA 1
ATOM 2687 C C . ALA A 1 335 ? -9.587 -19.050 61.090 1.00 86.44 335 ALA A C 1
ATOM 2689 O O . ALA A 1 335 ? -9.338 -19.417 59.943 1.00 86.44 335 ALA A O 1
ATOM 2690 N N . GLU A 1 336 ? -10.741 -18.473 61.424 1.00 88.81 336 GLU A N 1
ATOM 2691 C CA . GLU A 1 336 ? -11.829 -18.160 60.500 1.00 88.81 336 GLU A CA 1
ATOM 2692 C C . GLU A 1 336 ? -11.406 -17.083 59.496 1.00 88.81 336 GLU A C 1
ATOM 2694 O O . GLU A 1 336 ? -11.565 -17.297 58.298 1.00 88.81 336 GLU A O 1
ATOM 2699 N N . ASP A 1 337 ? -10.757 -16.006 59.938 1.00 89.38 337 ASP A N 1
ATOM 2700 C CA . ASP A 1 337 ? -10.215 -14.951 59.074 1.00 89.38 337 ASP A CA 1
ATOM 2701 C C . ASP A 1 337 ? -9.146 -15.497 58.116 1.00 89.38 337 ASP A C 1
ATOM 2703 O O . ASP A 1 337 ? -9.137 -15.182 56.917 1.00 89.38 337 ASP A O 1
ATOM 2707 N N . LYS A 1 338 ? -8.255 -16.368 58.611 1.00 89.94 338 LYS A N 1
ATOM 2708 C CA . LYS A 1 338 ? -7.270 -17.071 57.771 1.00 89.94 338 LYS A CA 1
ATOM 2709 C C . LYS A 1 338 ? -7.957 -17.997 56.771 1.00 89.94 338 LYS A C 1
ATOM 2711 O O . LYS A 1 338 ? -7.557 -18.031 55.609 1.00 89.94 338 LYS A O 1
ATOM 2716 N N . ASN A 1 339 ? -8.990 -18.720 57.193 1.00 90.25 339 ASN A N 1
ATOM 2717 C CA . ASN A 1 339 ? -9.740 -19.623 56.326 1.00 90.25 339 ASN A CA 1
ATOM 2718 C C . ASN A 1 339 ? -10.527 -18.849 55.257 1.00 90.25 339 ASN A C 1
ATOM 2720 O O . ASN A 1 339 ? -10.518 -19.228 54.091 1.00 90.25 339 ASN A O 1
ATOM 2724 N N . PHE A 1 340 ? -11.122 -17.711 55.616 1.00 91.31 340 PHE A N 1
ATOM 2725 C CA . PHE A 1 340 ? -11.801 -16.811 54.689 1.00 91.31 340 PHE A CA 1
ATOM 2726 C C . PHE A 1 340 ? -10.826 -16.225 53.661 1.00 91.31 340 PHE A C 1
ATOM 2728 O O . PHE A 1 340 ? -11.104 -16.215 52.462 1.00 91.31 340 PHE A O 1
ATOM 2735 N N . SER A 1 341 ? -9.640 -15.811 54.111 1.00 91.69 341 SER A N 1
ATOM 2736 C CA . SER A 1 341 ? -8.569 -15.324 53.235 1.00 91.69 341 SER A CA 1
ATOM 2737 C C . SER A 1 341 ? -8.084 -16.409 52.268 1.00 91.69 341 SER A C 1
ATOM 2739 O O . SER A 1 341 ? -7.937 -16.151 51.074 1.00 91.69 341 SER A O 1
ATOM 2741 N N . LEU A 1 342 ? -7.895 -17.639 52.756 1.00 91.56 342 LEU A N 1
ATOM 2742 C CA . LEU A 1 342 ? -7.535 -18.791 51.927 1.00 91.56 342 LEU A CA 1
ATOM 2743 C C . LEU A 1 342 ? -8.639 -19.150 50.931 1.00 91.56 342 LEU A C 1
ATOM 2745 O O . LEU A 1 342 ? -8.337 -19.456 49.783 1.00 91.56 342 LEU A O 1
ATOM 2749 N N . TYR A 1 343 ? -9.906 -19.077 51.333 1.00 92.50 343 TYR A N 1
ATOM 2750 C CA . TYR A 1 343 ? -11.037 -19.347 50.449 1.00 92.50 343 TYR A CA 1
ATOM 2751 C C . TYR A 1 343 ? -11.118 -18.323 49.311 1.00 92.50 343 TYR A C 1
ATOM 2753 O O . TYR A 1 343 ? -11.309 -18.692 48.153 1.00 92.50 343 TYR A O 1
ATOM 2761 N N . ASN A 1 344 ? -10.898 -17.042 49.618 1.00 92.12 344 ASN A N 1
ATOM 2762 C CA . ASN A 1 344 ? -10.806 -15.994 48.602 1.00 92.12 344 ASN A CA 1
ATOM 2763 C C . ASN A 1 344 ? -9.625 -16.229 47.658 1.00 92.12 344 ASN A C 1
ATOM 2765 O O . ASN A 1 344 ? -9.801 -16.137 46.447 1.00 92.12 344 ASN A O 1
ATOM 2769 N N . TYR A 1 345 ? -8.461 -16.610 48.190 1.00 94.12 345 TYR A N 1
ATOM 2770 C CA . TYR A 1 345 ? -7.293 -16.933 47.375 1.00 94.12 345 TYR A CA 1
ATOM 2771 C C . TYR A 1 345 ? -7.531 -18.145 46.464 1.00 94.12 345 TYR A C 1
ATOM 2773 O O . TYR A 1 345 ? -7.187 -18.108 45.288 1.00 94.12 345 TYR A O 1
ATOM 2781 N N . VAL A 1 346 ? -8.172 -19.205 46.965 1.00 94.69 346 VAL A N 1
ATOM 2782 C CA . VAL A 1 346 ? -8.543 -20.377 46.155 1.00 94.69 346 VAL A CA 1
ATOM 2783 C C . VAL A 1 346 ? -9.533 -19.994 45.057 1.00 94.69 346 VAL A C 1
ATOM 2785 O O . VAL A 1 346 ? -9.381 -20.447 43.926 1.00 94.69 346 VAL A O 1
ATOM 2788 N N . ASN A 1 347 ? -10.513 -19.134 45.344 1.00 92.94 347 ASN A N 1
ATOM 2789 C CA . ASN A 1 347 ? -11.443 -18.644 44.325 1.00 92.94 347 ASN A CA 1
ATOM 2790 C C . ASN A 1 347 ? -10.744 -17.782 43.271 1.00 92.94 347 ASN A C 1
ATOM 2792 O O . ASN A 1 347 ? -11.016 -17.930 42.083 1.00 92.94 347 ASN A O 1
ATOM 2796 N N . GLU A 1 348 ? -9.836 -16.900 43.684 1.00 92.94 348 GLU A N 1
ATOM 2797 C CA . GLU A 1 348 ? -9.045 -16.085 42.763 1.00 92.94 348 GLU A CA 1
ATOM 2798 C C . GLU A 1 348 ? -8.147 -16.962 41.885 1.00 92.94 348 GLU A C 1
ATOM 2800 O O . GLU A 1 348 ? -8.106 -16.778 40.670 1.00 92.94 348 GLU A O 1
ATOM 2805 N N . MET A 1 349 ? -7.532 -17.991 42.470 1.00 92.06 349 MET A N 1
ATOM 2806 C CA . MET A 1 349 ? -6.727 -18.950 41.725 1.00 92.06 349 MET A CA 1
ATOM 2807 C C . MET A 1 349 ? -7.551 -19.796 40.764 1.00 92.06 349 MET A C 1
ATOM 2809 O O . MET A 1 349 ? -7.120 -20.000 39.634 1.00 92.06 349 MET A O 1
ATOM 2813 N N . ASN A 1 350 ? -8.746 -20.236 41.154 1.00 94.81 350 ASN A N 1
ATOM 2814 C CA . ASN A 1 350 ? -9.648 -20.941 40.245 1.00 94.81 350 ASN A CA 1
ATOM 2815 C C . ASN A 1 350 ? -10.084 -20.047 39.075 1.00 94.81 350 ASN A C 1
ATOM 2817 O O . ASN A 1 350 ? -10.065 -20.499 37.934 1.00 94.81 350 ASN A O 1
ATOM 2821 N N . ASN A 1 351 ? -10.384 -18.769 39.324 1.00 94.44 351 ASN A N 1
ATOM 2822 C CA . ASN A 1 351 ? -10.691 -17.813 38.256 1.00 94.44 351 ASN A CA 1
ATOM 2823 C C . ASN A 1 351 ? -9.493 -17.600 37.314 1.00 94.44 351 ASN A C 1
ATOM 2825 O O . ASN A 1 351 ? -9.663 -17.465 36.101 1.00 94.44 351 ASN A O 1
ATOM 2829 N N . GLU A 1 352 ? -8.272 -17.556 37.850 1.00 95.50 352 GLU A N 1
ATOM 2830 C CA . GLU A 1 352 ? -7.061 -17.436 37.037 1.00 95.50 352 GLU A CA 1
ATOM 2831 C C . GLU A 1 352 ? -6.798 -18.706 36.216 1.00 95.50 352 GLU A C 1
ATOM 2833 O O . GLU A 1 352 ? -6.443 -18.604 35.041 1.00 95.50 352 GLU A O 1
ATOM 2838 N N . VAL A 1 353 ? -7.050 -19.890 36.784 1.00 95.25 353 VAL A N 1
ATOM 2839 C CA . VAL A 1 353 ? -6.999 -21.172 36.066 1.00 95.25 353 VAL A CA 1
ATOM 2840 C C . VAL A 1 353 ? -7.998 -21.182 34.911 1.00 95.25 353 VAL A C 1
ATOM 2842 O O . VAL A 1 353 ? -7.584 -21.439 33.783 1.00 95.25 353 VAL A O 1
ATOM 2845 N N . GLU A 1 354 ? -9.267 -20.829 35.139 1.00 95.44 354 GLU A N 1
ATOM 2846 C CA . GLU A 1 354 ? -10.282 -20.768 34.074 1.00 95.44 354 GLU A CA 1
ATOM 2847 C C . GLU A 1 354 ? -9.869 -19.809 32.949 1.00 95.44 354 GLU A C 1
ATOM 2849 O O . GLU A 1 354 ? -9.952 -20.143 31.765 1.00 95.44 354 GLU A O 1
ATOM 2854 N N . LYS A 1 355 ? -9.337 -18.635 33.305 1.00 94.88 355 LYS A N 1
ATOM 2855 C CA . LYS A 1 355 ? -8.855 -17.651 32.331 1.00 94.88 355 LYS A CA 1
ATOM 2856 C C . LYS A 1 355 ? -7.664 -18.168 31.520 1.00 94.88 355 LYS A C 1
ATOM 2858 O O . LYS A 1 355 ? -7.588 -17.934 30.313 1.00 94.88 355 LYS A O 1
ATOM 2863 N N . LEU A 1 356 ? -6.721 -18.857 32.160 1.00 93.38 356 LEU A N 1
ATOM 2864 C CA . LEU A 1 356 ? -5.572 -19.461 31.482 1.00 93.38 356 LEU A CA 1
ATOM 2865 C C . LEU A 1 356 ? -5.984 -20.647 30.600 1.00 93.38 356 LEU A C 1
ATOM 2867 O O . LEU A 1 356 ? -5.387 -20.858 29.542 1.00 93.38 356 LEU A O 1
ATOM 2871 N N . GLU A 1 357 ? -6.996 -21.416 30.999 1.00 94.75 357 GLU A N 1
ATOM 2872 C CA . GLU A 1 357 ? -7.571 -22.488 30.186 1.00 94.75 357 GLU A CA 1
ATOM 2873 C C . GLU A 1 357 ? -8.274 -21.938 28.939 1.00 94.75 357 GLU A C 1
ATOM 2875 O O . GLU A 1 357 ? -8.054 -22.462 27.843 1.00 94.75 357 GLU A O 1
ATOM 2880 N N . GLU A 1 358 ? -9.027 -20.842 29.068 1.00 94.19 358 GLU A N 1
ATOM 2881 C CA . GLU A 1 358 ? -9.644 -20.136 27.939 1.00 94.19 358 GLU A CA 1
ATOM 2882 C C . GLU A 1 358 ? -8.579 -19.621 26.957 1.00 94.19 358 GLU A C 1
ATOM 2884 O O . GLU A 1 358 ? -8.643 -19.909 25.759 1.00 94.19 358 GLU A O 1
ATOM 2889 N N . GLN A 1 359 ? -7.525 -18.969 27.460 1.00 93.94 359 GLN A N 1
ATOM 2890 C CA . GLN A 1 359 ? -6.397 -18.521 26.634 1.00 93.94 359 GLN A CA 1
ATOM 2891 C C . GLN A 1 359 ? -5.680 -19.686 25.938 1.00 93.94 359 GLN A C 1
ATOM 2893 O O . GLN A 1 359 ? -5.313 -19.589 24.765 1.00 93.94 359 GLN A O 1
ATOM 2898 N N . ASN A 1 360 ? -5.493 -20.814 26.627 1.00 91.31 360 ASN A N 1
ATOM 2899 C CA . ASN A 1 360 ? -4.922 -22.016 26.020 1.00 91.31 360 ASN A CA 1
ATOM 2900 C C . ASN A 1 360 ? -5.815 -22.574 24.906 1.00 91.31 360 ASN A C 1
ATOM 2902 O O . ASN A 1 360 ? -5.302 -23.041 23.885 1.00 91.31 360 ASN A O 1
ATOM 2906 N N . ALA A 1 361 ? -7.135 -22.551 25.088 1.00 94.44 361 ALA A N 1
ATOM 2907 C CA . ALA A 1 361 ? -8.082 -22.986 24.071 1.00 94.44 361 ALA A CA 1
ATOM 2908 C C . ALA A 1 361 ? -8.030 -22.073 22.835 1.00 94.44 361 ALA A C 1
ATOM 2910 O O . ALA A 1 361 ? -7.923 -22.578 21.714 1.00 94.44 361 ALA A O 1
ATOM 2911 N N . GLU A 1 362 ? -8.012 -20.751 23.026 1.00 92.50 362 GLU A N 1
ATOM 2912 C CA . GLU A 1 362 ? -7.861 -19.774 21.939 1.00 92.50 362 GLU A CA 1
ATOM 2913 C C . GLU A 1 362 ? -6.554 -19.977 21.163 1.00 92.50 362 GLU A C 1
ATOM 2915 O O . GLU A 1 362 ? -6.572 -20.106 19.935 1.00 92.50 362 GLU A O 1
ATOM 2920 N N . LEU A 1 363 ? -5.425 -20.102 21.867 1.00 90.50 363 LEU A N 1
ATOM 2921 C CA . LEU A 1 363 ? -4.119 -20.336 21.245 1.00 90.50 363 LEU A CA 1
ATOM 2922 C C . LEU A 1 363 ? -4.078 -21.653 20.463 1.00 90.50 363 LEU A C 1
ATOM 2924 O O . LEU A 1 363 ? -3.486 -21.717 19.385 1.00 90.50 363 LEU A O 1
ATOM 2928 N N . ARG A 1 364 ? -4.731 -22.716 20.950 1.00 91.75 364 ARG A N 1
ATOM 2929 C CA . ARG A 1 364 ? -4.835 -23.987 20.212 1.00 91.75 364 ARG A CA 1
ATOM 2930 C C . ARG A 1 364 ? -5.633 -23.840 18.918 1.00 91.75 364 ARG A C 1
ATOM 2932 O O . ARG A 1 364 ? -5.224 -24.395 17.897 1.00 91.75 364 ARG A O 1
ATOM 2939 N N . VAL A 1 365 ? -6.734 -23.089 18.942 1.00 91.38 365 VAL A N 1
ATOM 2940 C CA . VAL A 1 365 ? -7.521 -22.786 17.735 1.00 91.38 365 VAL A CA 1
ATOM 2941 C C . VAL A 1 365 ? -6.690 -21.977 16.740 1.00 91.38 365 VAL A C 1
ATOM 2943 O O . VAL A 1 365 ? -6.706 -22.260 15.540 1.00 91.38 365 VAL A O 1
ATOM 2946 N N . GLU A 1 366 ? -5.917 -21.006 17.223 1.00 86.69 366 GLU A N 1
ATOM 2947 C CA . GLU A 1 366 ? -5.039 -20.198 16.384 1.00 86.69 366 GLU A CA 1
ATOM 2948 C C . GLU A 1 366 ? -3.907 -21.030 15.755 1.00 86.69 366 GLU A C 1
ATOM 2950 O O . GLU A 1 366 ? -3.662 -20.928 14.549 1.00 86.69 366 GLU A O 1
ATOM 2955 N N . ILE A 1 367 ? -3.287 -21.937 16.517 1.00 82.06 367 ILE A N 1
ATOM 2956 C CA . ILE A 1 367 ? -2.294 -22.890 15.999 1.00 82.06 367 ILE A CA 1
ATOM 2957 C C . ILE A 1 367 ? -2.887 -23.747 14.876 1.00 82.06 367 ILE A C 1
ATOM 2959 O O . ILE A 1 367 ? -2.245 -23.906 13.836 1.00 82.06 367 ILE A O 1
ATOM 2963 N N . GLU A 1 368 ? -4.099 -24.284 15.038 1.00 83.00 368 GLU A N 1
ATOM 2964 C CA . GLU A 1 368 ? -4.707 -25.097 13.977 1.00 83.00 368 GLU A CA 1
ATOM 2965 C C . GLU A 1 368 ? -5.117 -24.282 12.751 1.00 83.00 368 GLU A C 1
ATOM 2967 O O . GLU A 1 368 ? -4.973 -24.748 11.617 1.00 83.00 368 GLU A O 1
ATOM 2972 N N . LYS A 1 369 ? -5.517 -23.021 12.931 1.00 81.00 369 LYS A N 1
ATOM 2973 C CA . LYS A 1 369 ? -5.732 -22.101 11.810 1.00 81.00 369 LYS A CA 1
ATOM 2974 C C . LYS A 1 369 ? -4.446 -21.893 11.004 1.00 81.00 369 LYS A C 1
ATOM 2976 O O . LYS A 1 369 ? -4.474 -21.999 9.775 1.00 81.00 369 LYS A O 1
ATOM 2981 N N . TYR A 1 370 ? -3.317 -21.652 11.672 1.00 75.75 370 TYR A N 1
ATOM 2982 C CA . TYR A 1 370 ? -2.031 -21.469 10.995 1.00 75.75 370 TYR A CA 1
ATOM 2983 C C . TYR A 1 370 ? -1.475 -22.765 10.403 1.00 75.75 370 TYR A C 1
ATOM 2985 O O . TYR A 1 370 ? -0.905 -22.721 9.315 1.00 75.75 370 TYR A O 1
ATOM 2993 N N . LYS A 1 371 ? -1.684 -23.928 11.028 1.00 74.81 371 LYS A N 1
ATOM 2994 C CA . LYS A 1 371 ? -1.331 -25.224 10.423 1.00 74.81 371 LYS A CA 1
ATOM 2995 C C . LYS A 1 371 ? -2.172 -25.532 9.185 1.00 74.81 371 LYS A C 1
ATOM 2997 O O . LYS A 1 371 ? -1.618 -25.940 8.165 1.00 74.81 371 LYS A O 1
ATOM 3002 N N . GLY A 1 372 ? -3.483 -25.289 9.237 1.00 69.25 372 GLY A N 1
ATOM 3003 C CA . GLY A 1 372 ? -4.386 -25.474 8.099 1.00 69.25 372 GLY A CA 1
ATOM 3004 C C . GLY A 1 372 ? -4.053 -24.551 6.922 1.00 69.25 372 GLY A C 1
ATOM 3005 O O . GLY A 1 372 ? -4.080 -24.971 5.762 1.00 69.25 372 GLY A O 1
ATOM 3006 N N . GLN A 1 373 ? -3.661 -23.305 7.204 1.00 62.94 373 GLN A N 1
ATOM 3007 C CA . GLN A 1 373 ? -3.189 -22.364 6.183 1.00 62.94 373 GLN A CA 1
ATOM 3008 C C . GLN A 1 373 ? -1.767 -22.684 5.694 1.00 62.94 373 GLN A C 1
ATOM 3010 O O . GLN A 1 373 ? -1.492 -22.566 4.496 1.00 62.94 373 GLN A O 1
ATOM 3015 N N . GLY A 1 374 ? -0.887 -23.145 6.583 1.00 61.38 374 GLY A N 1
ATOM 3016 C CA . GLY A 1 374 ? 0.479 -23.563 6.278 1.00 61.38 374 GLY A CA 1
ATOM 3017 C C . GLY A 1 374 ? 0.516 -24.757 5.330 1.00 61.38 374 GLY A C 1
ATOM 3018 O O . GLY A 1 374 ? 1.193 -24.693 4.312 1.00 61.38 374 GLY A O 1
ATOM 3019 N N . GLY A 1 375 ? -0.289 -25.795 5.575 1.00 66.56 375 GLY A N 1
ATOM 3020 C CA . GLY A 1 375 ? -0.342 -26.985 4.717 1.00 66.56 375 GLY A CA 1
ATOM 3021 C C . GLY A 1 375 ? -0.797 -26.689 3.283 1.00 66.56 375 GLY A C 1
ATOM 3022 O O . GLY A 1 375 ? -0.198 -27.180 2.325 1.00 66.56 375 GLY A O 1
ATOM 3023 N N . ASN A 1 376 ? -1.809 -25.835 3.108 1.00 66.00 376 ASN A N 1
ATOM 3024 C CA . ASN A 1 376 ? -2.277 -25.447 1.774 1.00 66.00 376 ASN A CA 1
ATOM 3025 C C . ASN A 1 376 ? -1.287 -24.526 1.052 1.00 66.00 376 ASN A C 1
ATOM 3027 O O . ASN A 1 376 ? -1.029 -24.719 -0.136 1.00 66.00 376 ASN A O 1
ATOM 3031 N N . THR A 1 377 ? -0.690 -23.572 1.767 1.00 69.62 377 THR A N 1
ATOM 3032 C CA . THR A 1 377 ? 0.300 -22.649 1.192 1.00 69.62 377 THR A CA 1
ATOM 3033 C C . THR A 1 377 ? 1.593 -23.379 0.830 1.00 69.62 377 THR A C 1
ATOM 3035 O O . THR A 1 377 ? 2.164 -23.146 -0.233 1.00 69.62 377 THR A O 1
ATOM 3038 N N . GLU A 1 378 ? 2.033 -24.320 1.663 1.00 74.06 378 GLU A N 1
ATOM 3039 C CA . GLU A 1 378 ? 3.217 -25.142 1.429 1.00 74.06 378 GLU A CA 1
ATOM 3040 C C . GLU A 1 378 ? 3.017 -26.097 0.248 1.00 74.06 378 GLU A C 1
ATOM 3042 O O . GLU A 1 378 ? 3.886 -26.195 -0.619 1.00 74.06 378 GLU A O 1
ATOM 3047 N N . ASN A 1 379 ? 1.851 -26.741 0.143 1.00 78.12 379 ASN A N 1
ATOM 3048 C CA . ASN A 1 379 ? 1.535 -27.599 -0.999 1.00 78.12 379 ASN A CA 1
ATOM 3049 C C . ASN A 1 379 ? 1.437 -26.804 -2.308 1.00 78.12 379 ASN A C 1
ATOM 3051 O O . ASN A 1 379 ? 1.945 -27.250 -3.338 1.00 78.12 379 ASN A O 1
ATOM 3055 N N . GLN A 1 380 ? 0.846 -25.605 -2.280 1.00 79.06 380 GLN A N 1
ATOM 3056 C CA . GLN A 1 380 ? 0.820 -24.709 -3.440 1.00 79.06 380 GLN A CA 1
ATOM 3057 C C . GLN A 1 380 ? 2.226 -24.228 -3.817 1.00 79.06 380 GLN A C 1
ATOM 3059 O O . GLN A 1 380 ? 2.582 -24.253 -4.995 1.00 79.06 380 GLN A O 1
ATOM 3064 N N . ARG A 1 381 ? 3.056 -23.865 -2.832 1.00 79.62 381 ARG A N 1
ATOM 3065 C CA . ARG A 1 381 ? 4.445 -23.445 -3.048 1.00 79.62 381 ARG A CA 1
ATOM 3066 C C . ARG A 1 381 ? 5.299 -24.575 -3.623 1.00 79.62 381 ARG A C 1
ATOM 3068 O O . ARG A 1 381 ? 6.050 -24.329 -4.560 1.00 79.62 381 ARG A O 1
ATOM 3075 N N . LYS A 1 382 ? 5.158 -25.808 -3.121 1.00 85.25 382 LYS A N 1
ATOM 3076 C CA . LYS A 1 382 ? 5.843 -26.996 -3.664 1.00 85.25 382 LYS A CA 1
ATOM 3077 C C . LYS A 1 382 ? 5.420 -27.289 -5.100 1.00 85.25 382 LYS A C 1
ATOM 3079 O O . LYS A 1 382 ? 6.269 -27.591 -5.930 1.00 85.25 382 LYS A O 1
ATOM 3084 N N . LYS A 1 383 ? 4.127 -27.158 -5.411 1.00 88.00 383 LYS A N 1
ATOM 3085 C CA . LYS A 1 383 ? 3.622 -27.340 -6.777 1.00 88.00 383 LYS A CA 1
ATOM 3086 C C . LYS A 1 383 ? 4.167 -26.271 -7.730 1.00 88.00 383 LYS A C 1
ATOM 3088 O O . LYS A 1 383 ? 4.635 -26.610 -8.807 1.00 88.00 383 LYS A O 1
ATOM 3093 N N . LEU A 1 384 ? 4.182 -25.008 -7.300 1.00 86.12 384 LEU A N 1
ATOM 3094 C CA . LEU A 1 384 ? 4.740 -23.905 -8.083 1.00 86.12 384 LEU A CA 1
ATOM 3095 C C . LEU A 1 384 ? 6.252 -24.059 -8.305 1.00 86.12 384 LEU A C 1
ATOM 3097 O O . LEU A 1 384 ? 6.726 -23.812 -9.408 1.00 86.12 384 LEU A O 1
ATOM 3101 N N . LEU A 1 385 ? 7.000 -24.481 -7.280 1.00 88.00 385 LEU A N 1
ATOM 3102 C CA . LEU A 1 385 ? 8.431 -24.777 -7.398 1.00 88.00 385 LEU A CA 1
ATOM 3103 C C . LEU A 1 385 ? 8.684 -25.870 -8.433 1.00 88.00 385 LEU A C 1
ATOM 3105 O O . LEU A 1 385 ? 9.487 -25.661 -9.334 1.00 88.00 385 LEU A O 1
ATOM 3109 N N . LYS A 1 386 ? 7.933 -26.972 -8.366 1.00 93.88 386 LYS A N 1
ATOM 3110 C CA . LYS A 1 386 ? 8.042 -28.059 -9.341 1.00 93.88 386 LYS A CA 1
ATOM 3111 C C . LYS A 1 386 ? 7.711 -27.597 -10.766 1.00 93.88 386 LYS A C 1
ATOM 3113 O O . LYS A 1 386 ? 8.435 -27.917 -11.700 1.00 93.88 386 LYS A O 1
ATOM 3118 N N . ASP A 1 387 ? 6.665 -26.788 -10.936 1.00 91.44 387 ASP A N 1
ATOM 3119 C CA . ASP A 1 387 ? 6.305 -26.229 -12.245 1.00 91.44 387 ASP A CA 1
ATOM 3120 C C . ASP A 1 387 ? 7.389 -25.279 -12.793 1.00 91.44 387 ASP A C 1
ATOM 3122 O O . ASP A 1 387 ? 7.594 -25.198 -14.008 1.00 91.44 387 ASP A O 1
ATOM 3126 N N . LEU A 1 388 ? 8.075 -24.534 -11.919 1.00 88.88 388 LEU A N 1
ATOM 3127 C CA . LEU A 1 388 ? 9.196 -23.669 -12.295 1.00 88.88 388 LEU A CA 1
ATOM 3128 C C . LEU A 1 388 ? 10.450 -24.477 -12.640 1.00 88.88 388 LEU A C 1
ATOM 3130 O O . LEU A 1 388 ? 11.094 -24.158 -13.635 1.00 88.88 388 LEU A O 1
ATOM 3134 N N . GLU A 1 389 ? 10.758 -25.530 -11.884 1.00 91.12 389 GLU A N 1
ATOM 3135 C CA . GLU A 1 389 ? 11.844 -26.474 -12.180 1.00 91.12 389 GLU A CA 1
ATOM 3136 C C . GLU A 1 389 ? 11.627 -27.153 -13.540 1.00 91.12 389 GLU A C 1
ATOM 3138 O O . GLU A 1 389 ? 12.523 -27.152 -14.383 1.00 91.12 389 GLU A O 1
ATOM 3143 N N . ASP A 1 390 ? 10.410 -27.630 -13.818 1.00 93.75 390 ASP A N 1
ATOM 3144 C CA . ASP A 1 390 ? 10.063 -28.241 -15.104 1.00 93.75 390 ASP A CA 1
ATOM 3145 C C . ASP A 1 390 ? 10.169 -27.240 -16.267 1.00 93.75 390 ASP A C 1
ATOM 3147 O O . ASP A 1 390 ? 10.577 -27.594 -17.379 1.00 93.75 390 ASP A O 1
ATOM 3151 N N . LYS A 1 391 ? 9.790 -25.974 -16.044 1.00 92.06 391 LYS A N 1
ATOM 3152 C CA . LYS A 1 391 ? 9.963 -24.910 -17.044 1.00 92.06 391 LYS A CA 1
ATOM 3153 C C . LYS A 1 391 ? 11.436 -24.607 -17.282 1.00 92.06 391 LYS A C 1
ATOM 3155 O O . LYS A 1 391 ? 11.818 -24.498 -18.444 1.00 92.06 391 LYS A O 1
ATOM 3160 N N . LEU A 1 392 ? 12.232 -24.517 -16.219 1.00 90.50 392 LEU A N 1
ATOM 3161 C CA . LEU A 1 392 ? 13.666 -24.258 -16.287 1.00 90.50 392 LEU A CA 1
ATOM 3162 C C . LEU A 1 392 ? 14.381 -25.370 -17.063 1.00 90.50 392 LEU A C 1
ATOM 3164 O O . LEU A 1 392 ? 15.050 -25.079 -18.054 1.00 90.50 392 LEU A O 1
ATOM 3168 N N . ALA A 1 393 ? 14.111 -26.635 -16.735 1.00 94.06 393 ALA A N 1
ATOM 3169 C CA . ALA A 1 393 ? 14.657 -27.786 -17.451 1.00 94.06 393 ALA A CA 1
ATOM 3170 C C . ALA A 1 393 ? 14.271 -27.784 -18.944 1.00 94.06 393 ALA A C 1
ATOM 3172 O O . ALA A 1 393 ? 15.099 -28.049 -19.816 1.00 94.06 393 ALA A O 1
ATOM 3173 N N . LYS A 1 394 ? 13.021 -27.427 -19.278 1.00 94.00 394 LYS A N 1
ATOM 3174 C CA . LYS A 1 394 ? 12.584 -27.289 -20.680 1.00 94.00 394 LYS A CA 1
ATOM 3175 C C . LYS A 1 394 ? 13.290 -26.144 -21.400 1.00 94.00 394 LYS A C 1
ATOM 3177 O O . LYS A 1 394 ? 13.610 -26.287 -22.581 1.00 94.00 394 LYS A O 1
ATOM 3182 N N . THR A 1 395 ? 13.496 -25.005 -20.740 1.00 88.94 395 THR A N 1
ATOM 3183 C CA . THR A 1 395 ? 14.202 -23.866 -21.339 1.00 88.94 395 THR A CA 1
ATOM 3184 C C . THR A 1 395 ? 15.683 -24.153 -21.532 1.00 88.94 395 THR A C 1
ATOM 3186 O O . THR A 1 395 ? 16.204 -23.838 -22.597 1.00 88.94 395 THR A O 1
ATOM 3189 N N . GLU A 1 396 ? 16.334 -24.824 -20.582 1.00 91.25 396 GLU A N 1
ATOM 3190 C CA . GLU A 1 396 ? 17.732 -25.252 -20.698 1.00 91.25 396 GLU A CA 1
ATOM 3191 C C . GLU A 1 396 ? 17.910 -26.274 -21.823 1.00 91.25 396 GLU A C 1
ATOM 3193 O O . GLU A 1 396 ? 18.798 -26.119 -22.657 1.00 91.25 396 GLU A O 1
ATOM 3198 N N . ALA A 1 397 ? 17.011 -27.259 -21.936 1.00 93.69 397 ALA A N 1
ATOM 3199 C CA . ALA A 1 397 ? 17.041 -28.219 -23.038 1.00 93.69 397 ALA A CA 1
ATOM 3200 C C . ALA A 1 397 ? 16.887 -27.535 -24.407 1.00 93.69 397 ALA A C 1
ATOM 3202 O O . ALA A 1 397 ? 17.583 -27.881 -25.361 1.00 93.69 397 ALA A O 1
ATOM 3203 N N . LYS A 1 398 ? 15.999 -26.537 -24.517 1.00 92.06 398 LYS A N 1
ATOM 3204 C CA . LYS A 1 398 ? 15.856 -25.739 -25.744 1.00 92.06 398 LYS A CA 1
ATOM 3205 C C . LYS A 1 398 ? 17.099 -24.894 -26.022 1.00 92.06 398 LYS A C 1
ATOM 3207 O O . LYS A 1 398 ? 17.527 -24.838 -27.170 1.00 92.06 398 LYS A O 1
ATOM 3212 N N . ALA A 1 399 ? 17.681 -24.262 -25.004 1.00 89.75 399 ALA A N 1
ATOM 3213 C CA . ALA A 1 399 ? 18.902 -23.475 -25.145 1.00 89.75 399 ALA A CA 1
ATOM 3214 C C . ALA A 1 399 ? 20.067 -24.343 -25.644 1.00 89.75 399 ALA A C 1
ATOM 3216 O O . ALA A 1 399 ? 20.691 -23.990 -26.640 1.00 89.75 399 ALA A O 1
ATOM 3217 N N . ALA A 1 400 ? 20.266 -25.525 -25.053 1.00 92.31 400 ALA A N 1
ATOM 3218 C CA . ALA A 1 400 ? 21.275 -26.488 -25.490 1.00 92.31 400 ALA A CA 1
ATOM 3219 C C . ALA A 1 400 ? 21.057 -26.940 -26.947 1.00 92.31 400 ALA A C 1
ATOM 3221 O O . ALA A 1 400 ? 22.005 -27.025 -27.724 1.00 92.31 400 ALA A O 1
ATOM 3222 N N . GLN A 1 401 ? 19.804 -27.173 -27.362 1.00 93.00 401 GLN A N 1
ATOM 3223 C CA . GLN A 1 401 ? 19.492 -27.492 -28.761 1.00 93.00 401 GLN A CA 1
ATOM 3224 C C . GLN A 1 401 ? 19.819 -26.339 -29.718 1.00 93.00 401 GLN A C 1
ATOM 3226 O O . GLN A 1 401 ? 20.299 -26.581 -30.826 1.00 93.00 401 GLN A O 1
ATOM 3231 N N . TYR A 1 402 ? 19.537 -25.092 -29.331 1.00 89.62 402 TYR A N 1
ATOM 3232 C CA . TYR A 1 402 ? 19.876 -23.929 -30.151 1.00 89.62 402 TYR A CA 1
ATOM 3233 C C . TYR A 1 402 ? 21.384 -23.704 -30.225 1.00 89.62 402 TYR A C 1
ATOM 3235 O O . TYR A 1 402 ? 21.883 -23.391 -31.302 1.00 89.62 402 TYR A O 1
ATOM 3243 N N . GLU A 1 403 ? 22.111 -23.938 -29.137 1.00 91.69 403 GLU A N 1
ATOM 3244 C CA . GLU A 1 403 ? 23.571 -23.868 -29.109 1.00 91.69 403 GLU A CA 1
ATOM 3245 C C . GLU A 1 403 ? 24.204 -24.950 -29.997 1.00 91.69 403 GLU A C 1
ATOM 3247 O O . GLU A 1 403 ? 25.086 -24.652 -30.800 1.00 91.69 403 GLU A O 1
ATOM 3252 N N . GLU A 1 404 ? 23.691 -26.186 -29.963 1.00 93.00 404 GLU A N 1
ATOM 3253 C CA . GLU A 1 404 ? 24.148 -27.257 -30.857 1.00 93.00 404 GLU A CA 1
ATOM 3254 C C . GLU A 1 404 ? 23.873 -26.920 -32.333 1.00 93.00 404 GLU A C 1
ATOM 3256 O O . GLU A 1 404 ? 24.720 -27.144 -33.203 1.00 93.00 404 GLU A O 1
ATOM 3261 N N . LYS A 1 405 ? 22.695 -26.356 -32.634 1.00 91.19 405 LYS A N 1
ATOM 3262 C CA . LYS A 1 405 ? 22.354 -25.891 -33.988 1.00 91.19 405 LYS A CA 1
ATOM 3263 C C . LYS A 1 405 ? 23.258 -24.745 -34.435 1.00 91.19 405 LYS A C 1
ATOM 3265 O O . LYS A 1 405 ? 23.717 -24.776 -35.575 1.00 91.19 405 LYS A O 1
ATOM 3270 N N . ALA A 1 406 ? 23.538 -23.783 -33.558 1.00 85.50 406 ALA A N 1
ATOM 3271 C CA . ALA A 1 406 ? 24.450 -22.680 -33.836 1.00 85.50 406 ALA A CA 1
ATOM 3272 C C . ALA A 1 406 ? 25.864 -23.204 -34.116 1.00 85.50 406 ALA A C 1
ATOM 3274 O O . ALA A 1 406 ? 26.419 -22.892 -35.159 1.00 85.50 406 ALA A O 1
ATOM 3275 N N . LEU A 1 407 ? 26.391 -24.108 -33.282 1.00 91.62 407 LEU A N 1
ATOM 3276 C CA . LEU A 1 407 ? 27.688 -24.760 -33.500 1.00 91.62 407 LEU A CA 1
ATOM 3277 C C . LEU A 1 407 ? 27.760 -25.507 -34.837 1.00 91.62 407 LEU A C 1
ATOM 3279 O O . LEU A 1 407 ? 28.771 -25.431 -35.536 1.00 91.62 407 LEU A O 1
ATOM 3283 N N . LYS A 1 408 ? 26.701 -26.237 -35.214 1.00 91.25 408 LYS A N 1
ATOM 3284 C CA . LYS A 1 408 ? 26.624 -26.895 -36.528 1.00 91.25 408 LYS A CA 1
ATOM 3285 C C . LYS A 1 408 ? 26.631 -25.870 -37.661 1.00 91.25 408 LYS A C 1
ATOM 3287 O O . LYS A 1 408 ? 27.376 -26.057 -38.619 1.00 91.25 408 LYS A O 1
ATOM 3292 N N . ALA A 1 409 ? 25.856 -24.793 -37.539 1.00 84.88 409 ALA A N 1
ATOM 3293 C CA . ALA A 1 409 ? 25.821 -23.718 -38.525 1.00 84.88 409 ALA A CA 1
ATOM 3294 C C . ALA A 1 409 ? 27.192 -23.031 -38.662 1.00 84.88 409 ALA A C 1
ATOM 3296 O O . ALA A 1 409 ? 27.702 -22.925 -39.776 1.00 84.88 409 ALA A O 1
ATOM 3297 N N . THR A 1 410 ? 27.853 -22.677 -37.558 1.00 86.06 410 THR A N 1
ATOM 3298 C CA . THR A 1 410 ? 29.197 -22.082 -37.570 1.00 86.06 410 THR A CA 1
ATOM 3299 C C . THR A 1 410 ? 30.210 -23.006 -38.241 1.00 86.06 410 THR A C 1
ATOM 3301 O O . THR A 1 410 ? 30.919 -22.566 -39.136 1.00 86.06 410 THR A O 1
ATOM 3304 N N . LYS A 1 411 ? 30.206 -24.313 -37.936 1.00 90.06 411 LYS A N 1
ATOM 3305 C CA . LYS A 1 411 ? 31.070 -25.290 -38.629 1.00 90.06 411 LYS A CA 1
ATOM 3306 C C . LYS A 1 411 ? 30.812 -25.348 -40.135 1.00 90.06 411 LYS A C 1
ATOM 3308 O O . LYS A 1 411 ? 31.753 -25.472 -40.919 1.00 90.06 411 LYS A O 1
ATOM 3313 N N . THR A 1 412 ? 29.549 -25.275 -40.563 1.00 86.38 412 THR A N 1
ATOM 3314 C CA . THR A 1 412 ? 29.237 -25.230 -42.000 1.00 86.38 412 THR A CA 1
ATOM 3315 C C . THR A 1 412 ? 29.729 -23.940 -42.646 1.00 86.38 412 THR A C 1
ATOM 3317 O O . THR A 1 412 ? 30.281 -23.994 -43.742 1.00 86.38 412 THR A O 1
ATOM 3320 N N . VAL A 1 413 ? 29.610 -22.802 -41.958 1.00 83.44 413 VAL A N 1
ATOM 3321 C CA . VAL A 1 413 ? 30.119 -21.512 -42.435 1.00 83.44 413 VAL A CA 1
ATOM 3322 C C . VAL A 1 413 ? 31.646 -21.521 -42.511 1.00 83.44 413 VAL A C 1
ATOM 3324 O O . VAL A 1 413 ? 32.188 -21.150 -43.542 1.00 83.44 413 VAL A O 1
ATOM 3327 N N . GLU A 1 414 ? 32.355 -22.031 -41.504 1.00 84.56 414 GLU A N 1
ATOM 3328 C CA . GLU A 1 414 ? 33.819 -22.187 -41.524 1.00 84.56 414 GLU A CA 1
ATOM 3329 C C . GLU A 1 414 ? 34.294 -23.080 -42.682 1.00 84.56 414 GLU A C 1
ATOM 3331 O O . GLU A 1 414 ? 35.282 -22.773 -43.360 1.00 84.56 414 GLU A O 1
ATOM 3336 N N . SER A 1 415 ? 33.570 -24.173 -42.954 1.00 85.06 415 SER A N 1
ATOM 3337 C CA . SER A 1 415 ? 33.847 -25.048 -44.097 1.00 85.06 415 SER A CA 1
ATOM 3338 C C . SER A 1 415 ? 33.631 -24.328 -45.432 1.00 85.06 415 SER A C 1
ATOM 3340 O O . SER A 1 415 ? 34.459 -24.460 -46.337 1.00 85.06 415 SER A O 1
ATOM 3342 N N . LEU A 1 416 ? 32.570 -23.521 -45.546 1.00 82.38 416 LEU A N 1
ATOM 3343 C CA . LEU A 1 416 ? 32.305 -22.691 -46.722 1.00 82.38 416 LEU A CA 1
ATOM 3344 C C . LEU A 1 416 ? 33.363 -21.599 -46.898 1.00 82.38 416 LEU A C 1
ATOM 3346 O O . LEU A 1 416 ? 33.867 -21.444 -48.006 1.00 82.38 416 LEU A O 1
ATOM 3350 N N . ILE A 1 417 ? 33.754 -20.904 -45.828 1.00 80.12 417 ILE A N 1
ATOM 3351 C CA . ILE A 1 417 ? 34.829 -19.903 -45.837 1.00 80.12 417 ILE A CA 1
ATOM 3352 C C . ILE A 1 417 ? 36.121 -20.541 -46.344 1.00 80.12 417 ILE A C 1
ATOM 3354 O O . ILE A 1 417 ? 36.724 -20.036 -47.286 1.00 80.12 417 ILE A O 1
ATOM 3358 N N . SER A 1 418 ? 36.497 -21.700 -45.800 1.00 82.19 418 SER A N 1
ATOM 3359 C CA . SER A 1 418 ? 37.691 -22.435 -46.232 1.00 82.19 418 SER A CA 1
ATOM 3360 C C . SER A 1 418 ? 37.606 -22.856 -47.706 1.00 82.19 418 SER A C 1
ATOM 3362 O O . SER A 1 418 ? 38.582 -22.747 -48.451 1.00 82.19 418 SER A O 1
ATOM 3364 N N . GLY A 1 419 ? 36.434 -23.312 -48.161 1.00 81.44 419 GLY A N 1
ATOM 3365 C CA . GLY A 1 419 ? 36.184 -23.661 -49.560 1.00 81.44 419 GLY A CA 1
ATOM 3366 C C . GLY A 1 419 ? 36.293 -22.458 -50.500 1.00 81.44 419 GLY A C 1
ATOM 3367 O O . GLY A 1 419 ? 36.972 -22.534 -51.526 1.00 81.44 419 GLY A O 1
ATOM 3368 N N . ILE A 1 420 ? 35.687 -21.331 -50.129 1.00 78.19 420 ILE A N 1
ATOM 3369 C CA . ILE A 1 420 ? 35.725 -20.078 -50.890 1.00 78.19 420 ILE A CA 1
ATOM 3370 C C . ILE A 1 420 ? 37.142 -19.510 -50.901 1.00 78.19 420 ILE A C 1
ATOM 3372 O O . ILE A 1 420 ? 37.601 -19.085 -51.953 1.00 78.19 420 ILE A O 1
ATOM 3376 N N . GLN A 1 421 ? 37.874 -19.573 -49.791 1.00 75.19 421 GLN A N 1
ATOM 3377 C CA . GLN A 1 421 ? 39.259 -19.113 -49.708 1.00 75.19 421 GLN A CA 1
ATOM 3378 C C . GLN A 1 421 ? 40.200 -19.970 -50.565 1.00 75.19 421 GLN A C 1
ATOM 3380 O O . GLN A 1 421 ? 41.071 -19.438 -51.248 1.00 75.19 421 GLN A O 1
ATOM 3385 N N . ASN A 1 422 ? 39.978 -21.286 -50.636 1.00 77.81 422 ASN A N 1
ATOM 3386 C CA . ASN A 1 422 ? 40.697 -22.159 -51.569 1.00 77.81 422 ASN A CA 1
ATOM 3387 C C . ASN A 1 422 ? 40.406 -21.819 -53.039 1.00 77.81 422 ASN A C 1
ATOM 3389 O O . ASN A 1 422 ? 41.322 -21.828 -53.863 1.00 77.81 422 ASN A O 1
ATOM 3393 N N . ILE A 1 423 ? 39.150 -21.509 -53.379 1.00 74.44 423 ILE A N 1
ATOM 3394 C CA . ILE A 1 423 ? 38.764 -21.069 -54.730 1.00 74.44 423 ILE A CA 1
ATOM 3395 C C . ILE A 1 423 ? 39.379 -19.701 -55.042 1.00 74.44 423 ILE A C 1
ATOM 3397 O O . ILE A 1 423 ? 39.952 -19.523 -56.113 1.00 74.44 423 ILE A O 1
ATOM 3401 N N . PHE A 1 424 ? 39.323 -18.768 -54.095 1.00 67.38 424 PHE A N 1
ATOM 3402 C CA . PHE A 1 424 ? 39.896 -17.429 -54.188 1.00 67.38 424 PHE A CA 1
ATOM 3403 C C . PHE A 1 424 ? 41.409 -17.478 -54.455 1.00 67.38 424 PHE A C 1
ATOM 3405 O O . PHE A 1 424 ? 41.892 -16.863 -55.407 1.00 67.38 424 PHE A O 1
ATOM 3412 N N . ASN A 1 425 ? 42.129 -18.323 -53.709 1.00 71.31 425 ASN A N 1
ATOM 3413 C CA . ASN A 1 425 ? 43.555 -18.578 -53.909 1.00 71.31 425 ASN A CA 1
ATOM 3414 C C . ASN A 1 425 ? 43.846 -19.237 -55.273 1.00 71.31 425 ASN A C 1
ATOM 3416 O O . ASN A 1 425 ? 44.794 -18.848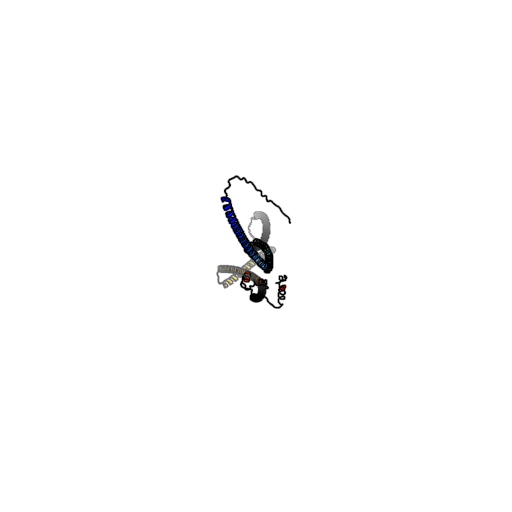 -55.953 1.00 71.31 425 ASN A O 1
ATOM 3420 N N . ARG A 1 426 ? 43.032 -20.213 -55.713 1.00 69.94 426 ARG A N 1
ATOM 3421 C CA . ARG A 1 426 ? 43.194 -20.879 -57.025 1.00 69.94 426 ARG A CA 1
ATOM 3422 C C . ARG A 1 426 ? 42.905 -19.971 -58.218 1.00 69.94 426 ARG A C 1
ATOM 3424 O O . ARG A 1 426 ? 43.509 -20.163 -59.267 1.00 69.94 426 ARG A O 1
ATOM 3431 N N . LEU A 1 427 ? 41.985 -19.020 -58.076 1.00 65.94 427 LEU A N 1
ATOM 3432 C CA . LEU A 1 427 ? 41.653 -18.039 -59.113 1.00 65.94 427 LEU A CA 1
ATOM 3433 C C . LEU A 1 427 ? 42.702 -16.919 -59.230 1.00 65.94 427 LEU A C 1
ATOM 3435 O O . LEU A 1 427 ? 42.573 -16.067 -60.104 1.00 65.94 427 LEU A O 1
ATOM 3439 N N . GLY A 1 428 ? 43.743 -16.920 -58.387 1.00 56.62 428 GLY A N 1
ATOM 3440 C CA . GLY A 1 428 ? 44.833 -15.945 -58.450 1.00 56.62 428 GLY A CA 1
ATOM 3441 C C . GLY A 1 428 ? 44.424 -14.531 -58.031 1.00 56.62 428 GLY A C 1
ATOM 3442 O O . GLY A 1 428 ? 45.121 -13.577 -58.362 1.00 56.62 428 GLY A O 1
ATOM 3443 N N . LEU A 1 429 ? 43.315 -14.386 -57.295 1.00 55.69 429 LEU A N 1
ATOM 3444 C CA . LEU A 1 429 ? 42.754 -13.094 -56.874 1.00 55.69 429 LEU A CA 1
ATOM 3445 C C . LEU A 1 429 ? 43.478 -12.462 -55.670 1.00 55.69 429 LEU A C 1
ATOM 3447 O O . LEU A 1 429 ? 43.045 -11.426 -55.175 1.00 55.69 429 LEU A O 1
ATOM 3451 N N . ASN A 1 430 ? 44.626 -13.005 -55.253 1.00 55.25 430 ASN A N 1
ATOM 3452 C CA . ASN A 1 430 ? 45.496 -12.454 -54.200 1.00 55.25 430 ASN A CA 1
ATOM 3453 C C . ASN A 1 430 ? 46.279 -11.208 -54.671 1.00 55.25 430 ASN A C 1
ATOM 3455 O O . ASN A 1 430 ? 47.391 -10.935 -54.222 1.00 55.25 430 ASN A O 1
ATOM 3459 N N . GLN A 1 431 ? 45.734 -10.475 -55.640 1.00 54.69 431 GLN A N 1
ATOM 3460 C CA . GLN A 1 431 ? 46.318 -9.259 -56.179 1.00 54.69 431 GLN A CA 1
ATOM 3461 C C . GLN A 1 431 ? 45.956 -8.091 -55.256 1.00 54.69 431 GLN A C 1
ATOM 3463 O O . GLN A 1 431 ? 44.810 -7.966 -54.827 1.00 54.69 431 GLN A O 1
ATOM 3468 N N . SER A 1 432 ? 46.925 -7.211 -54.987 1.00 52.75 432 SER A N 1
ATOM 3469 C CA . SER A 1 432 ? 46.813 -6.032 -54.105 1.00 52.75 432 SER A CA 1
ATOM 3470 C C . SER A 1 432 ? 45.552 -5.175 -54.317 1.00 52.75 432 SER A C 1
ATOM 3472 O O . SER A 1 432 ? 45.152 -4.461 -53.406 1.00 52.75 432 SER A O 1
ATOM 3474 N N . SER A 1 433 ? 44.908 -5.248 -55.487 1.00 53.31 433 SER A N 1
ATOM 3475 C CA . SER A 1 433 ? 43.662 -4.543 -55.809 1.00 53.31 433 SER A CA 1
ATOM 3476 C C . SER A 1 433 ? 42.416 -5.089 -55.104 1.00 53.31 433 SER A C 1
ATOM 3478 O O . SER A 1 433 ? 41.424 -4.377 -54.987 1.00 53.31 433 SER A O 1
ATOM 3480 N N . VAL A 1 434 ? 42.430 -6.350 -54.670 1.00 54.72 434 VAL A N 1
ATOM 3481 C CA . VAL A 1 434 ? 41.273 -7.009 -54.042 1.00 54.72 434 VAL A CA 1
ATOM 3482 C C . VAL A 1 434 ? 41.254 -6.760 -52.523 1.00 54.72 434 VAL A C 1
ATOM 3484 O O . VAL A 1 434 ? 40.184 -6.599 -51.933 1.00 54.72 434 VAL A O 1
ATOM 3487 N N . VAL A 1 435 ? 42.432 -6.598 -51.910 1.00 53.97 435 VAL A N 1
ATOM 3488 C CA . VAL A 1 435 ? 42.614 -6.277 -50.480 1.00 53.97 435 VAL A CA 1
ATOM 3489 C C . VAL A 1 435 ? 42.089 -4.874 -50.133 1.00 53.97 435 VAL A C 1
ATOM 3491 O O . VAL A 1 435 ? 41.422 -4.712 -49.114 1.00 53.97 435 VAL A O 1
ATOM 3494 N N . ASP A 1 436 ? 42.264 -3.885 -51.019 1.00 54.53 436 ASP A N 1
ATOM 3495 C CA . ASP A 1 436 ? 41.771 -2.505 -50.824 1.00 54.53 436 ASP A CA 1
ATOM 3496 C C . ASP A 1 436 ? 40.233 -2.396 -50.760 1.00 54.53 436 ASP A C 1
ATOM 3498 O O . ASP A 1 436 ? 39.695 -1.443 -50.194 1.00 54.53 436 ASP A O 1
ATOM 3502 N N . MET A 1 437 ? 39.503 -3.368 -51.323 1.00 53.38 437 MET A N 1
ATOM 3503 C CA . MET A 1 437 ? 38.033 -3.373 -51.353 1.00 53.38 437 MET A CA 1
ATOM 3504 C C . MET A 1 437 ? 37.409 -4.289 -50.289 1.00 53.38 437 MET A C 1
ATOM 3506 O O . MET A 1 437 ? 36.295 -4.028 -49.824 1.00 53.38 437 MET A O 1
ATOM 3510 N N . LEU A 1 438 ? 38.112 -5.353 -49.892 1.00 55.62 438 LEU A N 1
ATOM 3511 C CA . LEU A 1 438 ? 37.686 -6.256 -48.817 1.00 55.62 438 LEU A CA 1
ATOM 3512 C C . LEU A 1 438 ? 38.117 -5.755 -47.431 1.00 55.62 438 LEU A C 1
ATOM 3514 O O . LEU A 1 438 ? 37.471 -6.100 -46.443 1.00 55.62 438 LEU A O 1
ATOM 3518 N N . GLY A 1 439 ? 39.137 -4.894 -47.357 1.00 55.19 439 GLY A N 1
ATOM 3519 C CA . GLY A 1 439 ? 39.604 -4.266 -46.119 1.00 55.19 439 GLY A CA 1
ATOM 3520 C C . GLY A 1 439 ? 40.278 -5.225 -45.134 1.00 55.19 439 GLY A C 1
ATOM 3521 O O . GLY A 1 439 ? 40.577 -4.806 -44.019 1.00 55.19 439 GLY A O 1
ATOM 3522 N N . ASP A 1 440 ? 40.492 -6.483 -45.527 1.00 55.12 440 ASP A N 1
ATOM 3523 C CA . ASP A 1 440 ? 41.092 -7.535 -44.708 1.00 55.12 440 ASP A CA 1
ATOM 3524 C C . ASP A 1 440 ? 41.792 -8.575 -45.602 1.00 55.12 440 ASP A C 1
ATOM 3526 O O . ASP A 1 440 ? 41.369 -8.800 -46.743 1.00 55.12 440 ASP A O 1
ATOM 3530 N N . ASP A 1 441 ? 42.862 -9.198 -45.102 1.00 53.19 441 ASP A N 1
ATOM 3531 C CA . ASP A 1 441 ? 43.677 -10.163 -45.856 1.00 53.19 441 ASP A CA 1
ATOM 3532 C C . ASP A 1 441 ? 43.063 -11.571 -45.748 1.00 53.19 441 ASP A C 1
ATOM 3534 O O . ASP A 1 441 ? 43.503 -12.429 -44.982 1.00 53.19 441 ASP A O 1
ATOM 3538 N N . GLY A 1 442 ? 41.952 -11.788 -46.461 1.00 59.50 442 GLY A N 1
ATOM 3539 C CA . GLY A 1 442 ? 41.263 -13.079 -46.512 1.00 59.50 442 GLY A CA 1
ATOM 3540 C C . GLY A 1 442 ? 39.740 -12.996 -46.633 1.00 59.50 442 GLY A C 1
ATOM 3541 O O . GLY A 1 442 ? 39.131 -11.926 -46.658 1.00 59.50 442 GLY A O 1
ATOM 3542 N N . VAL A 1 443 ? 39.100 -14.166 -46.718 1.00 60.59 443 VAL A N 1
ATOM 3543 C CA . VAL A 1 443 ? 37.636 -14.284 -46.767 1.00 60.59 443 VAL A CA 1
ATOM 3544 C C . VAL A 1 443 ? 37.115 -14.400 -45.336 1.00 60.59 443 VAL A C 1
ATOM 3546 O O . VAL A 1 443 ? 37.269 -15.433 -44.699 1.00 60.59 443 VAL A O 1
ATOM 3549 N N . THR A 1 444 ? 36.491 -13.342 -44.823 1.00 62.88 444 THR A N 1
ATOM 3550 C CA . THR A 1 444 ? 35.816 -13.343 -43.514 1.00 62.88 444 THR A CA 1
ATOM 3551 C C . THR A 1 444 ? 34.300 -13.485 -43.680 1.00 62.88 444 THR A C 1
ATOM 3553 O O . THR A 1 444 ? 33.763 -13.252 -44.765 1.00 62.88 444 THR A O 1
ATOM 3556 N N . GLU A 1 445 ? 33.580 -13.842 -42.611 1.00 56.75 445 GLU A N 1
ATOM 3557 C CA . GLU A 1 445 ? 32.119 -14.060 -42.624 1.00 56.75 445 GLU A CA 1
ATOM 3558 C C . GLU A 1 445 ? 31.339 -12.842 -43.174 1.00 56.75 445 GLU A C 1
ATOM 3560 O O . GLU A 1 445 ? 30.394 -12.989 -43.947 1.00 56.75 445 GLU A O 1
ATOM 3565 N N . ASN A 1 446 ? 31.823 -11.623 -42.899 1.00 60.94 446 ASN A N 1
ATOM 3566 C CA . ASN A 1 446 ? 31.263 -10.361 -43.408 1.00 60.94 446 ASN A CA 1
ATOM 3567 C C . ASN A 1 446 ? 31.603 -10.064 -44.881 1.00 60.94 446 ASN A C 1
ATOM 3569 O O . ASN A 1 446 ? 30.927 -9.270 -45.541 1.00 60.94 446 ASN A O 1
ATOM 3573 N N . ASN A 1 447 ? 32.665 -10.680 -45.396 1.00 59.84 447 ASN A N 1
ATOM 3574 C CA . ASN A 1 447 ? 33.215 -10.428 -46.723 1.00 59.84 447 ASN A CA 1
ATOM 3575 C C . ASN A 1 447 ? 32.857 -11.532 -47.733 1.00 59.84 447 ASN A C 1
ATOM 3577 O O . ASN A 1 447 ? 32.916 -11.296 -48.940 1.00 59.84 447 ASN A O 1
ATOM 3581 N N . MET A 1 448 ? 32.395 -12.694 -47.262 1.00 62.31 448 MET A N 1
ATOM 3582 C CA . MET A 1 448 ? 32.045 -13.870 -48.066 1.00 62.31 448 MET A CA 1
ATOM 3583 C C . MET A 1 448 ? 31.033 -13.566 -49.187 1.00 62.31 448 MET A C 1
ATOM 3585 O O . MET A 1 448 ? 31.235 -13.964 -50.334 1.00 62.31 448 MET A O 1
ATOM 3589 N N . MET A 1 449 ? 29.989 -12.783 -48.891 1.00 59.03 449 MET A N 1
ATOM 3590 C CA . MET A 1 449 ? 28.978 -12.366 -49.879 1.00 59.03 449 MET A CA 1
ATOM 3591 C C . MET A 1 449 ? 29.537 -11.406 -50.940 1.00 59.03 449 MET A C 1
ATOM 3593 O O . MET A 1 449 ? 29.114 -11.447 -52.092 1.00 59.03 449 MET A O 1
ATOM 3597 N N . LYS A 1 450 ? 30.510 -10.560 -50.578 1.00 59.38 450 LYS A N 1
ATOM 3598 C CA . LYS A 1 450 ? 31.116 -9.584 -51.499 1.00 59.38 450 LYS A CA 1
ATOM 3599 C C . LYS A 1 450 ? 32.089 -10.249 -52.472 1.00 59.38 450 LYS A C 1
ATOM 3601 O O . LYS A 1 450 ? 32.125 -9.873 -53.643 1.00 59.38 450 LYS A O 1
ATOM 3606 N N . VAL A 1 451 ? 32.821 -11.267 -52.013 1.00 59.28 451 VAL A N 1
ATOM 3607 C CA . VAL A 1 451 ? 33.721 -12.074 -52.856 1.00 59.28 451 VAL A CA 1
ATOM 3608 C C . VAL A 1 451 ? 32.935 -12.830 -53.938 1.00 59.28 451 VAL A C 1
ATOM 3610 O O . VAL A 1 451 ? 33.381 -12.891 -55.080 1.00 59.28 451 VAL A O 1
ATOM 3613 N N . GLY A 1 452 ? 31.734 -13.335 -53.623 1.00 54.88 452 GLY A N 1
ATOM 3614 C CA . GLY A 1 452 ? 30.862 -14.022 -54.589 1.00 54.88 452 GLY A CA 1
ATOM 3615 C C . GLY A 1 452 ? 30.266 -13.124 -55.684 1.00 54.88 452 GLY A C 1
ATOM 3616 O O . GLY A 1 452 ? 29.889 -13.619 -56.741 1.00 54.88 452 GLY A O 1
ATOM 3617 N N . THR A 1 453 ? 30.206 -11.808 -55.461 1.00 51.47 453 THR A N 1
ATOM 3618 C CA . THR A 1 453 ? 29.681 -10.824 -56.429 1.00 51.47 453 THR A CA 1
ATOM 3619 C C . THR A 1 453 ? 30.745 -10.209 -57.341 1.00 51.47 453 THR A C 1
ATOM 3621 O O . THR A 1 453 ? 30.430 -9.300 -58.107 1.00 51.47 453 THR A O 1
ATOM 3624 N N . TYR A 1 454 ? 32.002 -10.664 -57.269 1.00 49.66 454 TYR A N 1
ATOM 3625 C CA . TYR A 1 454 ? 33.079 -10.095 -58.078 1.00 49.66 454 TYR A CA 1
ATOM 3626 C C . TYR A 1 454 ? 32.873 -10.429 -59.570 1.00 49.66 454 TYR A C 1
ATOM 3628 O O . TYR A 1 454 ? 32.877 -11.608 -59.937 1.00 49.66 454 TYR A O 1
ATOM 3636 N N . PRO A 1 455 ? 32.696 -9.436 -60.463 1.00 45.28 455 PRO A N 1
ATOM 3637 C CA . PRO A 1 455 ? 32.646 -9.695 -61.893 1.00 45.28 455 PRO A CA 1
ATOM 3638 C C . PRO A 1 455 ? 34.038 -10.121 -62.365 1.00 45.28 455 PRO A C 1
ATOM 3640 O O . PRO A 1 455 ? 35.025 -9.416 -62.150 1.00 45.28 455 PRO A O 1
ATOM 3643 N N . VAL A 1 456 ? 34.125 -11.282 -63.017 1.00 43.88 456 VAL A N 1
ATOM 3644 C CA . VAL A 1 456 ? 35.344 -11.745 -63.692 1.00 43.88 456 VAL A CA 1
ATOM 3645 C C . VAL A 1 456 ? 35.638 -10.789 -64.851 1.00 43.88 456 VAL A C 1
ATOM 3647 O O . VAL A 1 456 ? 35.176 -10.975 -65.973 1.00 43.88 456 VAL A O 1
ATOM 3650 N N . LEU A 1 457 ? 36.395 -9.731 -64.579 1.00 38.53 457 LEU A N 1
ATOM 3651 C CA . LEU A 1 457 ? 36.960 -8.852 -65.594 1.00 38.53 457 LEU A CA 1
ATOM 3652 C C . LEU A 1 457 ? 38.329 -9.389 -66.017 1.00 38.53 457 LEU A C 1
ATOM 3654 O O . LEU A 1 457 ? 39.345 -8.856 -65.590 1.00 38.53 457 LEU A O 1
ATOM 3658 N N . ASN A 1 458 ? 38.345 -10.443 -66.847 1.00 34.72 458 ASN A N 1
ATOM 3659 C CA . ASN A 1 458 ? 39.325 -10.598 -67.937 1.00 34.72 458 ASN A CA 1
ATOM 3660 C C . ASN A 1 458 ? 38.984 -11.793 -68.866 1.00 34.72 458 ASN A C 1
ATOM 3662 O O . ASN A 1 458 ? 39.103 -12.937 -68.428 1.00 34.72 458 ASN A O 1
ATOM 3666 N N . PRO A 1 459 ? 38.620 -11.592 -70.149 1.00 36.84 459 PRO A N 1
ATOM 3667 C CA . PRO A 1 459 ? 38.445 -12.685 -71.112 1.00 36.84 459 PRO A CA 1
ATOM 3668 C C . PRO A 1 459 ? 39.732 -13.077 -71.876 1.00 36.84 459 PRO A C 1
ATOM 3670 O O . PRO A 1 459 ? 39.639 -13.729 -72.911 1.00 36.84 459 PRO A O 1
ATOM 3673 N N . ALA A 1 460 ? 40.935 -12.708 -71.417 1.00 34.06 460 ALA A N 1
ATOM 3674 C CA . ALA A 1 460 ? 42.156 -12.857 -72.227 1.00 34.06 460 ALA A CA 1
ATOM 3675 C C . ALA A 1 460 ? 43.088 -14.048 -71.899 1.00 34.06 460 ALA A C 1
ATOM 3677 O O . ALA A 1 460 ? 44.125 -14.173 -72.545 1.00 34.06 460 ALA A O 1
ATOM 3678 N N . THR A 1 461 ? 42.772 -14.948 -70.958 1.00 37.78 461 THR A N 1
ATOM 3679 C CA . THR A 1 461 ? 43.698 -16.054 -70.594 1.00 37.78 461 THR A CA 1
ATOM 3680 C C . THR A 1 461 ? 43.044 -17.420 -70.361 1.00 37.78 461 THR A C 1
ATOM 3682 O O . THR A 1 461 ? 43.515 -18.198 -69.534 1.00 37.78 461 THR A O 1
ATOM 3685 N N . VAL A 1 462 ? 41.997 -17.778 -71.112 1.00 35.81 462 VAL A N 1
ATOM 3686 C CA . VAL A 1 462 ? 41.475 -19.159 -71.092 1.00 35.81 462 VAL A CA 1
ATOM 3687 C C . VAL A 1 462 ? 41.389 -19.723 -72.505 1.00 35.81 462 VAL A C 1
ATOM 3689 O O . VAL A 1 462 ? 40.396 -19.581 -73.213 1.00 35.81 462 VAL A O 1
ATOM 3692 N N . SER A 1 463 ? 42.473 -20.384 -72.900 1.00 32.50 463 SER A N 1
ATOM 3693 C CA . SER A 1 463 ? 42.490 -21.353 -73.988 1.00 32.50 463 SER A CA 1
ATOM 3694 C C . SER A 1 463 ? 41.862 -22.660 -73.493 1.00 32.50 463 SER A C 1
ATOM 3696 O O . SER A 1 463 ? 42.442 -23.312 -72.632 1.00 32.50 463 SER A O 1
ATOM 3698 N N . VAL A 1 464 ? 40.721 -23.014 -74.098 1.00 40.56 464 VAL A N 1
ATOM 3699 C CA . VAL A 1 464 ? 40.249 -24.380 -74.414 1.00 40.56 464 VAL A CA 1
ATOM 3700 C C . VAL A 1 464 ? 40.002 -25.329 -73.220 1.00 40.56 464 VAL A C 1
ATOM 3702 O O . VAL A 1 464 ? 40.933 -25.941 -72.717 1.00 40.56 464 VAL A O 1
ATOM 3705 N N . ASP A 1 465 ? 38.743 -25.460 -72.766 1.00 30.44 465 ASP A N 1
ATOM 3706 C CA . ASP A 1 465 ? 37.912 -26.678 -72.952 1.00 30.44 465 ASP A CA 1
ATOM 3707 C C . ASP A 1 465 ? 36.616 -26.729 -72.097 1.00 30.44 465 ASP A C 1
ATOM 3709 O O . ASP A 1 465 ? 36.602 -26.460 -70.896 1.00 30.44 465 ASP A O 1
ATOM 3713 N N . ALA A 1 466 ? 35.556 -27.191 -72.772 1.00 33.09 466 ALA A N 1
ATOM 3714 C CA . ALA A 1 466 ? 34.370 -27.940 -72.326 1.00 33.09 466 ALA A CA 1
ATOM 3715 C C . ALA A 1 466 ? 33.224 -27.312 -71.467 1.00 33.09 466 ALA A C 1
ATOM 3717 O O . ALA A 1 466 ? 33.442 -26.559 -70.514 1.00 33.09 466 ALA A O 1
ATOM 3718 N N . PRO A 1 467 ? 31.949 -27.681 -71.759 1.00 44.53 467 PRO A N 1
ATOM 3719 C CA . PRO A 1 467 ? 30.742 -26.986 -71.317 1.00 44.53 467 PRO A CA 1
ATOM 3720 C C . PRO A 1 467 ? 30.074 -27.704 -70.131 1.00 44.53 467 PRO A C 1
ATOM 3722 O O . PRO A 1 467 ? 29.241 -28.580 -70.318 1.00 44.53 467 PRO A O 1
ATOM 3725 N N . VAL A 1 468 ? 30.420 -27.345 -68.891 1.00 39.91 468 VAL A N 1
ATOM 3726 C CA . VAL A 1 468 ? 29.688 -27.827 -67.687 1.00 39.91 468 VAL A CA 1
ATOM 3727 C C . VAL A 1 468 ? 29.386 -26.695 -66.688 1.00 39.91 468 VAL A C 1
ATOM 3729 O O . VAL A 1 468 ? 28.686 -26.876 -65.698 1.00 39.91 468 VAL A O 1
ATOM 3732 N N . LYS A 1 469 ? 29.846 -25.466 -66.946 1.00 38.19 469 LYS A N 1
ATOM 3733 C CA . LYS A 1 469 ? 29.845 -24.390 -65.936 1.00 38.19 469 LYS A CA 1
ATOM 3734 C C . LYS A 1 469 ? 28.596 -23.499 -65.896 1.00 38.19 469 LYS A C 1
ATOM 3736 O O . LYS A 1 469 ? 28.511 -22.651 -65.018 1.00 38.19 469 LYS A O 1
ATOM 3741 N N . ALA A 1 470 ? 27.618 -23.705 -66.778 1.00 37.00 470 ALA A N 1
ATOM 3742 C CA . ALA A 1 470 ? 26.409 -22.874 -66.818 1.00 37.00 470 ALA A CA 1
ATOM 3743 C C . ALA A 1 470 ? 25.273 -23.354 -65.886 1.00 37.00 470 ALA A C 1
ATOM 3745 O O . ALA A 1 470 ? 24.399 -22.570 -65.550 1.00 37.00 470 ALA A O 1
ATOM 3746 N N . VAL A 1 471 ? 25.288 -24.610 -65.418 1.00 37.03 471 VAL A N 1
ATOM 3747 C CA . VAL A 1 471 ? 24.124 -25.210 -64.721 1.00 37.03 471 VAL A CA 1
ATOM 3748 C C . VAL A 1 471 ? 24.153 -25.018 -63.191 1.00 37.03 471 VAL A C 1
ATOM 3750 O O . VAL A 1 471 ? 23.124 -25.089 -62.522 1.00 37.03 471 VAL A O 1
ATOM 3753 N N . ILE A 1 472 ? 25.312 -24.717 -62.600 1.00 39.75 472 ILE A N 1
ATOM 3754 C CA . ILE A 1 472 ? 25.462 -24.706 -61.131 1.00 39.75 472 ILE A CA 1
ATOM 3755 C C . ILE A 1 472 ? 25.071 -23.352 -60.506 1.00 39.75 472 ILE A C 1
ATOM 3757 O O . ILE A 1 472 ? 24.680 -23.308 -59.341 1.00 39.75 472 ILE A O 1
ATOM 3761 N N . ILE A 1 473 ? 25.096 -22.255 -61.273 1.00 40.16 473 ILE A N 1
ATOM 3762 C CA . ILE A 1 473 ? 24.862 -20.902 -60.735 1.00 40.16 473 ILE A CA 1
ATOM 3763 C C . ILE A 1 473 ? 23.364 -20.548 -60.673 1.00 40.16 473 ILE A C 1
ATOM 3765 O O . ILE A 1 473 ? 22.942 -19.882 -59.731 1.00 40.16 473 ILE A O 1
ATOM 3769 N N . GLU A 1 474 ? 22.526 -21.062 -61.581 1.00 34.62 474 GLU A N 1
ATOM 3770 C CA . GLU A 1 474 ? 21.070 -20.819 -61.530 1.00 34.62 474 GLU A CA 1
ATOM 3771 C C . GLU A 1 474 ? 20.346 -21.648 -60.454 1.00 34.62 474 GLU A C 1
ATOM 3773 O O . GLU A 1 474 ? 19.297 -21.244 -59.957 1.00 34.62 474 GLU A O 1
ATOM 3778 N N . SER A 1 475 ? 20.930 -22.768 -60.019 1.00 37.47 475 SER A N 1
ATOM 3779 C CA . SER A 1 475 ? 20.283 -23.693 -59.075 1.00 37.47 475 SER A CA 1
ATOM 3780 C C . SER A 1 475 ? 20.281 -23.196 -57.620 1.00 37.47 475 SER A C 1
ATOM 3782 O O . SER A 1 475 ? 19.379 -23.524 -56.853 1.00 37.47 475 SER A O 1
ATOM 3784 N N . TYR A 1 476 ? 21.277 -22.399 -57.217 1.00 39.22 476 TYR A N 1
ATOM 3785 C CA . TYR A 1 476 ? 21.455 -21.978 -55.817 1.00 39.22 476 TYR A CA 1
ATOM 3786 C C . TYR A 1 476 ? 20.802 -20.632 -55.477 1.00 39.22 476 TYR A C 1
ATOM 3788 O O . TYR A 1 476 ? 20.529 -20.364 -54.307 1.00 39.22 476 TYR A O 1
ATOM 3796 N N . PHE A 1 477 ? 20.490 -19.804 -56.478 1.00 39.50 477 PHE A N 1
ATOM 3797 C CA . PHE A 1 477 ? 19.879 -18.489 -56.257 1.00 39.50 477 PHE A CA 1
ATOM 3798 C C . PHE A 1 477 ? 18.381 -18.567 -55.903 1.00 39.50 477 PHE A C 1
ATOM 3800 O O . PHE A 1 477 ? 17.842 -17.652 -55.285 1.00 39.50 477 PHE A O 1
ATOM 3807 N N . PHE A 1 478 ? 17.709 -19.678 -56.229 1.00 35.84 478 PHE A N 1
ATOM 3808 C CA . PHE A 1 478 ? 16.264 -19.832 -56.019 1.00 35.84 478 PHE A CA 1
ATOM 3809 C C . PHE A 1 478 ? 15.870 -20.192 -54.572 1.00 35.84 478 PHE A C 1
ATOM 3811 O O . PHE A 1 478 ? 14.716 -20.022 -54.187 1.00 35.84 478 PHE A O 1
ATOM 3818 N N . VAL A 1 479 ? 16.811 -20.651 -53.738 1.00 41.94 479 VAL A N 1
ATOM 3819 C CA . VAL A 1 479 ? 16.513 -21.095 -52.359 1.00 41.94 479 VAL A CA 1
ATOM 3820 C C . VAL A 1 479 ? 16.474 -19.930 -51.354 1.00 41.94 479 VAL A C 1
ATOM 3822 O O . VAL A 1 479 ? 15.862 -20.055 -50.298 1.00 41.94 479 VAL A O 1
ATOM 3825 N N . PHE A 1 480 ? 17.041 -18.767 -51.689 1.00 39.66 480 PHE A N 1
ATOM 3826 C CA . PHE A 1 480 ? 17.196 -17.640 -50.754 1.00 39.66 480 PHE A CA 1
ATOM 3827 C C . PHE A 1 480 ? 16.245 -16.445 -50.985 1.00 39.66 480 PHE A C 1
ATOM 3829 O O . PHE A 1 480 ? 16.379 -15.431 -50.306 1.00 39.66 480 PHE A O 1
ATOM 3836 N N . SER A 1 481 ? 15.266 -16.540 -51.897 1.00 38.84 481 SER A N 1
ATOM 3837 C CA . SER A 1 481 ? 14.376 -15.416 -52.269 1.00 38.84 481 SER A CA 1
ATOM 3838 C C . SER A 1 481 ? 12.882 -15.632 -51.948 1.00 38.84 481 SER A C 1
ATOM 3840 O O . SER A 1 481 ? 12.017 -15.081 -52.621 1.00 38.84 481 SER A O 1
ATOM 3842 N N . ASN A 1 482 ? 12.543 -16.409 -50.911 1.00 37.03 482 ASN A N 1
ATOM 3843 C CA . ASN A 1 482 ? 11.150 -16.563 -50.462 1.00 37.03 482 ASN A CA 1
ATOM 3844 C C . ASN A 1 482 ? 10.877 -15.772 -49.162 1.00 37.03 482 ASN A C 1
ATOM 3846 O O . ASN A 1 482 ? 11.414 -16.148 -48.121 1.00 37.03 482 ASN A O 1
ATOM 3850 N N . PRO A 1 483 ? 10.007 -14.737 -49.158 1.00 40.84 483 PRO A N 1
ATOM 3851 C CA . PRO A 1 483 ? 9.742 -13.896 -47.981 1.00 40.84 483 PRO A CA 1
ATOM 3852 C C . PRO A 1 483 ? 8.758 -14.497 -46.952 1.00 40.84 483 PRO A C 1
ATOM 3854 O O . PRO A 1 483 ? 8.161 -13.765 -46.171 1.00 40.84 483 PRO A O 1
ATOM 3857 N N . TRP A 1 484 ? 8.548 -15.817 -46.935 1.00 37.38 484 TRP A N 1
ATOM 3858 C CA . TRP A 1 484 ? 7.551 -16.477 -46.068 1.00 37.38 484 TRP A CA 1
ATOM 3859 C C . TRP A 1 484 ? 8.132 -17.157 -44.812 1.00 37.38 484 TRP A C 1
ATOM 3861 O O . TRP A 1 484 ? 7.400 -17.843 -44.105 1.00 37.38 484 TRP A O 1
ATOM 3871 N N . PHE A 1 485 ? 9.423 -16.976 -44.507 1.00 38.62 485 PHE A N 1
ATOM 3872 C CA . PHE A 1 485 ? 10.095 -17.691 -43.406 1.00 38.62 485 PHE A CA 1
ATOM 3873 C C . PHE A 1 485 ? 10.207 -16.925 -42.072 1.00 38.62 485 PHE A C 1
ATOM 3875 O O . PHE A 1 485 ? 10.759 -17.464 -41.119 1.00 38.62 485 PHE A O 1
ATOM 3882 N N . ASP A 1 486 ? 9.634 -15.722 -41.965 1.00 39.41 486 ASP A N 1
ATOM 3883 C CA . ASP A 1 486 ? 9.698 -14.886 -40.748 1.00 39.41 486 ASP A CA 1
ATOM 3884 C C . ASP A 1 486 ? 8.473 -15.015 -39.815 1.00 39.41 486 ASP A C 1
ATOM 3886 O O . ASP A 1 486 ? 8.260 -14.172 -38.946 1.00 39.41 486 ASP A O 1
ATOM 3890 N N . LEU A 1 487 ? 7.639 -16.056 -39.959 1.00 36.69 487 LEU A N 1
ATOM 3891 C CA . LEU A 1 487 ? 6.380 -16.156 -39.197 1.00 36.69 487 LEU A CA 1
ATOM 3892 C C . LEU A 1 487 ? 6.151 -17.451 -38.405 1.00 36.69 487 LEU A C 1
ATOM 3894 O O . LEU A 1 487 ? 5.012 -17.734 -38.047 1.00 36.69 487 LEU A O 1
ATOM 3898 N N . LEU A 1 488 ? 7.194 -18.212 -38.055 1.00 37.19 488 LEU A N 1
ATOM 3899 C CA . LEU A 1 488 ? 7.075 -19.293 -37.059 1.00 37.19 488 LEU A CA 1
ATOM 3900 C C . LEU A 1 488 ? 8.438 -19.727 -36.486 1.00 37.19 488 LEU A C 1
ATOM 3902 O O . LEU A 1 488 ? 9.070 -20.642 -37.014 1.00 37.19 488 LEU A O 1
ATOM 3906 N N . ALA A 1 489 ? 8.851 -19.108 -35.375 1.00 37.12 489 ALA A N 1
ATOM 3907 C CA . ALA A 1 489 ? 9.705 -19.696 -34.331 1.00 37.12 489 ALA A CA 1
ATOM 3908 C C . ALA A 1 489 ? 9.655 -18.848 -33.053 1.00 37.12 489 ALA A C 1
ATOM 3910 O O . ALA A 1 489 ? 9.946 -17.636 -33.150 1.00 37.12 489 ALA A O 1
#

InterPro domains:
  IPR049258 ODAD1, central coiled coil region [PF21773] (146-440)
  IPR051876 Outer dynein arm-docking/Coiled-coil domain-containing protein [PTHR21694] (4-450)

Organism: NCBI:txid652834

Radius of gyration: 93.52 Å; chains: 1; bounding box: 180×106×274 Å